Protein AF-0000000087189548 (afdb_homodimer)

pLDDT: mean 90.44, std 14.44, range [22.7, 98.69]

Radius of gyration: 23.39 Å; Cα contacts (8 Å, |Δi|>4): 893; chains: 2; bounding box: 56×66×66 Å

Structure (mmCIF, N/CA/C/O backbone):
data_AF-0000000087189548-model_v1
#
loop_
_entity.id
_entity.type
_entity.pdbx_description
1 polymer 'ABC transporter ATP-binding protein'
#
loop_
_atom_site.group_PDB
_atom_site.id
_atom_site.type_symbol
_atom_site.label_atom_id
_atom_site.label_alt_id
_atom_site.label_comp_id
_atom_site.label_asym_id
_atom_site.label_entity_id
_atom_site.label_seq_id
_atom_site.pdbx_PDB_ins_code
_atom_site.Cartn_x
_atom_site.Cartn_y
_atom_site.Cartn_z
_atom_site.occupancy
_atom_site.B_iso_or_equiv
_atom_site.auth_seq_id
_atom_site.auth_comp_id
_atom_site.auth_asym_id
_atom_site.auth_atom_id
_atom_site.pdbx_PDB_model_num
ATOM 1 N N . MET A 1 1 ? 19.359 -24.375 -1.615 1 35.84 1 MET A N 1
ATOM 2 C CA . MET A 1 1 ? 17.922 -24.312 -1.432 1 35.84 1 MET A CA 1
ATOM 3 C C . MET A 1 1 ? 17.312 -25.719 -1.441 1 35.84 1 MET A C 1
ATOM 5 O O . MET A 1 1 ? 17.75 -26.578 -2.219 1 35.84 1 MET A O 1
ATOM 9 N N . PRO A 1 2 ? 16.609 -26.125 -0.407 1 37.34 2 PRO A N 1
ATOM 10 C CA . PRO A 1 2 ? 16.328 -27.562 -0.391 1 37.34 2 PRO A CA 1
ATOM 11 C C . PRO A 1 2 ? 15.617 -28.047 -1.657 1 37.34 2 PRO A C 1
ATOM 13 O O . PRO A 1 2 ? 14.75 -27.344 -2.184 1 37.34 2 PRO A O 1
ATOM 16 N N . GLU A 1 3 ? 16.297 -28.562 -2.621 1 40.94 3 GLU A N 1
ATOM 17 C CA . GLU A 1 3 ? 15.617 -29.406 -3.6 1 40.94 3 GLU A CA 1
ATOM 18 C C . GLU A 1 3 ? 14.469 -30.172 -2.955 1 40.94 3 GLU A C 1
ATOM 20 O O . GLU A 1 3 ? 14.672 -30.906 -1.986 1 40.94 3 GLU A O 1
ATOM 25 N N . SER A 1 4 ? 13.445 -29.453 -2.578 1 41.69 4 SER A N 1
ATOM 26 C CA . SER A 1 4 ? 12.438 -30.375 -2.076 1 41.69 4 SER A CA 1
ATOM 27 C C . SER A 1 4 ? 12.484 -31.703 -2.822 1 41.69 4 SER A C 1
ATOM 29 O O . SER A 1 4 ? 12.648 -31.734 -4.043 1 41.69 4 SER A O 1
ATOM 31 N N . PRO A 1 5 ? 12.453 -32.781 -2.182 1 42.09 5 PRO A N 1
ATOM 32 C CA . PRO A 1 5 ? 12.539 -34.125 -2.764 1 42.09 5 PRO A CA 1
ATOM 33 C C . PRO A 1 5 ? 11.891 -34.219 -4.141 1 42.09 5 PRO A C 1
ATOM 35 O O . PRO A 1 5 ? 11.305 -33.25 -4.617 1 42.09 5 PRO A O 1
ATOM 38 N N . SER A 1 6 ? 10.969 -35.344 -4.301 1 47.56 6 SER A N 1
ATOM 39 C CA . SER A 1 6 ? 10.539 -36.312 -5.312 1 47.56 6 SER A CA 1
ATOM 40 C C . SER A 1 6 ? 9.766 -35.625 -6.43 1 47.56 6 SER A C 1
ATOM 42 O O . SER A 1 6 ? 9.617 -36.156 -7.523 1 47.56 6 SER A O 1
ATOM 44 N N . GLY A 1 7 ? 8.789 -34.562 -6.27 1 62.31 7 GLY A N 1
ATOM 45 C CA . GLY A 1 7 ? 7.852 -34.25 -7.336 1 62.31 7 GLY A CA 1
ATOM 46 C C . GLY A 1 7 ? 8.242 -33.031 -8.148 1 62.31 7 GLY A C 1
ATOM 47 O O . GLY A 1 7 ? 9.172 -32.312 -7.781 1 62.31 7 GLY A O 1
ATOM 48 N N . THR A 1 8 ? 7.941 -32.938 -9.367 1 83.12 8 THR A N 1
ATOM 49 C CA . THR A 1 8 ? 8.18 -31.906 -10.375 1 83.12 8 THR A CA 1
ATOM 50 C C . THR A 1 8 ? 7.676 -30.547 -9.883 1 83.12 8 THR A C 1
ATOM 52 O O . THR A 1 8 ? 6.508 -30.422 -9.508 1 83.12 8 THR A O 1
ATOM 55 N N . PRO A 1 9 ? 8.578 -29.609 -9.672 1 93.75 9 PRO A N 1
ATOM 56 C CA . PRO A 1 9 ? 8.133 -28.281 -9.258 1 93.75 9 PRO A CA 1
ATOM 57 C C . PRO A 1 9 ? 7.141 -27.656 -10.234 1 93.75 9 PRO A C 1
ATOM 59 O O . PRO A 1 9 ? 7.227 -27.891 -11.445 1 93.75 9 PRO A O 1
ATOM 62 N N . LEU A 1 10 ? 6.18 -27.016 -9.672 1 97.31 10 LEU A N 1
ATOM 63 C CA . LEU A 1 10 ? 5.234 -26.297 -10.516 1 97.31 10 LEU A CA 1
ATOM 64 C C . LEU A 1 10 ? 5.906 -25.094 -11.18 1 97.31 10 LEU A C 1
ATOM 66 O O . LEU A 1 10 ? 5.719 -24.844 -12.367 1 97.31 10 LEU A O 1
ATOM 70 N N . LEU A 1 11 ? 6.688 -24.312 -10.367 1 97.81 11 LEU A N 1
ATOM 71 C CA . LEU A 1 11 ? 7.484 -23.188 -10.852 1 97.81 11 LEU A CA 1
ATOM 72 C C . LEU A 1 11 ? 8.969 -23.453 -10.641 1 97.81 11 LEU A C 1
ATOM 74 O O . LEU A 1 11 ? 9.391 -23.859 -9.562 1 97.81 11 LEU A O 1
ATOM 78 N N . ARG A 1 12 ? 9.75 -23.281 -11.695 1 97.44 12 ARG A N 1
ATOM 79 C CA . ARG A 1 12 ? 11.195 -23.453 -11.617 1 97.44 12 ARG A CA 1
ATOM 80 C C . ARG A 1 12 ? 11.914 -22.297 -12.289 1 97.44 12 ARG A C 1
ATOM 82 O O . ARG A 1 12 ? 11.633 -21.969 -13.445 1 97.44 12 ARG A O 1
ATOM 89 N N . MET A 1 13 ? 12.719 -21.609 -11.586 1 97.25 13 MET A N 1
ATOM 90 C CA . MET A 1 13 ? 13.648 -20.625 -12.117 1 97.25 13 MET A CA 1
ATOM 91 C C . MET A 1 13 ? 15.086 -21.109 -12 1 97.25 13 MET A C 1
ATOM 93 O O . MET A 1 13 ? 15.523 -21.5 -10.914 1 97.25 13 MET A O 1
ATOM 97 N N . THR A 1 14 ? 15.781 -21.125 -13.07 1 97.06 14 THR A N 1
ATOM 98 C CA . THR A 1 14 ? 17.156 -21.609 -13.086 1 97.06 14 THR A CA 1
ATOM 99 C C . THR A 1 14 ? 18.109 -20.531 -13.602 1 97.06 14 THR A C 1
ATOM 101 O O . THR A 1 14 ? 18.062 -20.156 -14.781 1 97.06 14 THR A O 1
ATOM 104 N N . ASP A 1 15 ? 18.984 -20.047 -12.727 1 97.19 15 ASP A N 1
ATOM 105 C CA . ASP A 1 15 ? 20.016 -19.062 -13.039 1 97.19 15 ASP A CA 1
ATOM 106 C C . ASP A 1 15 ? 19.422 -17.844 -13.758 1 97.19 15 ASP A C 1
ATOM 108 O O . ASP A 1 15 ? 19.953 -17.406 -14.781 1 97.19 15 ASP A O 1
ATOM 112 N N . VAL A 1 16 ? 18.375 -17.359 -13.234 1 97.38 16 VAL A N 1
ATOM 113 C CA . VAL A 1 16 ? 17.609 -16.328 -13.914 1 97.38 16 VAL A CA 1
ATOM 114 C C . VAL A 1 16 ? 18.25 -14.953 -13.656 1 97.38 16 VAL A C 1
ATOM 116 O O . VAL A 1 16 ? 18.562 -14.609 -12.516 1 97.38 16 VAL A O 1
ATOM 119 N N . GLY A 1 17 ? 18.469 -14.258 -14.719 1 97.25 17 GLY A N 1
ATOM 120 C CA . GLY A 1 17 ? 18.938 -12.883 -14.672 1 97.25 17 GLY A CA 1
ATOM 121 C C . GLY A 1 17 ? 18.047 -11.914 -15.43 1 97.25 17 GLY A C 1
ATOM 122 O O . GLY A 1 17 ? 17.391 -12.305 -16.391 1 97.25 17 GLY A O 1
ATOM 123 N N . ARG A 1 18 ? 17.953 -10.703 -15 1 96.44 18 ARG A N 1
ATOM 124 C CA . ARG A 1 18 ? 17.234 -9.648 -15.703 1 96.44 18 ARG A CA 1
ATOM 125 C C . ARG A 1 18 ? 18 -8.328 -15.641 1 96.44 18 ARG A C 1
ATOM 127 O O . ARG A 1 18 ? 18.328 -7.84 -14.555 1 96.44 18 ARG A O 1
ATOM 134 N N . ASP A 1 19 ? 18.266 -7.801 -16.75 1 93.94 19 ASP A N 1
ATOM 135 C CA . ASP A 1 19 ? 18.922 -6.504 -16.906 1 93.94 19 ASP A CA 1
ATOM 136 C C . ASP A 1 19 ? 17.969 -5.488 -17.531 1 93.94 19 ASP A C 1
ATOM 138 O O . ASP A 1 19 ? 17.172 -5.836 -18.406 1 93.94 19 ASP A O 1
ATOM 142 N N . TYR A 1 20 ? 18.031 -4.297 -17.078 1 88.94 20 TYR A N 1
ATOM 143 C CA . TYR A 1 20 ? 17.422 -3.148 -17.75 1 88.94 20 TYR A CA 1
ATOM 144 C C . TYR A 1 20 ? 18.5 -2.189 -18.25 1 88.94 20 TYR A C 1
ATOM 146 O O . TYR A 1 20 ? 19.062 -1.418 -17.469 1 88.94 20 TYR A O 1
ATOM 154 N N . GLY A 1 21 ? 18.703 -2.24 -19.531 1 88.5 21 GLY A N 1
ATOM 155 C CA . GLY A 1 21 ? 19.875 -1.537 -20.031 1 88.5 21 GLY A CA 1
ATOM 156 C C . GLY A 1 21 ? 21.172 -2.018 -19.391 1 88.5 21 GLY A C 1
ATOM 157 O O . GLY A 1 21 ? 21.484 -3.211 -19.422 1 88.5 21 GLY A O 1
ATOM 158 N N . ASP A 1 22 ? 21.797 -1.031 -18.688 1 87.5 22 ASP A N 1
ATOM 159 C CA . ASP A 1 22 ? 23.078 -1.354 -18.094 1 87.5 22 ASP A CA 1
ATOM 160 C C . ASP A 1 22 ? 22.922 -1.728 -16.625 1 87.5 22 ASP A C 1
ATOM 162 O O . ASP A 1 22 ? 23.922 -1.944 -15.922 1 87.5 22 ASP A O 1
ATOM 166 N N . ARG A 1 23 ? 21.75 -1.923 -16.188 1 86.94 23 ARG A N 1
ATOM 167 C CA . ARG A 1 23 ? 21.516 -2.205 -14.773 1 86.94 23 ARG A CA 1
ATOM 168 C C . ARG A 1 23 ? 21.078 -3.65 -14.57 1 86.94 23 ARG A C 1
ATOM 170 O O . ARG A 1 23 ? 20.016 -4.055 -15.07 1 86.94 23 ARG A O 1
ATOM 177 N N . ALA A 1 24 ? 21.938 -4.344 -13.859 1 92.81 24 ALA A N 1
ATOM 178 C CA . ALA A 1 24 ? 21.562 -5.707 -13.492 1 92.81 24 ALA A CA 1
ATOM 179 C C . ALA A 1 24 ? 20.672 -5.719 -12.25 1 92.81 24 ALA A C 1
ATOM 181 O O . ALA A 1 24 ? 21.094 -5.281 -11.172 1 92.81 24 ALA A O 1
ATOM 182 N N . VAL A 1 25 ? 19.469 -6.234 -12.445 1 93.19 25 VAL A N 1
ATOM 183 C CA . VAL A 1 25 ? 18.5 -6.184 -11.344 1 93.19 25 VAL A CA 1
ATOM 184 C C . VAL A 1 25 ? 18.422 -7.551 -10.664 1 93.19 25 VAL A C 1
ATOM 186 O O . VAL A 1 25 ? 18.359 -7.633 -9.43 1 93.19 25 VAL A O 1
ATOM 189 N N . LEU A 1 26 ? 18.406 -8.609 -11.406 1 96.25 26 LEU A N 1
ATOM 190 C CA . LEU A 1 26 ? 18.5 -9.969 -10.891 1 96.25 26 LEU A CA 1
ATOM 191 C C . LEU A 1 26 ? 19.75 -10.672 -11.406 1 96.25 26 LEU A C 1
ATOM 193 O O . LEU A 1 26 ? 20.078 -10.555 -12.594 1 96.25 26 LEU A O 1
ATOM 197 N N . LEU A 1 27 ? 20.422 -11.32 -10.5 1 96.31 27 LEU A N 1
ATOM 198 C CA . LEU A 1 27 ? 21.688 -11.953 -10.82 1 96.31 27 LEU A CA 1
ATOM 199 C C . LEU A 1 27 ? 21.672 -13.438 -10.461 1 96.31 27 LEU A C 1
ATOM 201 O O . LEU A 1 27 ? 21.938 -13.812 -9.32 1 96.31 27 LEU A O 1
ATOM 205 N N . SER A 1 28 ? 21.375 -14.297 -11.43 1 95.12 28 SER A N 1
ATOM 206 C CA . SER A 1 28 ? 21.469 -15.75 -11.336 1 95.12 28 SER A CA 1
ATOM 207 C C . SER A 1 28 ? 20.594 -16.281 -10.203 1 95.12 28 SER A C 1
ATOM 209 O O . SER A 1 28 ? 21.078 -16.984 -9.32 1 95.12 28 SER A O 1
ATOM 211 N N . VAL A 1 29 ? 19.328 -15.969 -10.234 1 96.44 29 VAL A N 1
ATOM 212 C CA . VAL A 1 29 ? 18.391 -16.422 -9.211 1 96.44 29 VAL A CA 1
ATOM 213 C C . VAL A 1 29 ? 17.859 -17.797 -9.562 1 96.44 29 VAL A C 1
ATOM 215 O O . VAL A 1 29 ? 17.422 -18.031 -10.695 1 96.44 29 VAL A O 1
ATOM 218 N N . THR A 1 30 ? 18 -18.734 -8.664 1 96.06 30 THR A N 1
ATOM 219 C CA . THR A 1 30 ? 17.453 -20.078 -8.805 1 96.06 30 THR A CA 1
ATOM 220 C C . THR A 1 30 ? 16.484 -20.391 -7.668 1 96.06 30 THR A C 1
ATOM 222 O O . THR A 1 30 ? 16.781 -20.125 -6.5 1 96.06 30 THR A O 1
ATOM 225 N N . LEU A 1 31 ? 15.25 -20.828 -8.07 1 95.81 31 LEU A N 1
ATOM 226 C CA . LEU A 1 31 ? 14.273 -21.234 -7.066 1 95.81 31 LEU A CA 1
ATOM 227 C C . LEU A 1 31 ? 13.289 -22.25 -7.645 1 95.81 31 LEU A C 1
ATOM 229 O O . LEU A 1 31 ? 13.188 -22.391 -8.867 1 95.81 31 LEU A O 1
ATOM 233 N N . THR A 1 32 ? 12.719 -22.984 -6.773 1 96.56 32 THR A N 1
ATOM 234 C CA . THR A 1 32 ? 11.633 -23.906 -7.121 1 96.56 32 THR A CA 1
ATOM 235 C C . THR A 1 32 ? 10.453 -23.734 -6.176 1 96.56 32 THR A C 1
ATOM 237 O O . THR A 1 32 ? 10.625 -23.297 -5.031 1 96.56 32 THR A O 1
ATOM 240 N N . LEU A 1 33 ? 9.336 -23.969 -6.688 1 97.69 33 LEU A N 1
ATOM 241 C CA . LEU A 1 33 ? 8.094 -23.922 -5.922 1 97.69 33 LEU A CA 1
ATOM 242 C C . LEU A 1 33 ? 7.176 -25.078 -6.309 1 97.69 33 LEU A C 1
ATOM 244 O O . LEU A 1 33 ? 6.809 -25.219 -7.477 1 97.69 33 LEU A O 1
ATOM 248 N N . ALA A 1 34 ? 6.859 -25.906 -5.332 1 97.5 34 ALA A N 1
ATOM 249 C CA . ALA A 1 34 ? 6.012 -27.078 -5.57 1 97.5 34 ALA A CA 1
ATOM 250 C C . ALA A 1 34 ? 4.547 -26.75 -5.305 1 97.5 34 ALA A C 1
ATOM 252 O O . ALA A 1 34 ? 4.227 -25.703 -4.734 1 97.5 34 ALA A O 1
ATOM 253 N N . ARG A 1 35 ? 3.676 -27.625 -5.824 1 97.44 35 ARG A N 1
ATOM 254 C CA . ARG A 1 35 ? 2.262 -27.531 -5.48 1 97.44 35 ARG A CA 1
ATOM 255 C C . ARG A 1 35 ? 2.061 -27.609 -3.969 1 97.44 35 ARG A C 1
ATOM 257 O O . ARG A 1 35 ? 2.844 -28.266 -3.268 1 97.44 35 ARG A O 1
ATOM 264 N N . ALA A 1 36 ? 1.1 -26.875 -3.447 1 97.88 36 ALA A N 1
ATOM 265 C CA . ALA A 1 36 ? 0.723 -26.875 -2.037 1 97.88 36 ALA A CA 1
ATOM 266 C C . ALA A 1 36 ? 1.861 -26.344 -1.168 1 97.88 36 ALA A C 1
ATOM 268 O O . ALA A 1 36 ? 2.023 -26.766 -0.022 1 97.88 36 ALA A O 1
ATOM 269 N N . GLU A 1 37 ? 2.658 -25.5 -1.784 1 97.94 37 GLU A N 1
ATOM 270 C CA . GLU A 1 37 ? 3.779 -24.859 -1.098 1 97.94 37 GLU A CA 1
ATOM 271 C C . GLU A 1 37 ? 3.719 -23.344 -1.234 1 97.94 37 GLU A C 1
ATOM 273 O O . GLU A 1 37 ? 3.232 -22.812 -2.24 1 97.94 37 GLU A O 1
ATOM 278 N N . CYS A 1 38 ? 4.148 -22.656 -0.209 1 98.5 38 CYS A N 1
ATOM 279 C CA . CYS A 1 38 ? 4.273 -21.203 -0.268 1 98.5 38 CYS A CA 1
ATOM 280 C C . CYS A 1 38 ? 5.723 -20.766 -0.079 1 98.5 38 CYS A C 1
ATOM 282 O O . CYS A 1 38 ? 6.359 -21.141 0.909 1 98.5 38 CYS A O 1
ATOM 284 N N . LEU A 1 39 ? 6.234 -20.094 -1.023 1 98.19 39 LEU A N 1
ATOM 285 C CA . LEU A 1 39 ? 7.539 -19.453 -0.94 1 98.19 39 LEU A CA 1
ATOM 286 C C . LEU A 1 39 ? 7.395 -17.938 -0.744 1 98.19 39 LEU A C 1
ATOM 288 O O . LEU A 1 39 ? 6.855 -17.25 -1.61 1 98.19 39 LEU A O 1
ATOM 2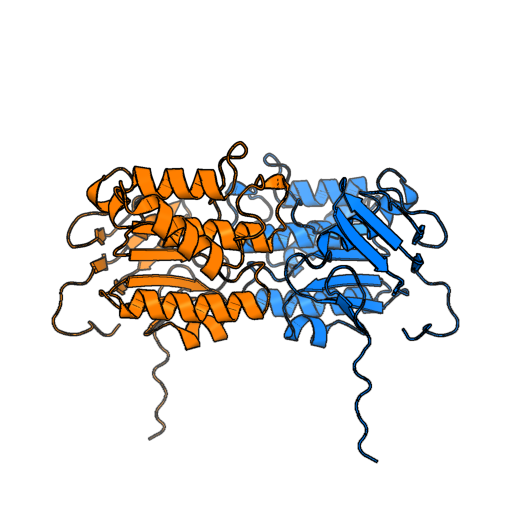92 N N . ALA A 1 40 ? 7.82 -17.469 0.368 1 98 40 ALA A N 1
ATOM 293 C CA . ALA A 1 40 ? 7.859 -16.016 0.603 1 98 40 ALA A CA 1
ATOM 294 C C . ALA A 1 40 ? 9.195 -15.43 0.158 1 98 40 ALA A C 1
ATOM 296 O O . ALA A 1 40 ? 10.25 -15.992 0.436 1 98 40 ALA A O 1
ATOM 297 N N . VAL A 1 41 ? 9.117 -14.375 -0.569 1 96.5 41 VAL A N 1
ATOM 298 C CA . VAL A 1 41 ? 10.297 -13.625 -0.99 1 96.5 41 VAL A CA 1
ATOM 299 C C . VAL A 1 41 ? 10.398 -12.328 -0.191 1 96.5 41 VAL A C 1
ATOM 301 O O . VAL A 1 41 ? 9.461 -11.531 -0.166 1 96.5 41 VAL A O 1
ATOM 304 N N . THR A 1 42 ? 11.5 -12.156 0.465 1 94.38 42 THR A N 1
ATOM 305 C CA . THR A 1 42 ? 11.766 -10.969 1.268 1 94.38 42 THR A CA 1
ATOM 306 C C . THR A 1 42 ? 13.023 -10.258 0.781 1 94.38 42 THR A C 1
ATOM 308 O O . THR A 1 42 ? 13.758 -10.789 -0.054 1 94.38 42 THR A O 1
ATOM 311 N N . GLY A 1 43 ? 13.258 -9.07 1.273 1 92.88 43 GLY A N 1
ATOM 312 C CA . GLY A 1 43 ? 14.414 -8.273 0.896 1 92.88 43 GLY A CA 1
ATOM 313 C C . GLY A 1 43 ? 14.125 -6.781 0.882 1 92.88 43 GLY A C 1
ATOM 314 O O . GLY A 1 43 ? 12.961 -6.367 0.897 1 92.88 43 GLY A O 1
ATOM 315 N N . PRO A 1 44 ? 15.148 -6.031 0.812 1 92.19 44 PRO A N 1
ATOM 316 C CA . PRO A 1 44 ? 14.969 -4.578 0.827 1 92.19 44 PRO A CA 1
ATOM 317 C C . PRO A 1 44 ? 14.336 -4.051 -0.459 1 92.19 44 PRO A C 1
ATOM 319 O O . PRO A 1 44 ? 14.25 -4.773 -1.454 1 92.19 44 PRO A O 1
ATOM 322 N N . ASN A 1 45 ? 13.805 -2.844 -0.382 1 91.25 45 ASN A N 1
ATOM 323 C CA . ASN A 1 45 ? 13.297 -2.193 -1.586 1 91.25 45 ASN A CA 1
ATOM 324 C C . ASN A 1 45 ? 14.375 -2.092 -2.664 1 91.25 45 ASN A C 1
ATOM 326 O O . ASN A 1 45 ? 15.531 -1.777 -2.367 1 91.25 45 ASN A O 1
ATOM 330 N N . GLY A 1 46 ? 14.023 -2.418 -3.809 1 88.75 46 GLY A N 1
ATOM 331 C CA . GLY A 1 46 ? 14.961 -2.338 -4.918 1 88.75 46 GLY A CA 1
ATOM 332 C C . GLY A 1 46 ? 15.773 -3.607 -5.105 1 88.75 46 GLY A C 1
ATOM 333 O O . GLY A 1 46 ? 16.656 -3.664 -5.965 1 88.75 46 GLY A O 1
ATOM 334 N N . SER A 1 47 ? 15.414 -4.609 -4.359 1 92.44 47 SER A N 1
ATOM 335 C CA . SER A 1 47 ? 16.219 -5.828 -4.402 1 92.44 47 SER A CA 1
ATOM 336 C C . SER A 1 47 ? 15.867 -6.68 -5.617 1 92.44 47 SER A C 1
ATOM 338 O O . SER A 1 47 ? 16.562 -7.652 -5.922 1 92.44 47 SER A O 1
ATOM 340 N N . GLY A 1 48 ? 14.789 -6.379 -6.293 1 92.94 48 GLY A N 1
ATOM 341 C CA . GLY A 1 48 ? 14.406 -7.113 -7.488 1 92.94 48 GLY A CA 1
ATOM 342 C C . GLY A 1 48 ? 13.18 -7.973 -7.297 1 92.94 48 GLY A C 1
ATOM 343 O O . GLY A 1 48 ? 12.812 -8.75 -8.18 1 92.94 48 GLY A O 1
ATOM 344 N N . LYS A 1 49 ? 12.469 -7.863 -6.223 1 94.44 49 LYS A N 1
ATOM 345 C CA . LYS A 1 49 ? 11.328 -8.703 -5.887 1 94.44 49 LYS A CA 1
ATOM 346 C C . LYS A 1 49 ? 10.227 -8.578 -6.938 1 94.44 49 LYS A C 1
ATOM 348 O O . LYS A 1 49 ? 9.695 -9.586 -7.406 1 94.44 49 LYS A O 1
ATOM 353 N N . SER A 1 50 ? 9.922 -7.312 -7.332 1 92.69 50 SER A N 1
ATOM 354 C CA . SER A 1 50 ? 8.883 -7.094 -8.328 1 92.69 50 SER A CA 1
ATOM 355 C C . SER A 1 50 ? 9.297 -7.648 -9.688 1 92.69 50 SER A C 1
ATOM 357 O O . SER A 1 50 ? 8.469 -8.195 -10.422 1 92.69 50 SER A O 1
ATOM 359 N N . THR A 1 51 ? 10.578 -7.492 -10.016 1 93.5 51 THR A N 1
ATOM 360 C CA . THR A 1 51 ? 11.102 -8.062 -11.25 1 93.5 51 THR A CA 1
ATOM 361 C C . THR A 1 51 ? 10.984 -9.586 -11.234 1 93.5 51 THR A C 1
ATOM 363 O O . THR A 1 51 ? 10.57 -10.195 -12.227 1 93.5 51 THR A O 1
ATOM 366 N N . LEU A 1 52 ? 11.305 -10.117 -10.078 1 96.12 52 LEU A N 1
ATOM 367 C CA . LEU A 1 52 ? 11.18 -11.562 -9.922 1 96.12 52 LEU A CA 1
ATOM 368 C C . LEU A 1 52 ? 9.75 -12.016 -10.18 1 96.12 52 LEU A C 1
ATOM 370 O O . LEU A 1 52 ? 9.531 -13.008 -10.891 1 96.12 52 LEU A O 1
ATOM 374 N N . LEU A 1 53 ? 8.758 -11.297 -9.695 1 96.12 53 LEU A N 1
ATOM 375 C CA . LEU A 1 53 ? 7.359 -11.656 -9.883 1 96.12 53 LEU A CA 1
ATOM 376 C C . LEU A 1 53 ? 6.949 -11.508 -11.344 1 96.12 53 LEU A C 1
ATOM 378 O O . LEU A 1 53 ? 6.184 -12.328 -11.859 1 96.12 53 LEU A O 1
ATOM 382 N N . ARG A 1 54 ? 7.473 -10.5 -12.016 1 94.94 54 ARG A N 1
ATOM 383 C CA . ARG A 1 54 ? 7.16 -10.312 -13.43 1 94.94 54 ARG A CA 1
ATOM 384 C C . ARG A 1 54 ? 7.691 -11.477 -14.266 1 94.94 54 ARG A C 1
ATOM 386 O O . ARG A 1 54 ? 7.035 -11.914 -15.211 1 94.94 54 ARG A O 1
ATOM 393 N N . LEU A 1 55 ? 8.828 -11.938 -13.867 1 96.69 55 LEU A N 1
ATOM 394 C CA . LEU A 1 55 ? 9.406 -13.078 -14.57 1 96.69 55 LEU A CA 1
ATOM 395 C C . LEU A 1 55 ? 8.633 -14.359 -14.266 1 96.69 55 LEU A C 1
ATOM 397 O O . LEU A 1 55 ? 8.359 -15.148 -15.164 1 96.69 55 LEU A O 1
ATOM 401 N N . ALA A 1 56 ? 8.234 -14.5 -13.039 1 96.75 56 ALA A N 1
ATOM 402 C CA . ALA A 1 56 ? 7.508 -15.695 -12.609 1 96.75 56 ALA A CA 1
ATOM 403 C C . ALA A 1 56 ? 6.148 -15.789 -13.297 1 96.75 56 ALA A C 1
ATOM 405 O O . ALA A 1 56 ? 5.629 -16.891 -13.508 1 96.75 56 ALA A O 1
ATOM 406 N N . THR A 1 57 ? 5.578 -14.648 -13.672 1 95.5 57 THR A N 1
ATOM 407 C CA . THR A 1 57 ? 4.25 -14.625 -14.273 1 95.5 57 THR A CA 1
ATOM 408 C C . THR A 1 57 ? 4.344 -14.539 -15.789 1 95.5 57 THR A C 1
ATOM 410 O O . THR A 1 57 ? 3.324 -14.547 -16.484 1 95.5 57 THR A O 1
ATOM 413 N N . GLY A 1 58 ? 5.531 -14.398 -16.297 1 95.25 58 GLY A N 1
ATOM 414 C CA . GLY A 1 58 ? 5.734 -14.328 -17.734 1 95.25 58 GLY A CA 1
ATOM 415 C C . GLY A 1 58 ? 5.445 -12.953 -18.312 1 95.25 58 GLY A C 1
ATOM 416 O O . GLY A 1 58 ? 5.395 -12.781 -19.531 1 95.25 58 GLY A O 1
ATOM 417 N N . ARG A 1 59 ? 5.184 -11.969 -17.516 1 92.5 59 ARG A N 1
ATOM 418 C CA . ARG A 1 59 ? 4.957 -10.602 -17.969 1 92.5 59 ARG A CA 1
ATOM 419 C C . ARG A 1 59 ? 6.223 -10.008 -18.578 1 92.5 59 ARG A C 1
ATOM 421 O O . ARG A 1 59 ? 6.16 -9.039 -19.344 1 92.5 59 ARG A O 1
ATOM 428 N N . GLU A 1 60 ? 7.352 -10.547 -18.156 1 93.5 60 GLU A N 1
ATOM 429 C CA . GLU A 1 60 ? 8.656 -10.211 -18.719 1 93.5 60 GLU A CA 1
ATOM 430 C C . GLU A 1 60 ? 9.484 -11.461 -18.984 1 93.5 60 GLU A C 1
ATOM 432 O O . GLU A 1 60 ? 9.242 -12.508 -18.375 1 93.5 60 GLU A O 1
ATOM 437 N N . ARG A 1 61 ? 10.445 -11.289 -19.891 1 94.94 61 ARG A N 1
ATOM 438 C CA . ARG A 1 61 ? 11.359 -12.383 -20.188 1 94.94 61 ARG A CA 1
ATOM 439 C C . ARG A 1 61 ? 12.711 -12.172 -19.516 1 94.94 61 ARG A C 1
ATOM 441 O O . ARG A 1 61 ? 13.219 -11.047 -19.469 1 94.94 61 ARG A O 1
ATOM 448 N N . PRO A 1 62 ? 13.234 -13.234 -19.047 1 96.81 62 PRO A N 1
ATOM 449 C CA . PRO A 1 62 ? 14.562 -13.086 -18.453 1 96.81 62 PRO A CA 1
ATOM 450 C C . PRO A 1 62 ? 15.641 -12.773 -19.484 1 96.81 62 PRO A C 1
ATOM 452 O O . PRO A 1 62 ? 15.484 -13.102 -20.656 1 96.81 62 PRO A O 1
ATOM 455 N N . THR A 1 63 ? 16.688 -12.039 -19.031 1 97.44 63 THR A N 1
ATOM 456 C CA . THR A 1 63 ? 17.844 -11.805 -19.875 1 97.44 63 THR A CA 1
ATOM 457 C C . THR A 1 63 ? 18.703 -13.07 -19.984 1 97.44 63 THR A C 1
ATOM 459 O O . THR A 1 63 ? 19.281 -13.336 -21.031 1 97.44 63 THR A O 1
ATOM 462 N N . SER A 1 64 ? 18.797 -13.789 -18.922 1 97.38 64 SER A N 1
ATOM 463 C CA . SER A 1 64 ? 19.5 -15.07 -18.875 1 97.38 64 SER A CA 1
ATOM 464 C C . SER A 1 64 ? 18.766 -16.062 -17.969 1 97.38 64 SER A C 1
ATOM 466 O O . SER A 1 64 ? 17.938 -15.672 -17.156 1 97.38 64 SER A O 1
ATOM 468 N N . GLY A 1 65 ? 19 -17.312 -18.219 1 97.5 65 GLY A N 1
ATOM 469 C CA . GLY A 1 65 ? 18.328 -18.344 -17.453 1 97.5 65 GLY A CA 1
ATOM 470 C C . GLY A 1 65 ? 16.953 -18.703 -18 1 97.5 65 GLY A C 1
ATOM 471 O O . GLY A 1 65 ? 16.641 -18.391 -19.156 1 97.5 65 GLY A O 1
ATOM 472 N N . GLU A 1 66 ? 16.219 -19.469 -17.109 1 97.25 66 GLU A N 1
ATOM 473 C CA . GLU A 1 66 ? 14.914 -19.922 -17.578 1 97.25 66 GLU A CA 1
ATOM 474 C C . GLU A 1 66 ? 13.891 -19.953 -16.453 1 97.25 66 GLU A C 1
ATOM 476 O O . GLU A 1 66 ? 14.25 -20.188 -15.289 1 97.25 66 GLU A O 1
ATOM 481 N N . VAL A 1 67 ? 12.703 -19.688 -16.828 1 97.5 67 VAL A N 1
ATOM 482 C CA . VAL A 1 67 ? 11.555 -19.797 -15.93 1 97.5 67 VAL A CA 1
ATOM 483 C C . VAL A 1 67 ? 10.539 -20.781 -16.516 1 97.5 67 VAL A C 1
ATOM 485 O O . VAL A 1 67 ? 10.047 -20.578 -17.625 1 97.5 67 VAL A O 1
ATOM 488 N N . LEU A 1 68 ? 10.273 -21.844 -15.75 1 96.88 68 LEU A N 1
ATOM 489 C CA . LEU A 1 68 ? 9.344 -22.875 -16.203 1 96.88 68 LEU A CA 1
ATOM 490 C C . LEU A 1 68 ? 8.133 -22.953 -15.281 1 96.88 68 LEU A C 1
ATOM 492 O O . LEU A 1 68 ? 8.273 -22.875 -14.055 1 96.88 68 LEU A O 1
ATOM 496 N N . PHE A 1 69 ? 6.988 -23.031 -15.859 1 96.62 69 PHE A N 1
ATOM 497 C CA . PHE A 1 69 ? 5.734 -23.344 -15.18 1 96.62 69 PHE A CA 1
ATOM 498 C C . PHE A 1 69 ? 5.188 -24.688 -15.641 1 96.62 69 PHE A C 1
ATOM 500 O O . PHE A 1 69 ? 4.809 -24.844 -16.797 1 96.62 69 PHE A O 1
ATOM 507 N N . ASP A 1 70 ? 5.211 -25.531 -14.719 1 95.25 70 ASP A N 1
ATOM 508 C CA . ASP A 1 70 ? 4.801 -26.906 -15.016 1 95.25 70 ASP A CA 1
ATOM 509 C C . ASP A 1 70 ? 5.559 -27.453 -16.219 1 95.25 70 ASP A C 1
ATOM 511 O O . ASP A 1 70 ? 4.953 -28.016 -17.141 1 95.25 70 ASP A O 1
ATOM 515 N N . GLY A 1 71 ? 6.789 -27.172 -16.281 1 93.69 71 GLY A N 1
ATOM 516 C CA . GLY A 1 71 ? 7.695 -27.75 -17.25 1 93.69 71 GLY A CA 1
ATOM 517 C C . GLY A 1 71 ? 7.742 -26.984 -18.562 1 93.69 71 GLY A C 1
ATOM 518 O O . GLY A 1 71 ? 8.523 -27.312 -19.453 1 93.69 71 GLY A O 1
ATOM 519 N N . VAL A 1 72 ? 6.906 -25.953 -18.703 1 93.19 72 VAL A N 1
ATOM 520 C CA . VAL A 1 72 ? 6.871 -25.172 -19.938 1 93.19 72 VAL A CA 1
ATOM 521 C C . VAL A 1 72 ? 7.328 -23.75 -19.672 1 93.19 72 VAL A C 1
ATOM 523 O O . VAL A 1 72 ? 7.043 -23.188 -18.594 1 93.19 72 VAL A O 1
ATOM 526 N N . PRO A 1 73 ? 8 -23.156 -20.625 1 94.25 73 PRO A N 1
ATOM 527 C CA . PRO A 1 73 ? 8.398 -21.766 -20.422 1 94.25 73 PRO A CA 1
ATOM 528 C C . PRO A 1 73 ? 7.207 -20.844 -20.141 1 94.25 73 PRO A C 1
ATOM 530 O O . PRO A 1 73 ? 6.176 -20.953 -20.812 1 94.25 73 PRO A O 1
ATOM 533 N N . VAL A 1 74 ? 7.359 -19.984 -19.203 1 93.44 74 VAL A N 1
ATOM 534 C CA . VAL A 1 74 ? 6.27 -19.109 -18.766 1 93.44 74 VAL A CA 1
ATOM 535 C C . VAL A 1 74 ? 6.109 -17.953 -19.75 1 93.44 74 VAL A C 1
ATOM 537 O O . VAL A 1 74 ? 7.062 -17.219 -20.016 1 93.44 74 VAL A O 1
ATOM 540 N N . ARG A 1 75 ? 4.93 -17.828 -20.297 1 90.75 75 ARG A N 1
ATOM 541 C CA . ARG A 1 75 ? 4.543 -16.688 -21.125 1 90.75 75 ARG A CA 1
ATOM 542 C C . ARG A 1 75 ? 3.162 -16.172 -20.734 1 90.75 75 ARG A C 1
ATOM 544 O O . ARG A 1 75 ? 2.209 -16.953 -20.641 1 90.75 75 ARG A O 1
ATOM 551 N N . GLU A 1 76 ? 3.086 -14.859 -20.578 1 85.56 76 GLU A N 1
ATOM 552 C CA . GLU A 1 76 ? 1.844 -14.266 -20.094 1 85.56 76 GLU A CA 1
ATOM 553 C C . GLU A 1 76 ? 0.699 -14.5 -21.078 1 85.56 76 GLU A C 1
ATOM 555 O O . GLU A 1 76 ? -0.452 -14.664 -20.672 1 85.56 76 GLU A O 1
ATOM 560 N N . ASP A 1 77 ? 0.991 -14.617 -22.328 1 86.19 77 ASP A N 1
ATOM 561 C CA . ASP A 1 77 ? -0.042 -14.711 -23.359 1 86.19 77 ASP A CA 1
ATOM 562 C C . ASP A 1 77 ? -0.403 -16.172 -23.641 1 86.19 77 ASP A C 1
ATOM 564 O O . ASP A 1 77 ? -1.304 -16.453 -24.438 1 86.19 77 ASP A O 1
ATOM 568 N N . ASP A 1 78 ? 0.281 -17.094 -22.984 1 89.94 78 ASP A N 1
ATOM 569 C CA . ASP A 1 78 ? -0.049 -18.516 -23.125 1 89.94 78 ASP A CA 1
ATOM 570 C C . ASP A 1 78 ? -1.325 -18.859 -22.359 1 89.94 78 ASP A C 1
ATOM 572 O O . ASP A 1 78 ? -1.381 -18.703 -21.141 1 89.94 78 ASP A O 1
ATOM 576 N N . PRO A 1 79 ? -2.342 -19.344 -23.016 1 88.81 79 PRO A N 1
ATOM 577 C CA . PRO A 1 79 ? -3.611 -19.656 -22.359 1 88.81 79 PRO A CA 1
ATOM 578 C C . PRO A 1 79 ? -3.461 -20.688 -21.25 1 88.81 79 PRO A C 1
ATOM 580 O O . PRO A 1 79 ? -4.172 -20.625 -20.25 1 88.81 79 PRO A O 1
ATOM 583 N N . GLY A 1 80 ? -2.531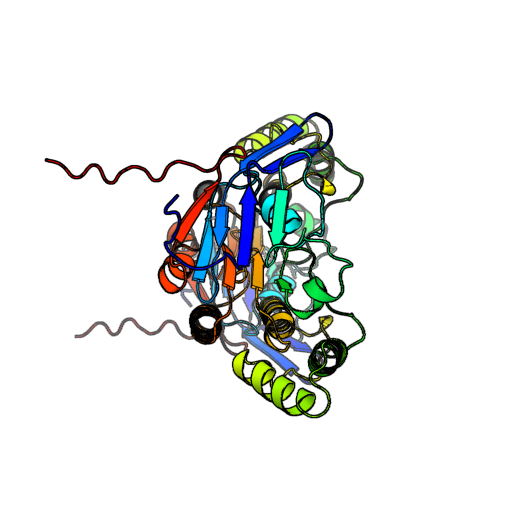 -21.609 -21.469 1 89.31 80 GLY A N 1
ATOM 584 C CA . GLY A 1 80 ? -2.285 -22.609 -20.438 1 89.31 80 GLY A CA 1
ATOM 585 C C . GLY A 1 80 ? -1.731 -22.031 -19.156 1 89.31 80 GLY A C 1
ATOM 586 O O . GLY A 1 80 ? -2.062 -22.5 -18.062 1 89.31 80 GLY A O 1
ATOM 587 N N . VAL A 1 81 ? -0.966 -20.984 -19.281 1 90.06 81 VAL A N 1
ATOM 588 C CA . VAL A 1 81 ? -0.41 -20.312 -18.109 1 90.06 81 VAL A CA 1
ATOM 589 C C . VAL A 1 81 ? -1.453 -19.359 -17.516 1 90.06 81 VAL A C 1
ATOM 591 O O . VAL A 1 81 ? -1.699 -19.375 -16.312 1 90.06 81 VAL A O 1
ATOM 594 N N . ARG A 1 82 ? -2.139 -18.719 -18.328 1 89 82 ARG A N 1
ATOM 595 C CA . ARG A 1 82 ? -3.098 -17.688 -17.906 1 89 82 ARG A CA 1
ATOM 596 C C . ARG A 1 82 ? -4.242 -18.312 -17.109 1 89 82 ARG A C 1
ATOM 598 O O . ARG A 1 82 ? -4.738 -17.703 -16.156 1 89 82 ARG A O 1
ATOM 605 N N . ARG A 1 83 ? -4.648 -19.5 -17.5 1 91.75 83 ARG A N 1
ATOM 606 C CA . ARG A 1 83 ? -5.781 -20.156 -16.859 1 91.75 83 ARG A CA 1
ATOM 607 C C . ARG A 1 83 ? -5.391 -20.719 -15.492 1 91.75 83 ARG A C 1
ATOM 609 O O . ARG A 1 83 ? -6.25 -20.922 -14.633 1 91.75 83 ARG A O 1
ATOM 616 N N . ARG A 1 84 ? -4.109 -20.875 -15.336 1 95.62 84 ARG A N 1
ATOM 617 C CA . ARG A 1 84 ? -3.684 -21.625 -14.156 1 95.62 84 ARG A CA 1
ATOM 618 C C . ARG A 1 84 ? -2.9 -20.734 -13.195 1 95.62 84 ARG A C 1
ATOM 620 O O . ARG A 1 84 ? -2.533 -21.172 -12.102 1 95.62 84 ARG A O 1
ATOM 627 N N . LEU A 1 85 ? -2.637 -19.5 -13.625 1 96.25 85 LEU A N 1
ATOM 628 C CA . LEU A 1 85 ? -1.865 -18.562 -12.82 1 96.25 85 LEU A CA 1
ATOM 629 C C . LEU A 1 85 ? -2.689 -17.328 -12.5 1 96.25 85 LEU A C 1
ATOM 631 O O . LEU A 1 85 ? -3.236 -16.688 -13.398 1 96.25 85 LEU A O 1
ATOM 635 N N . ALA A 1 86 ? -2.896 -17.047 -11.227 1 96.19 86 ALA A N 1
ATOM 636 C CA . ALA A 1 86 ? -3.523 -15.805 -10.766 1 96.19 86 ALA A CA 1
ATOM 637 C C . ALA A 1 86 ? -2.518 -14.922 -10.039 1 96.19 86 ALA A C 1
ATOM 639 O O . ALA A 1 86 ? -1.683 -15.414 -9.281 1 96.19 86 ALA A O 1
ATOM 640 N N . ALA A 1 87 ? -2.6 -13.617 -10.344 1 95.69 87 ALA A N 1
ATOM 641 C CA . ALA A 1 87 ? -1.61 -12.719 -9.75 1 95.69 87 ALA A CA 1
ATOM 642 C C . ALA A 1 87 ? -2.258 -11.414 -9.289 1 95.69 87 ALA A C 1
ATOM 644 O O . ALA A 1 87 ? -3.199 -10.93 -9.914 1 95.69 87 ALA A O 1
ATOM 645 N N . VAL A 1 88 ? -1.844 -10.953 -8.125 1 95.69 88 VAL A N 1
ATOM 646 C CA . VAL A 1 88 ? -2.111 -9.594 -7.656 1 95.69 88 VAL A CA 1
ATOM 647 C C . VAL A 1 88 ? -0.793 -8.852 -7.449 1 95.69 88 VAL A C 1
ATOM 649 O O . VAL A 1 88 ? -0.079 -9.102 -6.473 1 95.69 88 VAL A O 1
ATOM 652 N N . MET A 1 89 ? -0.534 -7.93 -8.344 1 91.62 89 MET A N 1
ATOM 653 C CA . MET A 1 89 ? 0.711 -7.168 -8.32 1 91.62 89 MET A CA 1
ATOM 654 C C . MET A 1 89 ? 0.438 -5.676 -8.453 1 91.62 89 MET A C 1
ATOM 656 O O . MET A 1 89 ? -0.718 -5.258 -8.539 1 91.62 89 MET A O 1
ATOM 660 N N . ASP A 1 90 ? 1.351 -4.785 -8.203 1 72.31 90 ASP A N 1
ATOM 661 C CA . ASP A 1 90 ? 1.252 -3.332 -8.117 1 72.31 90 ASP A CA 1
ATOM 662 C C . ASP A 1 90 ? 0.417 -2.766 -9.266 1 72.31 90 ASP A C 1
ATOM 664 O O . ASP A 1 90 ? -0.329 -1.802 -9.078 1 72.31 90 ASP A O 1
ATOM 668 N N . ALA A 1 91 ? 0.346 -3.352 -10.289 1 60.28 91 ALA A N 1
ATOM 669 C CA . ALA A 1 91 ? -0.353 -2.771 -11.438 1 60.28 91 ALA A CA 1
ATOM 670 C C . ALA A 1 91 ? -1.784 -3.291 -11.523 1 60.28 91 ALA A C 1
ATOM 672 O O . ALA A 1 91 ? -2.523 -2.938 -12.445 1 60.28 91 ALA A O 1
ATOM 673 N N . ALA A 1 92 ? -2.146 -3.912 -10.594 1 69.06 92 ALA A N 1
ATOM 674 C CA . ALA A 1 92 ? -3.494 -4.465 -10.688 1 69.06 92 ALA A CA 1
ATOM 675 C C . ALA A 1 92 ? -4.547 -3.367 -10.586 1 69.06 92 ALA A C 1
ATOM 677 O O . ALA A 1 92 ? -4.402 -2.432 -9.789 1 69.06 92 ALA A O 1
ATOM 678 N N . SER A 1 93 ? -5.445 -3.389 -11.609 1 72.5 93 SER A N 1
ATOM 679 C CA . SER A 1 93 ? -6.484 -2.361 -11.602 1 72.5 93 SER A CA 1
ATOM 680 C C . SER A 1 93 ? -7.84 -2.947 -11.977 1 72.5 93 SER A C 1
ATOM 682 O O . SER A 1 93 ? -7.918 -4.016 -12.586 1 72.5 93 SER A O 1
ATOM 684 N N . PHE A 1 94 ? -8.844 -2.4 -11.438 1 78.75 94 PHE A N 1
ATOM 685 C CA . PHE A 1 94 ? -10.227 -2.693 -11.789 1 78.75 94 PHE A CA 1
ATOM 686 C C . PHE A 1 94 ? -10.641 -1.921 -13.031 1 78.75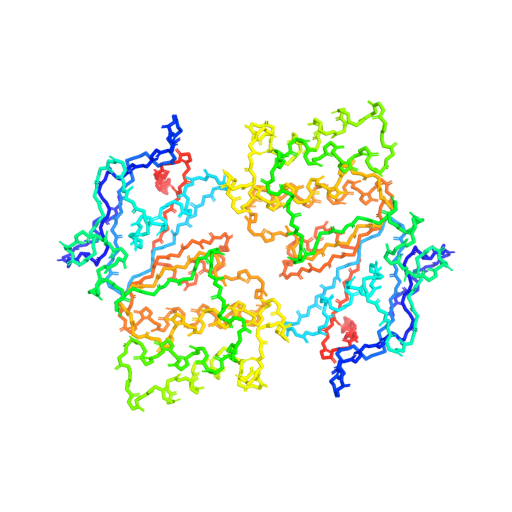 94 PHE A C 1
ATOM 688 O O . PHE A 1 94 ? -10.148 -0.823 -13.289 1 78.75 94 PHE A O 1
ATOM 695 N N . TYR A 1 95 ? -11.562 -2.668 -13.742 1 82 95 TYR A N 1
ATOM 696 C CA . TYR A 1 95 ? -12.281 -1.892 -14.75 1 82 95 TYR A CA 1
ATOM 697 C C . TYR A 1 95 ? -13.141 -0.817 -14.094 1 82 95 TYR A C 1
ATOM 699 O O . TYR A 1 95 ? -14.023 -1.125 -13.289 1 82 95 TYR A O 1
ATOM 707 N N . PRO A 1 96 ? -12.898 0.408 -14.391 1 84.69 96 PRO A N 1
ATOM 708 C CA . PRO A 1 96 ? -13.523 1.495 -13.641 1 84.69 96 PRO A CA 1
ATOM 709 C C . PRO A 1 96 ? -15.039 1.522 -13.797 1 84.69 96 PRO A C 1
ATOM 711 O O . PRO A 1 96 ? -15.75 2.061 -12.945 1 84.69 96 PRO A O 1
ATOM 714 N N . ASP A 1 97 ? -15.555 0.86 -14.844 1 91.56 97 ASP A N 1
ATOM 715 C CA . ASP A 1 97 ? -16.984 0.969 -15.156 1 91.56 97 ASP A CA 1
ATOM 716 C C . ASP A 1 97 ? -17.734 -0.287 -14.727 1 91.56 97 ASP A C 1
ATOM 718 O O . ASP A 1 97 ? -18.938 -0.417 -14.984 1 91.56 97 ASP A O 1
ATOM 722 N N . LEU A 1 98 ? -17.078 -1.222 -14.086 1 94.69 98 LEU A N 1
ATOM 723 C CA . LEU A 1 98 ? -17.719 -2.428 -13.578 1 94.69 98 LEU A CA 1
ATOM 724 C C . LEU A 1 98 ? -17.797 -2.402 -12.055 1 94.69 98 LEU A C 1
ATOM 726 O O . LEU A 1 98 ? -16.844 -1.975 -11.391 1 94.69 98 LEU A O 1
ATOM 730 N N . THR A 1 99 ? -18.953 -2.842 -11.594 1 96.56 99 THR A N 1
ATOM 731 C CA . THR A 1 99 ? -19.047 -3.041 -10.156 1 96.56 99 THR A CA 1
ATOM 732 C C . THR A 1 99 ? -18.125 -4.176 -9.703 1 96.56 99 THR A C 1
ATOM 734 O O . THR A 1 99 ? -17.609 -4.926 -10.531 1 96.56 99 THR A O 1
ATOM 737 N N . VAL A 1 100 ? -17.969 -4.289 -8.406 1 97.12 100 VAL A N 1
ATOM 738 C CA . VAL A 1 100 ? -17.156 -5.363 -7.852 1 97.12 100 VAL A CA 1
ATOM 739 C C . VAL A 1 100 ? -17.688 -6.715 -8.32 1 97.12 100 VAL A C 1
ATOM 741 O O . VAL A 1 100 ? -16.922 -7.539 -8.844 1 97.12 100 VAL A O 1
ATOM 744 N N . ARG A 1 101 ? -18.953 -6.887 -8.188 1 97.75 101 ARG A N 1
ATOM 745 C CA . ARG A 1 101 ? -19.594 -8.133 -8.594 1 97.75 101 ARG A CA 1
ATOM 746 C C . ARG A 1 101 ? -19.391 -8.398 -10.078 1 97.75 101 ARG A C 1
ATOM 748 O O . ARG A 1 101 ? -19.047 -9.516 -10.477 1 97.75 101 ARG A O 1
ATOM 755 N N . GLU A 1 102 ? -19.641 -7.375 -10.859 1 97.06 102 GLU A N 1
ATOM 756 C CA . GLU A 1 102 ? -19.516 -7.523 -12.305 1 97.06 102 GLU A CA 1
ATOM 757 C C . GLU A 1 102 ? -18.078 -7.887 -12.695 1 97.06 102 GLU A C 1
ATOM 759 O O . GLU A 1 102 ? -17.859 -8.742 -13.555 1 97.06 102 GLU A O 1
ATOM 764 N N . HIS A 1 103 ? -17.141 -7.254 -12.086 1 96.5 103 HIS A N 1
ATOM 765 C CA . HIS A 1 103 ? -15.734 -7.555 -12.359 1 96.5 103 HIS A CA 1
ATOM 766 C C . HIS A 1 103 ? -15.398 -9 -12 1 96.5 103 HIS A C 1
ATOM 768 O O . HIS A 1 103 ? -14.773 -9.711 -12.789 1 96.5 103 HIS A O 1
ATOM 774 N N . LEU A 1 104 ? -15.852 -9.406 -10.852 1 97.12 104 LEU A N 1
ATOM 775 C CA . LEU A 1 104 ? -15.57 -10.758 -10.398 1 97.12 104 LEU A CA 1
ATOM 776 C C . LEU A 1 104 ? -16.25 -11.781 -11.312 1 97.12 104 LEU A C 1
ATOM 778 O O . LEU A 1 104 ? -15.664 -12.828 -11.609 1 97.12 104 LEU A O 1
ATOM 782 N N . MET A 1 105 ? -17.438 -11.438 -11.742 1 97.12 105 MET A N 1
ATOM 783 C CA . MET A 1 105 ? -18.141 -12.312 -12.672 1 97.12 105 MET A CA 1
ATOM 784 C C . MET A 1 105 ? -17.391 -12.422 -14 1 97.12 105 MET A C 1
ATOM 786 O O . MET A 1 105 ? -17.219 -13.516 -14.523 1 97.12 105 MET A O 1
ATOM 790 N N . PHE A 1 106 ? -16.953 -11.297 -14.453 1 95.88 106 PHE A N 1
ATOM 791 C CA . PHE A 1 106 ? -16.188 -11.266 -15.695 1 95.88 106 PHE A CA 1
ATOM 792 C C . PHE A 1 106 ? -14.953 -12.148 -15.586 1 95.88 106 PHE A C 1
ATOM 794 O O . PHE A 1 106 ? -14.703 -12.977 -16.469 1 95.88 106 PHE A O 1
ATOM 801 N N . VAL A 1 107 ? -14.25 -12.031 -14.492 1 94.88 107 VAL A N 1
ATOM 802 C CA . VAL A 1 107 ? -13.031 -12.797 -14.273 1 94.88 107 VAL A CA 1
ATOM 803 C C . VAL A 1 107 ? -13.367 -14.281 -14.18 1 94.88 107 VAL A C 1
ATOM 805 O O . VAL A 1 107 ? -12.719 -15.117 -14.82 1 94.88 107 VAL A O 1
ATOM 808 N N . ALA A 1 108 ? -14.383 -14.641 -13.422 1 96.06 108 ALA A N 1
ATOM 809 C CA . ALA A 1 108 ? -14.781 -16.031 -13.227 1 96.06 108 ALA A CA 1
ATOM 810 C C . ALA A 1 108 ? -15.156 -16.688 -14.555 1 96.06 108 ALA A C 1
ATOM 812 O O . ALA A 1 108 ? -14.695 -17.781 -14.867 1 96.06 108 ALA A O 1
ATOM 813 N N . LEU A 1 109 ? -15.93 -15.977 -15.383 1 95.19 109 LEU A N 1
ATOM 814 C CA . LEU A 1 109 ? -16.406 -16.516 -16.656 1 95.19 109 LEU A CA 1
ATOM 815 C C . LEU A 1 109 ? -15.258 -16.594 -17.656 1 95.19 109 LEU A C 1
ATOM 817 O O . LEU A 1 109 ? -15.141 -17.594 -18.375 1 95.19 109 LEU A O 1
ATOM 821 N N . ALA A 1 110 ? -14.453 -15.617 -17.641 1 92.5 110 ALA A N 1
ATOM 822 C CA . ALA A 1 110 ? -13.32 -15.57 -18.578 1 92.5 110 ALA A CA 1
ATOM 823 C C . ALA A 1 110 ? -12.344 -16.719 -18.297 1 92.5 110 ALA A C 1
ATOM 825 O O . ALA A 1 110 ? -11.578 -17.109 -19.172 1 92.5 110 ALA A O 1
ATOM 826 N N . HIS A 1 111 ? -12.461 -17.25 -17.078 1 93.81 111 HIS A N 1
ATOM 827 C CA . HIS A 1 111 ? -11.516 -18.312 -16.719 1 93.81 111 HIS A CA 1
ATOM 828 C C . HIS A 1 111 ? -12.227 -19.656 -16.578 1 93.81 111 HIS A C 1
ATOM 830 O O . HIS A 1 111 ? -11.75 -20.531 -15.852 1 93.81 111 HIS A O 1
ATOM 836 N N . GLY A 1 112 ? -13.477 -19.781 -17.062 1 90.94 112 GLY A N 1
ATOM 837 C CA . GLY A 1 112 ? -14.055 -21.078 -17.359 1 90.94 112 GLY A CA 1
ATOM 838 C C . GLY A 1 112 ? -15.031 -21.562 -16.312 1 90.94 112 GLY A C 1
ATOM 839 O O . GLY A 1 112 ? -15.461 -22.719 -16.328 1 90.94 112 GLY A O 1
ATOM 840 N N . LEU A 1 113 ? -15.406 -20.844 -15.219 1 92.06 113 LEU A N 1
ATOM 841 C CA . LEU A 1 113 ? -16.312 -21.328 -14.172 1 92.06 113 LEU A CA 1
ATOM 842 C C . LEU A 1 113 ? -17.75 -21.406 -14.68 1 92.06 113 LEU A C 1
ATOM 844 O O . LEU A 1 113 ? -18.578 -22.109 -14.109 1 92.06 113 LEU A O 1
ATOM 848 N N . GLY A 1 114 ? -18.094 -21.125 -15.906 1 92.88 114 GLY A N 1
ATOM 849 C CA . GLY A 1 114 ? -19.422 -21.234 -16.484 1 92.88 114 GLY A CA 1
ATOM 850 C C . GLY A 1 114 ? -20.531 -21.016 -15.477 1 92.88 114 GLY A C 1
ATOM 851 O O . GLY A 1 114 ? -20.578 -19.969 -14.82 1 92.88 114 GLY A O 1
ATOM 852 N N . ARG A 1 115 ? -21.328 -22.156 -15.094 1 92.81 115 ARG A N 1
ATOM 853 C CA . ARG A 1 115 ? -22.5 -22.094 -14.219 1 92.81 115 ARG A CA 1
ATOM 854 C C . ARG A 1 115 ? -22.094 -21.922 -12.766 1 92.81 115 ARG A C 1
ATOM 856 O O . ARG A 1 115 ? -22.875 -21.406 -11.953 1 92.81 115 ARG A O 1
ATOM 863 N N . ALA A 1 116 ? -20.859 -22.219 -12.43 1 95.5 116 ALA A N 1
ATOM 864 C CA . ALA A 1 116 ? -20.375 -22.141 -11.055 1 95.5 116 ALA A CA 1
ATOM 865 C C . ALA A 1 116 ? -19.953 -20.719 -10.703 1 95.5 116 ALA A C 1
ATOM 867 O O . ALA A 1 116 ? -19.672 -20.406 -9.547 1 95.5 116 ALA A O 1
ATOM 868 N N . ALA A 1 117 ? -19.953 -19.875 -11.703 1 96.94 117 ALA A N 1
ATOM 869 C CA . ALA A 1 117 ? -19.406 -18.531 -11.539 1 96.94 117 ALA A CA 1
ATOM 870 C C . ALA A 1 117 ? -20.188 -17.75 -10.484 1 96.94 117 ALA A C 1
ATOM 872 O O . ALA A 1 117 ? -19.594 -17.094 -9.617 1 96.94 117 ALA A O 1
ATOM 873 N N . GLU A 1 118 ? -21.5 -17.875 -10.516 1 97.19 118 GLU A N 1
ATOM 874 C CA . GLU A 1 118 ? -22.328 -17.125 -9.586 1 97.19 118 GLU A CA 1
ATOM 875 C C . GLU A 1 118 ? -22.047 -17.516 -8.141 1 97.19 118 GLU A C 1
ATOM 877 O O . GLU A 1 118 ? -21.859 -16.656 -7.281 1 97.19 118 GLU A O 1
ATOM 882 N N . ASP A 1 119 ? -21.969 -18.734 -7.898 1 97.75 119 ASP A N 1
ATOM 883 C CA . ASP A 1 119 ? -21.703 -19.234 -6.551 1 97.75 119 ASP A CA 1
ATOM 884 C C . ASP A 1 119 ? -20.297 -18.859 -6.098 1 97.75 119 ASP A C 1
ATOM 886 O O . ASP A 1 119 ? -20.078 -18.469 -4.941 1 97.75 119 ASP A O 1
ATOM 890 N N . ALA A 1 120 ? -19.375 -19 -6.977 1 97.56 120 ALA A N 1
ATOM 891 C CA . ALA A 1 120 ? -18 -18.656 -6.66 1 97.56 120 ALA A CA 1
ATOM 892 C C . ALA A 1 120 ? -17.875 -17.188 -6.297 1 97.56 120 ALA A C 1
ATOM 894 O O . ALA A 1 120 ? -17.188 -16.828 -5.328 1 97.56 120 ALA A O 1
ATOM 895 N N . VAL A 1 121 ? -18.562 -16.359 -7.051 1 98.25 121 VAL A N 1
ATOM 896 C CA . VAL A 1 121 ? -18.516 -14.922 -6.836 1 98.25 121 VAL A CA 1
ATOM 897 C C . VAL A 1 121 ? -19.172 -14.578 -5.5 1 98.25 121 VAL A C 1
ATOM 899 O O . VAL A 1 121 ? -18.625 -13.781 -4.727 1 98.25 121 VAL A O 1
ATOM 902 N N . ALA A 1 122 ? -20.266 -15.211 -5.191 1 98 122 ALA A N 1
ATOM 903 C CA . ALA A 1 122 ? -20.938 -14.969 -3.918 1 98 122 ALA A CA 1
ATOM 904 C C . ALA A 1 122 ? -20.047 -15.359 -2.746 1 98 122 ALA A C 1
ATOM 906 O O . ALA A 1 122 ? -19.938 -14.617 -1.763 1 98 122 ALA A O 1
ATOM 907 N N . ARG A 1 123 ? -19.375 -16.438 -2.873 1 97.5 123 ARG A N 1
ATOM 908 C CA . ARG A 1 123 ? -18.516 -16.938 -1.814 1 97.5 123 ARG A CA 1
ATOM 909 C C . ARG A 1 123 ? -17.312 -16.031 -1.594 1 97.5 123 ARG A C 1
ATOM 911 O O . ARG A 1 123 ? -17 -15.68 -0.454 1 97.5 123 ARG A O 1
ATOM 918 N N . VAL A 1 124 ? -16.672 -15.641 -2.693 1 97.88 124 VAL A N 1
ATOM 919 C CA . VAL A 1 124 ? -15.461 -14.836 -2.553 1 97.88 124 VAL A CA 1
ATOM 920 C C . VAL A 1 124 ? -15.82 -13.445 -2.016 1 97.88 124 VAL A C 1
ATOM 922 O O . VAL A 1 124 ? -15.055 -12.852 -1.255 1 97.88 124 VAL A O 1
ATOM 925 N N . LEU A 1 125 ? -16.969 -12.938 -2.418 1 98 125 LEU A N 1
ATOM 926 C CA . LEU A 1 125 ? -17.438 -11.664 -1.88 1 98 125 LEU A CA 1
ATOM 927 C C . LEU A 1 125 ? -17.641 -11.75 -0.37 1 98 125 LEU A C 1
ATOM 929 O O . LEU A 1 125 ? -17.234 -10.852 0.367 1 98 125 LEU A O 1
ATOM 933 N N . ALA A 1 126 ? -18.219 -12.805 0.064 1 97.25 126 ALA A N 1
ATOM 934 C CA . ALA A 1 126 ? -18.438 -13.016 1.492 1 97.25 126 ALA A CA 1
ATOM 935 C C . ALA A 1 126 ? -17.109 -13.18 2.234 1 97.25 126 ALA A C 1
ATOM 937 O O . ALA A 1 126 ? -16.891 -12.547 3.268 1 97.25 126 ALA A O 1
ATOM 938 N N . ASP A 1 127 ? -16.234 -13.953 1.701 1 96.62 127 ASP A N 1
ATOM 939 C CA . ASP A 1 127 ? -14.945 -14.25 2.316 1 96.62 127 ASP A CA 1
ATOM 940 C C . ASP A 1 127 ? -14.109 -12.984 2.482 1 96.62 127 ASP A C 1
ATOM 942 O O . ASP A 1 127 ? -13.312 -12.875 3.418 1 96.62 127 ASP A O 1
ATOM 946 N N . HIS A 1 128 ? -14.281 -12.047 1.561 1 96.69 128 HIS A N 1
ATOM 947 C CA . HIS A 1 128 ? -13.477 -10.828 1.576 1 96.69 128 HIS A CA 1
ATOM 948 C C . HIS A 1 128 ? -14.258 -9.656 2.164 1 96.69 128 HIS A C 1
ATOM 950 O O . HIS A 1 128 ? -13.828 -8.508 2.053 1 96.69 128 HIS A O 1
ATOM 956 N N . ARG A 1 129 ? -15.398 -9.938 2.736 1 93.38 129 ARG A N 1
ATOM 957 C CA . ARG A 1 129 ? -16.234 -8.938 3.393 1 93.38 129 ARG A CA 1
ATOM 958 C C . ARG A 1 129 ? -16.625 -7.824 2.426 1 93.38 129 ARG A C 1
ATOM 960 O O . ARG A 1 129 ? -16.547 -6.641 2.771 1 93.38 129 ARG A O 1
ATOM 967 N N . LEU A 1 130 ? -16.969 -8.266 1.217 1 95.94 130 LEU A N 1
ATOM 968 C CA . LEU A 1 130 ? -17.328 -7.305 0.179 1 95.94 130 LEU A CA 1
ATOM 969 C C . LEU A 1 130 ? -18.797 -7.461 -0.229 1 95.94 130 LEU A C 1
ATOM 971 O O . LEU A 1 130 ? -19.266 -6.785 -1.148 1 95.94 130 LEU A O 1
ATOM 975 N N . ALA A 1 131 ? -19.547 -8.344 0.479 1 96.44 131 ALA A N 1
ATOM 976 C CA . ALA A 1 131 ? -20.922 -8.641 0.093 1 96.44 131 ALA A CA 1
ATOM 977 C C . ALA A 1 131 ? -21.766 -7.371 0.057 1 96.44 131 ALA A C 1
ATOM 979 O O . ALA A 1 131 ? -22.531 -7.156 -0.887 1 96.44 131 ALA A O 1
ATOM 980 N N . GLU A 1 132 ? -21.578 -6.508 1.018 1 93.12 132 GLU A N 1
ATOM 981 C CA . GLU A 1 132 ? -22.391 -5.297 1.126 1 93.12 132 GLU A CA 1
ATOM 982 C C . GLU A 1 132 ? -21.953 -4.25 0.108 1 93.12 132 GLU A C 1
ATOM 984 O O . GLU A 1 132 ? -22.656 -3.262 -0.118 1 93.12 132 GLU A O 1
ATOM 989 N N . ARG A 1 133 ? -20.812 -4.496 -0.541 1 93.5 133 ARG A N 1
ATOM 990 C CA . ARG A 1 133 ? -20.281 -3.543 -1.514 1 93.5 133 ARG A CA 1
ATOM 991 C C . ARG A 1 133 ? -20.172 -4.18 -2.895 1 93.5 133 ARG A C 1
ATOM 993 O O . ARG A 1 133 ? -19.453 -3.67 -3.758 1 93.5 133 ARG A O 1
ATOM 1000 N N . ALA A 1 134 ? -20.844 -5.215 -3.055 1 97 134 ALA A N 1
ATOM 1001 C CA . ALA A 1 134 ? -20.734 -6.008 -4.277 1 97 134 ALA A CA 1
ATOM 1002 C C . ALA A 1 134 ? -21.141 -5.191 -5.5 1 97 134 ALA A C 1
ATOM 1004 O O . ALA A 1 134 ? -20.594 -5.371 -6.59 1 97 134 ALA A O 1
ATOM 1005 N N . ASP A 1 135 ? -22.078 -4.27 -5.359 1 96.62 135 ASP A N 1
ATOM 1006 C CA . ASP A 1 135 ? -22.609 -3.531 -6.496 1 96.62 135 ASP A CA 1
ATOM 1007 C C . ASP A 1 135 ? -22.031 -2.119 -6.555 1 96.62 135 ASP A C 1
ATOM 1009 O O . ASP A 1 135 ? -22.562 -1.257 -7.262 1 96.62 135 ASP A O 1
ATOM 1013 N N . ALA A 1 136 ? -21 -1.878 -5.84 1 93.44 136 ALA A N 1
ATOM 1014 C CA . ALA A 1 136 ? -20.312 -0.589 -5.867 1 93.44 136 ALA A CA 1
ATOM 1015 C C . ALA A 1 136 ? -19.281 -0.545 -6.984 1 93.44 136 ALA A C 1
ATOM 1017 O O . ALA A 1 136 ? -18.656 -1.563 -7.305 1 93.44 136 ALA A O 1
ATOM 1018 N N . LEU A 1 137 ? -19.109 0.673 -7.531 1 92.75 137 LEU A N 1
ATOM 1019 C CA . LEU A 1 137 ? -17.984 0.93 -8.422 1 92.75 137 LEU A CA 1
ATOM 1020 C C . LEU A 1 137 ? -16.688 1.123 -7.633 1 92.75 137 LEU A C 1
ATOM 1022 O O . LEU A 1 137 ? -16.734 1.502 -6.461 1 92.75 137 LEU A O 1
ATOM 1026 N N . PRO A 1 138 ? -15.539 0.858 -8.25 1 90.12 138 PRO A N 1
ATOM 1027 C CA . PRO A 1 138 ? -14.258 0.93 -7.543 1 90.12 138 PRO A CA 1
ATOM 1028 C C . PRO A 1 138 ? -14.023 2.285 -6.879 1 90.12 138 PRO A C 1
ATOM 1030 O O . PRO A 1 138 ? -13.445 2.354 -5.793 1 90.12 138 PRO A O 1
ATOM 1033 N N . ASP A 1 139 ? -14.453 3.311 -7.465 1 85.12 139 ASP A N 1
ATOM 1034 C CA . ASP A 1 139 ? -14.211 4.656 -6.957 1 85.12 139 ASP A CA 1
ATOM 1035 C C . ASP A 1 139 ? -14.977 4.902 -5.66 1 85.12 139 ASP A C 1
ATOM 1037 O O . ASP A 1 139 ? -14.703 5.863 -4.941 1 85.12 139 ASP A O 1
ATOM 1041 N N . ALA A 1 140 ? -15.93 4.035 -5.383 1 86 140 ALA A N 1
ATOM 1042 C CA . ALA A 1 140 ? -16.734 4.168 -4.172 1 86 140 ALA A CA 1
ATOM 1043 C C . ALA A 1 140 ? -16.156 3.332 -3.031 1 86 140 ALA A C 1
ATOM 1045 O O . ALA A 1 140 ? -16.688 3.342 -1.917 1 86 140 ALA A O 1
ATOM 1046 N N . LEU A 1 141 ? -15.047 2.643 -3.285 1 89.06 141 LEU A N 1
ATOM 1047 C CA . LEU A 1 141 ? -14.445 1.747 -2.305 1 89.06 141 LEU A CA 1
ATOM 1048 C C . LEU A 1 141 ? -13.305 2.438 -1.572 1 89.06 141 LEU A C 1
ATOM 1050 O O . LEU A 1 141 ? -12.609 3.279 -2.148 1 89.06 141 LEU A O 1
ATOM 1054 N N . SER A 1 142 ? -13.18 2.088 -0.296 1 86 142 SER A N 1
ATOM 1055 C CA . SER A 1 142 ? -11.953 2.479 0.405 1 86 142 SER A CA 1
ATOM 1056 C C . SER A 1 142 ? -10.742 1.747 -0.154 1 86 142 SER A C 1
ATOM 1058 O O . SER A 1 142 ? -10.883 0.758 -0.877 1 86 142 SER A O 1
ATOM 1060 N N . SER A 1 143 ? -9.555 2.164 0.155 1 86.44 143 SER A N 1
ATOM 1061 C CA . SER A 1 143 ? -8.328 1.534 -0.326 1 86.44 143 SER A CA 1
ATOM 1062 C C . SER A 1 143 ? -8.242 0.08 0.124 1 86.44 143 SER A C 1
ATOM 1064 O O . SER A 1 143 ? -7.797 -0.784 -0.634 1 86.44 143 SER A O 1
ATOM 1066 N N . GLY A 1 144 ? -8.641 -0.166 1.356 1 91 144 GLY A N 1
ATOM 1067 C CA . GLY A 1 144 ? -8.656 -1.535 1.844 1 91 144 GLY A CA 1
ATOM 1068 C C . GLY A 1 144 ? -9.656 -2.418 1.113 1 91 144 GLY A C 1
ATOM 1069 O O . GLY A 1 144 ? -9.375 -3.59 0.85 1 91 144 GLY A O 1
ATOM 1070 N N . GLN A 1 145 ? -10.758 -1.833 0.778 1 91.56 145 GLN A N 1
ATOM 1071 C CA . GLN A 1 145 ? -11.773 -2.574 0.039 1 91.56 145 GLN A CA 1
ATOM 1072 C C . GLN A 1 145 ? -11.32 -2.855 -1.391 1 91.56 145 GLN A C 1
ATOM 1074 O O . GLN A 1 145 ? -11.594 -3.926 -1.936 1 91.56 145 GLN A O 1
ATOM 1079 N N . VAL A 1 146 ? -10.633 -1.92 -1.949 1 91.75 146 VAL A N 1
ATOM 1080 C CA . VAL A 1 146 ? -10.062 -2.131 -3.277 1 91.75 146 VAL A CA 1
ATOM 1081 C C . VAL A 1 146 ? -9.078 -3.297 -3.24 1 91.75 146 VAL A C 1
ATOM 1083 O O . VAL A 1 146 ? -9.117 -4.18 -4.102 1 91.75 146 VAL A O 1
ATOM 1086 N N . GLN A 1 147 ? -8.25 -3.277 -2.238 1 92.75 147 GLN A N 1
ATOM 1087 C CA . GLN A 1 147 ? -7.289 -4.371 -2.096 1 92.75 147 GLN A CA 1
ATOM 1088 C C . GLN A 1 147 ? -8.008 -5.711 -1.939 1 92.75 147 GLN A C 1
ATOM 1090 O O . GLN A 1 147 ? -7.621 -6.699 -2.564 1 92.75 147 GLN A O 1
ATOM 1095 N N . GLN A 1 148 ? -9.008 -5.707 -1.152 1 95.31 148 GLN A N 1
ATOM 1096 C CA . GLN A 1 148 ? -9.805 -6.918 -0.97 1 95.31 148 GLN A CA 1
ATOM 1097 C C . GLN A 1 148 ? -10.414 -7.383 -2.291 1 95.31 148 GLN A C 1
ATOM 1099 O O . GLN A 1 148 ? -10.43 -8.578 -2.586 1 95.31 148 GLN A O 1
ATOM 1104 N N . ALA A 1 149 ? -10.883 -6.473 -3.01 1 95.44 149 ALA A N 1
ATOM 1105 C CA . ALA A 1 149 ? -11.5 -6.801 -4.293 1 95.44 149 ALA A CA 1
ATOM 1106 C C . ALA A 1 149 ? -10.477 -7.367 -5.266 1 95.44 149 ALA A C 1
ATOM 1108 O O . ALA A 1 149 ? -10.766 -8.305 -6.012 1 95.44 149 ALA A O 1
ATOM 1109 N N . LEU A 1 150 ? -9.305 -6.797 -5.254 1 95.31 150 LEU A N 1
ATOM 1110 C CA . LEU A 1 150 ? -8.234 -7.301 -6.109 1 95.31 150 LEU A CA 1
ATOM 1111 C C . LEU A 1 150 ? -7.871 -8.734 -5.734 1 95.31 150 LEU A C 1
ATOM 1113 O O . LEU A 1 150 ? -7.727 -9.594 -6.609 1 95.31 150 LEU A O 1
ATOM 1117 N N . LEU A 1 151 ? -7.762 -8.977 -4.484 1 96.88 151 LEU A N 1
ATOM 1118 C CA . LEU A 1 151 ? -7.473 -10.328 -4.012 1 96.88 151 LEU A CA 1
ATOM 1119 C C . LEU A 1 151 ? -8.602 -11.281 -4.371 1 96.88 151 LEU A C 1
ATOM 1121 O O . LEU A 1 151 ? -8.352 -12.398 -4.828 1 96.88 151 LEU A O 1
ATOM 1125 N N . ALA A 1 152 ? -9.828 -10.773 -4.215 1 97.06 152 ALA A N 1
ATOM 1126 C CA . ALA A 1 152 ? -10.992 -11.578 -4.574 1 97.06 152 ALA A CA 1
ATOM 1127 C C . ALA A 1 152 ? -10.945 -11.977 -6.051 1 97.06 152 ALA A C 1
ATOM 1129 O O . ALA A 1 152 ? -11.32 -13.094 -6.41 1 97.06 152 ALA A O 1
ATOM 1130 N N . SER A 1 153 ? -10.492 -11.133 -6.867 1 96.38 153 SER A N 1
ATOM 1131 C CA . SER A 1 153 ? -10.422 -11.391 -8.297 1 96.38 153 SER A CA 1
ATOM 1132 C C . SER A 1 153 ? -9.422 -12.5 -8.617 1 96.38 153 SER A C 1
ATOM 1134 O O . SER A 1 153 ? -9.617 -13.273 -9.555 1 96.38 153 SER A O 1
ATOM 1136 N N . ALA A 1 154 ? -8.406 -12.555 -7.84 1 96.31 154 ALA A N 1
ATOM 1137 C CA . ALA A 1 154 ? -7.422 -13.617 -8.016 1 96.31 154 ALA A CA 1
ATOM 1138 C C . ALA A 1 154 ? -7.945 -14.938 -7.457 1 96.31 154 ALA A C 1
ATOM 1140 O O . ALA A 1 154 ? -7.648 -16.016 -8 1 96.31 154 ALA A O 1
ATOM 1141 N N . PHE A 1 155 ? -8.758 -14.875 -6.422 1 97.5 155 PHE A N 1
ATOM 1142 C CA . PHE A 1 155 ? -9.164 -16.062 -5.684 1 97.5 155 PHE A CA 1
ATOM 1143 C C . PHE A 1 155 ? -10.406 -16.688 -6.305 1 97.5 155 PHE A C 1
ATOM 1145 O O . PHE A 1 155 ? -10.688 -17.875 -6.09 1 97.5 155 PHE A O 1
ATOM 1152 N N . VAL A 1 156 ? -11.141 -15.914 -7.062 1 96.94 156 VAL A N 1
ATOM 1153 C CA . VAL A 1 156 ? -12.422 -16.406 -7.566 1 96.94 156 VAL A CA 1
ATOM 1154 C C . VAL A 1 156 ? -12.188 -17.391 -8.711 1 96.94 156 VAL A C 1
ATOM 1156 O O . VAL A 1 156 ? -13.055 -18.203 -9.008 1 96.94 156 VAL A O 1
ATOM 1159 N N . ARG A 1 157 ? -11.055 -17.312 -9.352 1 95.19 157 ARG A N 1
ATOM 1160 C CA . ARG A 1 157 ? -10.797 -18.141 -10.531 1 95.19 157 ARG A CA 1
ATOM 1161 C C . ARG A 1 157 ? -9.922 -19.328 -10.18 1 95.19 157 ARG A C 1
ATOM 1163 O O . ARG A 1 157 ? -9.211 -19.312 -9.172 1 95.19 157 ARG A O 1
ATOM 1170 N N . PRO A 1 158 ? -10.039 -20.297 -10.984 1 94 158 PRO A N 1
ATOM 1171 C CA . PRO A 1 158 ? -9.117 -21.422 -10.766 1 94 158 PRO A CA 1
ATOM 1172 C C . PRO A 1 158 ? -7.652 -21.016 -10.93 1 94 158 PRO A C 1
ATOM 1174 O O . PRO A 1 158 ? -7.336 -20.156 -11.75 1 94 158 PRO A O 1
ATOM 1177 N N . HIS A 1 159 ? -6.785 -21.656 -10.109 1 96.75 159 HIS A N 1
ATOM 1178 C CA . HIS A 1 159 ? -5.352 -21.406 -10.219 1 96.75 159 HIS A CA 1
ATOM 1179 C C . HIS A 1 159 ? -4.543 -22.531 -9.586 1 96.75 159 HIS A C 1
ATOM 1181 O O . HIS A 1 159 ? -4.953 -23.094 -8.57 1 96.75 159 HIS A O 1
ATOM 1187 N N . ASP A 1 160 ? -3.422 -22.812 -10.219 1 97.81 160 ASP A N 1
ATOM 1188 C CA . ASP A 1 160 ? -2.418 -23.703 -9.633 1 97.81 160 ASP A CA 1
ATOM 1189 C C . ASP A 1 160 ? -1.328 -22.906 -8.922 1 97.81 160 ASP A C 1
ATOM 1191 O O . ASP A 1 160 ? -0.695 -23.391 -7.988 1 97.81 160 ASP A O 1
ATOM 1195 N N . LEU A 1 161 ? -1.126 -21.672 -9.414 1 98.25 161 LEU A N 1
ATOM 1196 C CA . LEU A 1 161 ? -0.104 -20.781 -8.891 1 98.25 161 LEU A CA 1
ATOM 1197 C C . LEU A 1 161 ? -0.694 -19.406 -8.57 1 98.25 161 LEU A C 1
ATOM 1199 O O . LEU A 1 161 ? -1.344 -18.797 -9.422 1 98.25 161 LEU A O 1
ATOM 1203 N N . LEU A 1 162 ? -0.524 -19.031 -7.336 1 98.19 162 LEU A N 1
ATOM 1204 C CA . LEU A 1 162 ? -0.899 -17.703 -6.879 1 98.19 162 LEU A CA 1
ATOM 1205 C C . LEU A 1 162 ? 0.337 -16.844 -6.633 1 98.19 162 LEU A C 1
ATOM 1207 O O . LEU A 1 162 ? 1.229 -17.234 -5.879 1 98.19 162 LEU A O 1
ATOM 1211 N N . VAL A 1 163 ? 0.439 -15.695 -7.344 1 97.81 163 VAL A N 1
ATOM 1212 C CA . VAL A 1 163 ? 1.554 -14.766 -7.203 1 97.81 163 VAL A CA 1
ATOM 1213 C C . VAL A 1 163 ? 1.059 -13.453 -6.594 1 97.81 163 VAL A C 1
ATOM 1215 O O . VAL A 1 163 ? 0.199 -12.781 -7.164 1 97.81 163 VAL A O 1
ATOM 1218 N N . LEU A 1 164 ? 1.603 -13.109 -5.457 1 97.56 164 LEU A N 1
ATOM 1219 C CA . LEU A 1 164 ? 1.089 -11.961 -4.719 1 97.56 164 LEU A CA 1
ATOM 1220 C C . LEU A 1 164 ? 2.217 -11.008 -4.352 1 97.56 164 LEU A C 1
ATOM 1222 O O . LEU A 1 164 ? 3.221 -11.414 -3.764 1 97.56 164 LEU A O 1
ATOM 1226 N N . ASP A 1 165 ? 2.033 -9.789 -4.711 1 95.94 165 ASP A N 1
ATOM 1227 C CA . ASP A 1 165 ? 2.963 -8.719 -4.352 1 95.94 165 ASP A CA 1
ATOM 1228 C C . ASP A 1 165 ? 2.396 -7.855 -3.229 1 95.94 165 ASP A C 1
ATOM 1230 O O . ASP A 1 165 ? 1.574 -6.969 -3.475 1 95.94 165 ASP A O 1
ATOM 1234 N N . GLU A 1 166 ? 2.854 -8.094 -2.031 1 94.44 166 GLU A N 1
ATOM 1235 C CA . GLU A 1 166 ? 2.482 -7.359 -0.825 1 94.44 166 GLU A CA 1
ATOM 1236 C C . GLU A 1 166 ? 0.967 -7.27 -0.676 1 94.44 166 GLU A C 1
ATOM 1238 O O . GLU A 1 166 ? 0.418 -6.184 -0.492 1 94.44 166 GLU A O 1
ATOM 1243 N N . PRO A 1 167 ? 0.327 -8.414 -0.577 1 95.94 167 PRO A N 1
ATOM 1244 C CA . PRO A 1 167 ? -1.138 -8.438 -0.583 1 95.94 167 PRO A CA 1
ATOM 1245 C C . PRO A 1 167 ? -1.742 -7.879 0.704 1 95.94 167 PRO A C 1
ATOM 1247 O O . PRO A 1 167 ? -2.934 -7.566 0.744 1 95.94 167 PRO A O 1
ATOM 1250 N N . GLU A 1 168 ? -0.963 -7.75 1.744 1 94.44 168 GLU A N 1
ATOM 1251 C CA . GLU A 1 168 ? -1.463 -7.297 3.039 1 94.44 168 GLU A CA 1
ATOM 1252 C C . GLU A 1 168 ? -1.587 -5.777 3.086 1 94.44 168 GLU A C 1
ATOM 1254 O O . GLU A 1 168 ? -2.197 -5.227 4.004 1 94.44 168 GLU A O 1
ATOM 1259 N N . GLN A 1 169 ? -1.018 -5.133 2.092 1 90.38 169 GLN A N 1
ATOM 1260 C CA . GLN A 1 169 ? -1.051 -3.676 2.096 1 90.38 169 GLN A CA 1
ATOM 1261 C C . GLN A 1 169 ? -2.484 -3.156 2.152 1 90.38 169 GLN A C 1
ATOM 1263 O O . GLN A 1 169 ? -3.385 -3.736 1.538 1 90.38 169 GLN A O 1
ATOM 1268 N N . ARG A 1 170 ? -2.703 -2.068 2.928 1 89.94 170 ARG A N 1
ATOM 1269 C CA . ARG A 1 170 ? -3.953 -1.323 3.031 1 89.94 170 ARG A CA 1
ATOM 1270 C C . ARG A 1 170 ? -4.996 -2.109 3.816 1 89.94 170 ARG A C 1
ATOM 1272 O O . ARG A 1 170 ? -6.102 -1.617 4.059 1 89.94 170 ARG A O 1
ATOM 1279 N N . LEU A 1 171 ? -4.625 -3.379 4.188 1 94.06 171 LEU A N 1
ATOM 1280 C CA . LEU A 1 171 ? -5.582 -4.199 4.922 1 94.06 171 LEU A CA 1
ATOM 1281 C C . LEU A 1 171 ? -5.496 -3.922 6.422 1 94.06 171 LEU A C 1
ATOM 1283 O O . LEU A 1 171 ? -4.398 -3.75 6.961 1 94.06 171 LEU A O 1
ATOM 1287 N N . ASP A 1 172 ? -6.684 -3.873 7.039 1 93.62 172 ASP A N 1
ATOM 1288 C CA . ASP A 1 172 ? -6.688 -3.76 8.492 1 93.62 172 ASP A CA 1
ATOM 1289 C C . ASP A 1 172 ? -6.352 -5.098 9.148 1 93.62 172 ASP A C 1
ATOM 1291 O O . ASP A 1 172 ? -6.086 -6.082 8.461 1 93.62 172 ASP A O 1
ATOM 1295 N N . THR A 1 173 ? -6.328 -5.117 10.438 1 92 173 THR A N 1
ATOM 1296 C CA . THR A 1 173 ? -5.871 -6.273 11.203 1 92 173 THR A CA 1
ATOM 1297 C C . THR A 1 173 ? -6.746 -7.492 10.914 1 92 173 THR A C 1
ATOM 1299 O O . THR A 1 173 ? -6.234 -8.586 10.656 1 92 173 THR A O 1
ATOM 1302 N N . ALA A 1 174 ? -8.039 -7.273 10.938 1 93.44 174 ALA A N 1
ATOM 1303 C CA . ALA A 1 174 ? -8.961 -8.383 10.695 1 93.44 174 ALA A CA 1
ATOM 1304 C C . ALA A 1 174 ? -8.812 -8.93 9.281 1 93.44 174 ALA A C 1
ATOM 1306 O O . ALA A 1 174 ? -8.797 -10.141 9.078 1 93.44 174 ALA A O 1
ATOM 1307 N N . ALA A 1 175 ? -8.703 -8.055 8.336 1 94.88 175 ALA A N 1
ATOM 1308 C CA . ALA A 1 175 ? -8.547 -8.453 6.941 1 94.88 175 ALA A CA 1
ATOM 1309 C C . ALA A 1 175 ? -7.23 -9.195 6.727 1 94.88 175 ALA A C 1
ATOM 1311 O O . ALA A 1 175 ? -7.164 -10.141 5.934 1 94.88 175 ALA A O 1
ATOM 1312 N N . ARG A 1 176 ? -6.18 -8.797 7.402 1 95.31 176 ARG A N 1
ATOM 1313 C CA . ARG A 1 176 ? -4.891 -9.469 7.301 1 95.31 176 ARG A CA 1
ATOM 1314 C C . ARG A 1 176 ? -4.973 -10.898 7.828 1 95.31 176 ARG A C 1
ATOM 1316 O O . ARG A 1 176 ? -4.43 -11.82 7.223 1 95.31 176 ARG A O 1
ATOM 1323 N N . ALA A 1 177 ? -5.605 -11.031 8.969 1 95.62 177 ALA A N 1
ATOM 1324 C CA . ALA A 1 177 ? -5.809 -12.367 9.523 1 95.62 177 ALA A CA 1
ATOM 1325 C C . ALA A 1 177 ? -6.605 -13.242 8.555 1 95.62 177 ALA A C 1
ATOM 1327 O O . ALA A 1 177 ? -6.289 -14.422 8.367 1 95.62 177 ALA A O 1
ATOM 1328 N N . GLY A 1 178 ? -7.621 -12.648 7.988 1 97.06 178 GLY A N 1
ATOM 1329 C CA . GLY A 1 178 ? -8.391 -13.352 6.98 1 97.06 178 GLY A CA 1
ATOM 1330 C C . GLY A 1 178 ? -7.566 -13.758 5.773 1 97.06 178 GLY A C 1
ATOM 1331 O O . GLY A 1 178 ? -7.742 -14.852 5.238 1 97.06 178 GLY A O 1
ATOM 1332 N N . LEU A 1 179 ? -6.734 -12.883 5.355 1 97.88 179 LEU A N 1
ATOM 1333 C CA . LEU A 1 179 ? -5.852 -13.172 4.234 1 97.88 179 LEU A CA 1
ATOM 1334 C C . LEU A 1 179 ? -4.988 -14.398 4.531 1 97.88 179 LEU A C 1
ATOM 1336 O O . LEU A 1 179 ? -4.898 -15.312 3.705 1 97.88 179 LEU A O 1
ATOM 1340 N N . ALA A 1 180 ? -4.352 -14.438 5.691 1 98.31 180 ALA A N 1
ATOM 1341 C CA . ALA A 1 180 ? -3.514 -15.57 6.078 1 98.31 180 ALA A CA 1
ATOM 1342 C C . ALA A 1 180 ? -4.309 -16.875 6.039 1 98.31 180 ALA A C 1
ATOM 1344 O O . ALA A 1 180 ? -3.834 -17.875 5.504 1 98.31 180 ALA A O 1
ATOM 1345 N N . ARG A 1 181 ? -5.488 -16.812 6.57 1 98.12 181 ARG A N 1
ATOM 1346 C CA . ARG A 1 181 ? -6.348 -17.984 6.59 1 98.12 181 ARG A CA 1
ATOM 1347 C C . ARG A 1 181 ? -6.68 -18.453 5.176 1 98.12 181 ARG A C 1
ATOM 1349 O O . ARG A 1 181 ? -6.617 -19.641 4.871 1 98.12 181 ARG A O 1
ATOM 1356 N N . ARG A 1 182 ? -7.023 -17.547 4.367 1 98.12 182 ARG A N 1
ATOM 1357 C CA . ARG A 1 182 ? -7.406 -17.875 3 1 98.12 182 ARG A CA 1
ATOM 1358 C C . ARG A 1 182 ? -6.219 -18.438 2.219 1 98.12 182 ARG A C 1
ATOM 1360 O O . ARG A 1 182 ? -6.363 -19.391 1.455 1 98.12 182 ARG A O 1
ATOM 1367 N N . LEU A 1 183 ? -5.039 -17.844 2.393 1 98.69 183 LEU A N 1
ATOM 1368 C CA . LEU A 1 183 ? -3.848 -18.344 1.712 1 98.69 183 LEU A CA 1
ATOM 1369 C C . LEU A 1 183 ? -3.523 -19.766 2.15 1 98.69 183 LEU A C 1
ATOM 1371 O O . LEU A 1 183 ? -3.191 -20.625 1.32 1 98.69 183 LEU A O 1
ATOM 1375 N N . ARG A 1 184 ? -3.67 -20.047 3.428 1 98.62 184 ARG A N 1
ATOM 1376 C CA . ARG A 1 184 ? -3.449 -21.406 3.926 1 98.62 184 ARG A CA 1
ATOM 1377 C C . ARG A 1 184 ? -4.445 -22.391 3.311 1 98.62 184 ARG A C 1
ATOM 1379 O O . ARG A 1 184 ? -4.082 -23.516 2.965 1 98.62 184 ARG A O 1
ATOM 1386 N N . ALA A 1 185 ? -5.664 -21.938 3.232 1 98 185 ALA A N 1
ATOM 1387 C CA . ALA A 1 185 ? -6.695 -22.781 2.652 1 98 185 ALA A CA 1
ATOM 1388 C C . ALA A 1 185 ? -6.387 -23.109 1.191 1 98 185 ALA A C 1
ATOM 1390 O O . ALA A 1 185 ? -6.531 -24.25 0.755 1 98 185 ALA A O 1
ATOM 1391 N N . HIS A 1 186 ? -6.004 -22.141 0.423 1 98 186 HIS A N 1
ATOM 1392 C CA . HIS A 1 186 ? -5.652 -22.359 -0.977 1 98 186 HIS A CA 1
ATOM 1393 C C . HIS A 1 186 ? -4.449 -23.281 -1.106 1 98 186 HIS A C 1
ATOM 1395 O O . HIS A 1 186 ? -4.41 -24.141 -1.991 1 98 186 HIS A O 1
ATOM 1401 N N . LYS A 1 187 ? -3.502 -23.016 -0.252 1 98.25 187 LYS A N 1
ATOM 1402 C CA . LYS A 1 187 ? -2.334 -23.891 -0.222 1 98.25 187 LYS A CA 1
ATOM 1403 C C . LYS A 1 187 ? -2.736 -25.344 0.07 1 98.25 187 LYS A C 1
ATOM 1405 O O . LYS A 1 187 ? -2.312 -26.266 -0.631 1 98.25 187 LYS A O 1
ATOM 1410 N N . ALA A 1 188 ? -3.58 -25.531 1.042 1 97.81 188 ALA A N 1
ATOM 1411 C CA . ALA A 1 188 ? -4.051 -26.844 1.432 1 97.81 188 ALA A CA 1
ATOM 1412 C C . ALA A 1 188 ? -4.828 -27.516 0.296 1 97.81 188 ALA A C 1
ATOM 1414 O O . ALA A 1 188 ? -4.824 -28.734 0.166 1 97.81 188 ALA A O 1
ATOM 1415 N N . ALA A 1 189 ? -5.41 -26.688 -0.497 1 97.38 189 ALA A N 1
ATOM 1416 C CA . ALA A 1 189 ? -6.188 -27.203 -1.626 1 97.38 189 ALA A CA 1
ATOM 1417 C C . ALA A 1 189 ? -5.289 -27.5 -2.822 1 97.38 189 ALA A C 1
ATOM 1419 O O . ALA A 1 189 ? -5.766 -27.938 -3.867 1 97.38 189 ALA A O 1
ATOM 1420 N N . GLY A 1 190 ? -3.992 -27.203 -2.678 1 97.69 190 GLY A N 1
ATOM 1421 C CA . GLY A 1 190 ? -3.053 -27.656 -3.695 1 97.69 190 GLY A CA 1
ATOM 1422 C C . GLY A 1 190 ? -2.365 -26.5 -4.41 1 97.69 190 GLY A C 1
ATOM 1423 O O . GLY A 1 190 ? -1.475 -26.719 -5.234 1 97.69 190 GLY A O 1
ATOM 1424 N N . ALA A 1 191 ? -2.746 -25.297 -4.129 1 98.19 191 ALA A N 1
ATOM 1425 C CA . ALA A 1 191 ? -2.182 -24.141 -4.828 1 98.19 191 ALA A CA 1
ATOM 1426 C C . ALA A 1 191 ? -0.748 -23.875 -4.379 1 98.19 191 ALA A C 1
ATOM 1428 O O . ALA A 1 191 ? -0.434 -23.984 -3.189 1 98.19 191 ALA A O 1
ATOM 1429 N N . ALA A 1 192 ? 0.127 -23.609 -5.336 1 98.56 192 ALA A N 1
ATOM 1430 C CA . ALA A 1 192 ? 1.419 -23 -5.027 1 98.56 192 ALA A CA 1
ATOM 1431 C C . ALA A 1 192 ? 1.288 -21.484 -4.859 1 98.56 192 ALA A C 1
ATOM 1433 O O . ALA A 1 192 ? 0.512 -20.844 -5.566 1 98.56 192 ALA A O 1
ATOM 1434 N N . ILE A 1 193 ? 2.049 -20.953 -3.889 1 98.69 193 ILE A N 1
ATOM 1435 C CA . ILE A 1 193 ? 1.934 -19.516 -3.615 1 98.69 193 ILE A CA 1
ATOM 1436 C C . ILE A 1 193 ? 3.32 -18.875 -3.609 1 98.69 193 ILE A C 1
ATOM 1438 O O . ILE A 1 193 ? 4.207 -19.312 -2.871 1 98.69 193 ILE A O 1
ATOM 1442 N N . LEU A 1 194 ? 3.557 -17.938 -4.504 1 98.56 194 LEU A N 1
ATOM 1443 C CA . LEU A 1 194 ? 4.715 -17.047 -4.48 1 98.56 194 LEU A CA 1
ATOM 1444 C C . LEU A 1 194 ? 4.344 -15.688 -3.896 1 98.56 194 LEU A C 1
ATOM 1446 O O . LEU A 1 194 ? 3.625 -14.914 -4.531 1 98.56 194 LEU A O 1
ATOM 1450 N N . LEU A 1 195 ? 4.879 -15.422 -2.707 1 98.12 195 LEU A N 1
ATOM 1451 C CA . LEU A 1 195 ? 4.422 -14.289 -1.911 1 98.12 195 LEU A CA 1
ATOM 1452 C C . LEU A 1 195 ? 5.574 -13.328 -1.635 1 98.12 195 LEU A C 1
ATOM 1454 O O . LEU A 1 195 ? 6.566 -13.703 -1.007 1 98.12 195 LEU A O 1
ATOM 1458 N N . VAL A 1 196 ? 5.473 -12.133 -2.166 1 96.5 196 VAL A N 1
ATOM 1459 C CA . VAL A 1 196 ? 6.371 -11.07 -1.737 1 96.5 196 VAL A CA 1
ATOM 1460 C C . VAL A 1 196 ? 5.73 -10.273 -0.602 1 96.5 196 VAL A C 1
ATOM 1462 O O . VAL A 1 196 ? 4.598 -9.797 -0.731 1 96.5 196 VAL A O 1
ATOM 1465 N N . THR A 1 197 ? 6.449 -10.133 0.531 1 94.56 197 THR A N 1
ATOM 1466 C CA . THR A 1 197 ? 5.871 -9.406 1.656 1 94.56 197 THR A CA 1
ATOM 1467 C C . THR A 1 197 ? 6.969 -8.867 2.57 1 94.56 197 THR A C 1
ATOM 1469 O O . THR A 1 197 ? 8.047 -9.453 2.668 1 94.56 197 THR A O 1
ATOM 1472 N N . HIS A 1 198 ? 6.672 -7.797 3.17 1 90.56 198 HIS A N 1
ATOM 1473 C CA . HIS A 1 198 ? 7.492 -7.266 4.254 1 90.56 198 HIS A CA 1
ATOM 1474 C C . HIS A 1 198 ? 6.863 -7.555 5.613 1 90.56 198 HIS A C 1
ATOM 1476 O O . HIS A 1 198 ? 7.371 -7.102 6.641 1 90.56 198 HIS A O 1
ATOM 1482 N N . ASP A 1 199 ? 5.812 -8.281 5.598 1 91.62 199 ASP A N 1
ATOM 1483 C CA . ASP A 1 199 ? 5.098 -8.641 6.816 1 91.62 199 ASP A CA 1
ATOM 1484 C C . ASP A 1 199 ? 5.582 -9.984 7.363 1 91.62 199 ASP A C 1
ATOM 1486 O O . ASP A 1 199 ? 5.16 -11.039 6.883 1 91.62 199 ASP A O 1
ATOM 1490 N N . ASP A 1 200 ? 6.297 -9.906 8.438 1 91.56 200 ASP A N 1
ATOM 1491 C CA . ASP A 1 200 ? 6.895 -11.117 9.008 1 91.56 200 ASP A CA 1
ATOM 1492 C C . ASP A 1 200 ? 5.82 -12.055 9.555 1 91.56 200 ASP A C 1
ATOM 1494 O O . ASP A 1 200 ? 5.969 -13.273 9.492 1 91.56 200 ASP A O 1
ATOM 1498 N N . GLU A 1 201 ? 4.82 -11.453 10.055 1 93.06 201 GLU A N 1
ATOM 1499 C CA . GLU A 1 201 ? 3.754 -12.281 10.609 1 93.06 201 GLU A CA 1
ATOM 1500 C C . GLU A 1 201 ? 3.033 -13.062 9.516 1 93.06 201 GLU A C 1
ATOM 1502 O O . GLU A 1 201 ? 2.73 -14.25 9.695 1 93.06 201 GLU A O 1
ATOM 1507 N N . LEU A 1 202 ? 2.791 -12.406 8.445 1 95.56 202 LEU A N 1
ATOM 1508 C CA . LEU A 1 202 ? 2.148 -13.086 7.32 1 95.56 202 LEU A CA 1
ATOM 1509 C C . LEU A 1 202 ? 3.041 -14.195 6.77 1 95.56 202 LEU A C 1
ATOM 1511 O O . LEU A 1 202 ? 2.58 -15.312 6.547 1 95.56 202 LEU A O 1
ATOM 1515 N N . ALA A 1 203 ? 4.289 -13.867 6.559 1 96.25 203 ALA A N 1
ATOM 1516 C CA . ALA A 1 203 ? 5.238 -14.867 6.07 1 96.25 203 ALA A CA 1
ATOM 1517 C C . ALA A 1 203 ? 5.277 -16.078 6.996 1 96.25 203 ALA A C 1
ATOM 1519 O O . ALA A 1 203 ? 5.199 -17.219 6.535 1 96.25 203 ALA A O 1
ATOM 1520 N N . ALA A 1 204 ? 5.332 -15.836 8.281 1 96.44 204 ALA A N 1
ATOM 1521 C CA . ALA A 1 204 ? 5.406 -16.906 9.273 1 96.44 204 ALA A CA 1
ATOM 1522 C C . ALA A 1 204 ? 4.141 -17.766 9.25 1 96.44 204 ALA A C 1
ATOM 1524 O O . ALA A 1 204 ? 4.199 -18.969 9.469 1 96.44 204 ALA A O 1
ATOM 1525 N N . ALA A 1 205 ? 3.068 -17.141 8.969 1 97.06 205 ALA A N 1
ATOM 1526 C CA . ALA A 1 205 ? 1.772 -17.812 9.039 1 97.06 205 ALA A CA 1
ATOM 1527 C C . ALA A 1 205 ? 1.558 -18.719 7.828 1 97.06 205 ALA A C 1
ATOM 1529 O O . ALA A 1 205 ? 0.859 -19.734 7.918 1 97.06 205 ALA A O 1
ATOM 1530 N N . VAL A 1 206 ? 2.201 -18.406 6.684 1 98.12 206 VAL A N 1
ATOM 1531 C CA . VAL A 1 206 ? 1.732 -19.062 5.469 1 98.12 206 VAL A CA 1
ATOM 1532 C C . VAL A 1 206 ? 2.904 -19.75 4.766 1 98.12 206 VAL A C 1
ATOM 1534 O O . VAL A 1 206 ? 2.719 -20.734 4.066 1 98.12 206 VAL A O 1
ATOM 1537 N N . ALA A 1 207 ? 4.102 -19.234 4.898 1 98.19 207 ALA A N 1
ATOM 1538 C CA . ALA A 1 207 ? 5.223 -19.656 4.059 1 98.19 207 ALA A CA 1
ATOM 1539 C C . ALA A 1 207 ? 5.828 -20.969 4.57 1 98.19 207 ALA A C 1
ATOM 1541 O O . ALA A 1 207 ? 5.949 -21.172 5.781 1 98.19 207 ALA A O 1
ATOM 1542 N N . ASP A 1 208 ? 6.148 -21.828 3.703 1 97.69 208 ASP A N 1
ATOM 1543 C CA . ASP A 1 208 ? 6.949 -23 4.008 1 97.69 208 ASP A CA 1
ATOM 1544 C C . ASP A 1 208 ? 8.445 -22.688 3.938 1 97.69 208 ASP A C 1
ATOM 1546 O O . ASP A 1 208 ? 9.242 -23.281 4.672 1 97.69 208 ASP A O 1
ATOM 1550 N N . HIS A 1 209 ? 8.758 -21.844 3.041 1 95.62 209 HIS A N 1
ATOM 1551 C CA . HIS A 1 209 ? 10.125 -21.391 2.828 1 95.62 209 HIS A CA 1
ATOM 1552 C C . HIS A 1 209 ? 10.18 -19.875 2.643 1 95.62 209 HIS A C 1
ATOM 1554 O O . HIS A 1 209 ? 9.211 -19.266 2.203 1 95.62 209 HIS A O 1
ATOM 1560 N N . VAL A 1 210 ? 11.344 -19.344 2.998 1 95.62 210 VAL A N 1
ATOM 1561 C CA . VAL A 1 210 ? 11.586 -17.922 2.809 1 95.62 210 VAL A CA 1
ATOM 1562 C C . VAL A 1 210 ? 12.875 -17.719 2.006 1 95.62 210 VAL A C 1
ATOM 1564 O O . VAL A 1 210 ? 13.898 -18.344 2.297 1 95.62 210 VAL A O 1
ATOM 1567 N N . LEU A 1 211 ? 12.75 -16.969 0.987 1 95.12 211 LEU A N 1
ATOM 1568 C CA . LEU A 1 211 ? 13.875 -16.562 0.159 1 95.12 211 LEU A CA 1
ATOM 1569 C C . LEU A 1 211 ? 14.18 -15.078 0.339 1 95.12 211 LEU A C 1
ATOM 1571 O O . LEU A 1 211 ? 13.297 -14.242 0.143 1 95.12 211 LEU A O 1
ATOM 1575 N N . ASP A 1 212 ? 15.398 -14.797 0.728 1 94.81 212 ASP A N 1
ATOM 1576 C CA . ASP A 1 212 ? 15.805 -13.406 0.919 1 94.81 212 ASP A CA 1
ATOM 1577 C C . ASP A 1 212 ? 16.594 -12.898 -0.283 1 94.81 212 ASP A C 1
ATOM 1579 O O . ASP A 1 212 ? 17.625 -13.461 -0.64 1 94.81 212 ASP A O 1
ATOM 1583 N N . LEU A 1 213 ? 16.047 -11.906 -0.882 1 94.75 213 LEU A N 1
ATOM 1584 C CA . LEU A 1 213 ? 16.672 -11.305 -2.051 1 94.75 213 LEU A CA 1
ATOM 1585 C C . LEU A 1 213 ? 17.406 -10.016 -1.672 1 94.75 213 LEU A C 1
ATOM 1587 O O . LEU A 1 213 ? 16.844 -9.148 -1.011 1 94.75 213 LEU A O 1
ATOM 1591 N N . ALA A 1 214 ? 18.656 -9.93 -2.059 1 92.12 214 ALA A N 1
ATOM 1592 C CA . ALA A 1 214 ? 19.469 -8.742 -1.829 1 92.12 214 ALA A CA 1
ATOM 1593 C C . ALA A 1 214 ? 20.375 -8.461 -3.02 1 92.12 214 ALA A C 1
ATOM 1595 O O . ALA A 1 214 ? 21.156 -9.328 -3.438 1 92.12 214 ALA A O 1
ATOM 1596 N N . SER A 1 215 ? 20.25 -7.273 -3.469 1 90.38 215 SER A N 1
ATOM 1597 C CA . SER A 1 215 ? 21.078 -6.824 -4.586 1 90.38 215 SER A CA 1
ATOM 1598 C C . SER A 1 215 ? 21 -7.805 -5.754 1 90.38 215 SER A C 1
ATOM 1600 O O . SER A 1 215 ? 22.031 -8.188 -6.316 1 90.38 215 SER A O 1
ATOM 1602 N N . GLY A 1 216 ? 19.828 -8.289 -5.93 1 92.38 216 GLY A N 1
ATOM 1603 C CA . GLY A 1 216 ? 19.547 -9.109 -7.098 1 92.38 216 GLY A CA 1
ATOM 1604 C C . GLY A 1 216 ? 19.953 -10.562 -6.918 1 92.38 216 GLY A C 1
ATOM 1605 O O . GLY A 1 216 ? 19.844 -11.359 -7.852 1 92.38 216 GLY A O 1
ATOM 1606 N N . ARG A 1 217 ? 20.391 -10.93 -5.723 1 93.31 217 ARG A N 1
ATOM 1607 C CA . ARG A 1 217 ? 20.828 -12.289 -5.445 1 93.31 217 ARG A CA 1
ATOM 1608 C C . ARG A 1 217 ? 20.062 -12.875 -4.262 1 93.31 217 ARG A C 1
ATOM 1610 O O . ARG A 1 217 ? 19.609 -12.141 -3.385 1 93.31 217 ARG A O 1
ATOM 1617 N N . VAL A 1 218 ? 19.938 -14.219 -4.309 1 90.56 218 VAL A N 1
ATOM 1618 C CA . VAL A 1 218 ? 19.359 -14.914 -3.16 1 90.56 218 VAL A CA 1
ATOM 1619 C C . VAL A 1 218 ? 20.406 -15.016 -2.047 1 90.56 218 VAL A C 1
ATOM 1621 O O . VAL A 1 218 ? 21.516 -15.492 -2.275 1 90.56 218 VAL A O 1
ATOM 1624 N N . ARG A 1 219 ? 19.969 -14.477 -0.918 1 85.88 219 ARG A N 1
ATOM 1625 C CA . ARG A 1 219 ? 20.891 -14.57 0.213 1 85.88 219 ARG A CA 1
ATOM 1626 C C . ARG A 1 219 ? 20.844 -15.969 0.829 1 85.88 219 ARG A C 1
ATOM 1628 O O . ARG A 1 219 ? 19.781 -16.578 0.935 1 85.88 219 ARG A O 1
ATOM 1635 N N . ALA A 1 220 ? 22.031 -16.453 1.098 1 66.81 220 ALA A N 1
ATOM 1636 C CA . ALA A 1 220 ? 22.172 -17.781 1.673 1 66.81 220 ALA A CA 1
ATOM 1637 C C . ALA A 1 220 ? 21.516 -17.859 3.049 1 66.81 220 ALA A C 1
ATOM 1639 O O . ALA A 1 220 ? 21.5 -16.875 3.785 1 66.81 220 ALA A O 1
ATOM 1640 N N . ALA A 1 221 ? 20.609 -18.734 3.271 1 57.56 221 ALA A N 1
ATOM 1641 C CA . ALA A 1 221 ? 20.062 -18.969 4.609 1 57.56 221 ALA A CA 1
ATOM 1642 C C . ALA A 1 221 ? 21.172 -18.953 5.656 1 57.56 221 ALA A C 1
ATOM 1644 O O . ALA A 1 221 ? 22.266 -19.484 5.426 1 57.56 221 ALA A O 1
ATOM 1645 N N . ALA A 1 222 ? 21.438 -17.922 6.395 1 46.31 222 ALA A N 1
ATOM 1646 C CA . ALA A 1 222 ? 22.406 -18.047 7.473 1 46.31 222 ALA A CA 1
ATOM 1647 C C . ALA A 1 222 ? 22.312 -19.422 8.133 1 46.31 222 ALA A C 1
ATOM 1649 O O . ALA A 1 222 ? 21.234 -19.875 8.484 1 46.31 222 ALA A O 1
ATOM 1650 N N . GLU A 1 223 ? 23.125 -20.312 7.77 1 42.41 223 GLU A N 1
ATOM 1651 C CA . GLU A 1 223 ? 23.203 -21.516 8.578 1 42.41 223 GLU A CA 1
ATOM 1652 C C . GLU A 1 223 ? 22.969 -21.219 10.055 1 42.41 223 GLU A C 1
ATOM 1654 O O . GLU A 1 223 ? 23.5 -20.25 10.586 1 42.41 223 GLU A O 1
ATOM 1659 N N . ALA A 1 224 ? 21.781 -21.578 10.578 1 38.66 224 ALA A N 1
ATOM 1660 C CA . ALA A 1 224 ? 21.656 -21.578 12.031 1 38.66 224 ALA A CA 1
ATOM 1661 C C . ALA A 1 224 ? 22.953 -22.031 12.695 1 38.66 224 ALA A C 1
ATOM 1663 O O . ALA A 1 224 ? 23.453 -23.125 12.43 1 38.66 224 ALA A O 1
ATOM 1664 N N . VAL A 1 225 ? 23.938 -21.141 12.992 1 35.31 225 VAL A N 1
ATOM 1665 C CA . VAL A 1 225 ? 25.047 -21.594 13.812 1 35.31 225 VAL A CA 1
ATOM 1666 C C . VAL A 1 225 ? 24.531 -22.438 14.969 1 35.31 225 VAL A C 1
ATOM 1668 O O . VAL A 1 225 ? 23.828 -21.953 15.844 1 35.31 225 VAL A O 1
ATOM 1671 N N . THR A 1 226 ? 24.047 -23.625 14.711 1 29.45 226 THR A N 1
ATOM 1672 C CA . THR A 1 226 ? 24.031 -24.594 15.797 1 29.45 226 THR A CA 1
ATOM 1673 C C . THR A 1 226 ? 25.344 -24.547 16.578 1 29.45 226 THR A C 1
ATOM 1675 O O . THR A 1 226 ? 26.422 -24.688 16 1 29.45 226 THR A O 1
ATOM 1678 N N . GLY A 1 227 ? 25.5 -23.688 17.547 1 29.2 227 GLY A N 1
ATOM 1679 C CA . GLY A 1 227 ? 26.5 -23.969 18.547 1 29.2 227 GLY A CA 1
ATOM 1680 C C . GLY A 1 227 ? 26.656 -25.438 18.844 1 29.2 227 GLY A C 1
ATOM 1681 O O . GLY A 1 227 ? 25.688 -26.109 19.25 1 29.2 227 GLY A O 1
ATOM 1682 N N . GLY A 1 228 ? 27.578 -26.062 18.188 1 22.7 228 GLY A N 1
ATOM 1683 C CA . GLY A 1 228 ? 28.25 -27.125 18.938 1 22.7 228 GLY A CA 1
ATOM 1684 C C . GLY A 1 228 ? 28.875 -26.625 20.219 1 22.7 228 GLY A C 1
ATOM 1685 O O . GLY A 1 228 ? 29.234 -25.453 20.344 1 22.7 228 GLY A O 1
ATOM 1686 N N . MET B 1 1 ? -11.734 13 25.297 1 35.66 1 MET B N 1
ATOM 1687 C CA . MET B 1 1 ? -10.422 13.156 24.672 1 35.66 1 MET B CA 1
ATOM 1688 C C . MET B 1 1 ? -9.609 14.234 25.375 1 35.66 1 MET B C 1
ATOM 1690 O O . MET B 1 1 ? -10.156 15.281 25.75 1 35.66 1 MET B O 1
ATOM 1694 N N . PRO B 1 2 ? -8.469 13.938 25.922 1 37.38 2 PRO B N 1
ATOM 1695 C CA . PRO B 1 2 ? -7.91 14.961 26.812 1 37.38 2 PRO B CA 1
ATOM 1696 C C . PRO B 1 2 ? -7.754 16.312 26.125 1 37.38 2 PRO B C 1
ATOM 1698 O O . PRO B 1 2 ? -7.387 16.375 24.953 1 37.38 2 PRO B O 1
ATOM 1701 N N . GLU B 1 3 ? -8.672 17.219 26.266 1 40.81 3 GLU B N 1
ATOM 1702 C CA . GLU B 1 3 ? -8.336 18.609 26 1 40.81 3 GLU B CA 1
ATOM 1703 C C . GLU B 1 3 ? -6.883 18.906 26.375 1 40.81 3 GLU B C 1
ATOM 1705 O O . GLU B 1 3 ? -6.469 18.688 27.516 1 40.81 3 GLU B O 1
ATOM 1710 N N . SER B 1 4 ? -5.98 18.391 25.578 1 41.59 4 SER B N 1
ATOM 1711 C CA . SER B 1 4 ? -4.68 18.859 26.047 1 41.59 4 SER B CA 1
ATOM 1712 C C . SER B 1 4 ? -4.781 20.266 26.641 1 41.59 4 SER B C 1
ATOM 1714 O O . SER B 1 4 ? -5.531 21.109 26.141 1 41.59 4 SER B O 1
ATOM 1716 N N . PRO B 1 5 ? -4.215 20.531 27.719 1 42.09 5 PRO B N 1
ATOM 1717 C CA . PRO B 1 5 ? -4.27 21.828 28.406 1 42.09 5 PRO B CA 1
ATOM 1718 C C . PRO B 1 5 ? -4.348 23 27.438 1 42.09 5 PRO B C 1
ATOM 1720 O O . PRO B 1 5 ? -4.277 22.797 26.219 1 42.09 5 PRO B O 1
ATOM 1723 N N . SER B 1 6 ? -3.43 24.125 27.734 1 47.38 6 SER B N 1
ATOM 1724 C CA . SER B 1 6 ? -3.363 25.578 27.656 1 47.38 6 SER B CA 1
ATOM 1725 C C . SER B 1 6 ? -3.34 26.062 26.203 1 47.38 6 SER B C 1
ATOM 1727 O O . SER B 1 6 ? -3.631 27.219 25.922 1 47.38 6 SER B O 1
ATOM 1729 N N . GLY B 1 7 ? -2.617 25.469 25.125 1 62.12 7 GLY B N 1
ATOM 1730 C CA . GLY B 1 7 ? -2.355 26.219 23.922 1 62.12 7 GLY B CA 1
ATOM 1731 C C . GLY B 1 7 ? -3.316 25.891 22.797 1 62.12 7 GLY B C 1
ATOM 1732 O O . GLY B 1 7 ? -4.105 24.953 22.891 1 62.12 7 GLY B O 1
ATOM 1733 N N . THR B 1 8 ? -3.658 26.766 21.922 1 82.75 8 THR B N 1
ATOM 1734 C CA . THR B 1 8 ? -4.539 26.719 20.766 1 82.75 8 THR B CA 1
ATOM 1735 C C . THR B 1 8 ? -4.156 25.578 19.828 1 82.75 8 THR B C 1
ATOM 1737 O O . THR B 1 8 ? -3.008 25.484 19.391 1 82.75 8 THR B O 1
ATOM 1740 N N . PRO B 1 9 ? -5.027 24.594 19.688 1 93.56 9 PRO B N 1
ATOM 1741 C CA . PRO B 1 9 ? -4.734 23.516 18.75 1 93.56 9 PRO B CA 1
ATOM 1742 C C . PRO B 1 9 ? -4.461 24 17.344 1 93.56 9 PRO B C 1
ATOM 1744 O O . PRO B 1 9 ? -5.039 25.016 16.906 1 93.56 9 PRO B O 1
ATOM 1747 N N . LEU B 1 10 ? -3.51 23.391 16.734 1 97.25 10 LEU B N 1
ATOM 1748 C CA . LEU B 1 10 ? -3.238 23.719 15.344 1 97.25 10 LEU B CA 1
ATOM 1749 C C . LEU B 1 10 ? -4.379 23.25 14.445 1 97.25 10 LEU B C 1
ATOM 1751 O O . LEU B 1 10 ? -4.82 23.984 13.555 1 97.25 10 LEU B O 1
ATOM 1755 N N . LEU B 1 11 ? -4.836 21.969 14.672 1 97.75 11 LEU B N 1
ATOM 1756 C CA . LEU B 1 11 ? -5.984 21.391 13.977 1 97.75 11 LEU B CA 1
ATOM 1757 C C . LEU B 1 11 ? -7.121 21.094 14.953 1 97.75 11 LEU B C 1
ATOM 1759 O O . LEU B 1 11 ? -6.895 20.516 16.016 1 97.75 11 LEU B O 1
ATOM 1763 N N . ARG B 1 12 ? -8.305 21.578 14.641 1 97.38 12 ARG B N 1
ATOM 1764 C CA . ARG B 1 12 ? -9.484 21.328 15.469 1 97.38 12 ARG B CA 1
ATOM 1765 C C . ARG B 1 12 ? -10.664 20.875 14.609 1 97.38 12 ARG B C 1
ATOM 1767 O O . ARG B 1 12 ? -11.016 21.547 13.633 1 97.38 12 ARG B O 1
ATOM 1774 N N . MET B 1 13 ? -11.18 19.75 14.867 1 97.19 13 MET B N 1
ATOM 1775 C CA . MET B 1 13 ? -12.43 19.266 14.305 1 97.19 13 MET B CA 1
ATOM 1776 C C . MET B 1 13 ? -13.516 19.188 15.375 1 97.19 13 MET B C 1
ATOM 1778 O O . MET B 1 13 ? -13.312 18.578 16.422 1 97.19 13 MET B O 1
ATOM 1782 N N . THR B 1 14 ? -14.602 19.828 15.148 1 96.94 14 THR B N 1
ATOM 1783 C CA . THR B 1 14 ? -15.688 19.875 16.109 1 96.94 14 THR B CA 1
ATOM 1784 C C . THR B 1 14 ? -16.969 19.312 15.508 1 96.94 14 THR B C 1
ATOM 1786 O O . THR B 1 14 ? -17.547 19.922 14.602 1 96.94 14 THR B O 1
ATOM 1789 N N . ASP B 1 15 ? -17.438 18.156 16.016 1 97.12 15 ASP B N 1
ATOM 1790 C CA . ASP B 1 15 ? -18.672 17.5 15.633 1 97.12 15 ASP B CA 1
ATOM 1791 C C . ASP B 1 15 ? -18.75 17.344 14.109 1 97.12 15 ASP B C 1
ATOM 1793 O O . ASP B 1 15 ? -19.781 17.656 13.5 1 97.12 15 ASP B O 1
ATOM 1797 N N . VAL B 1 16 ? -17.719 16.875 13.562 1 97.38 16 VAL B N 1
ATOM 1798 C CA . VAL B 1 16 ? -17.594 16.828 12.109 1 97.38 16 VAL B CA 1
ATOM 1799 C C . VAL B 1 16 ? -18.312 15.602 11.562 1 97.38 16 VAL B C 1
ATOM 1801 O O . VAL B 1 16 ? -18.125 14.484 12.062 1 97.38 16 VAL B O 1
ATOM 1804 N N . GLY B 1 17 ? -19.141 15.844 10.609 1 97.19 17 GLY B N 1
ATOM 1805 C CA . GLY B 1 17 ? -19.828 14.789 9.875 1 97.19 17 GLY B CA 1
ATOM 1806 C C . GLY B 1 17 ? -19.609 14.883 8.375 1 97.19 17 GLY B C 1
ATOM 1807 O O . GLY B 1 17 ? -19.406 15.969 7.836 1 97.19 17 GLY B O 1
ATOM 1808 N N . ARG B 1 18 ? -19.594 13.781 7.691 1 96.5 18 ARG B N 1
ATOM 1809 C CA . ARG B 1 18 ? -19.531 13.727 6.234 1 96.5 18 ARG B CA 1
ATOM 1810 C C . ARG B 1 18 ? -20.438 12.641 5.68 1 96.5 18 ARG B C 1
ATOM 1812 O O . ARG B 1 18 ? -20.328 11.477 6.055 1 96.5 18 ARG B O 1
ATOM 1819 N N . ASP B 1 19 ? -21.297 13.031 4.84 1 93.94 19 ASP B N 1
ATOM 1820 C CA . ASP B 1 19 ? -22.203 12.125 4.133 1 93.94 19 ASP B CA 1
ATOM 1821 C C . ASP B 1 19 ? -21.891 12.109 2.637 1 93.94 19 ASP B C 1
ATOM 1823 O O . ASP B 1 19 ? -21.547 13.133 2.053 1 93.94 19 ASP B O 1
ATOM 1827 N N . TYR B 1 20 ? -21.984 10.961 2.053 1 89.06 20 TYR B N 1
ATOM 1828 C CA . TYR B 1 20 ? -22.016 10.805 0.604 1 89.06 20 TYR B CA 1
ATOM 1829 C C . TYR B 1 20 ? -23.375 10.289 0.143 1 89.06 20 TYR B C 1
ATOM 1831 O O . TYR B 1 20 ? -23.672 9.094 0.263 1 89.06 20 TYR B O 1
ATOM 1839 N N . GLY B 1 21 ? -24.141 11.188 -0.397 1 88.44 21 GLY B N 1
ATOM 1840 C CA . GLY B 1 21 ? -25.516 10.812 -0.622 1 88.44 21 GLY B CA 1
ATOM 1841 C C . GLY B 1 21 ? -26.25 10.406 0.648 1 88.44 21 GLY B C 1
ATOM 1842 O O . GLY B 1 21 ? -26.266 11.156 1.624 1 88.44 21 GLY B O 1
ATOM 1843 N N . ASP B 1 22 ? -26.656 9.125 0.594 1 87.5 22 ASP B N 1
ATOM 1844 C CA . ASP B 1 22 ? -27.422 8.641 1.731 1 87.5 22 ASP B CA 1
ATOM 1845 C C . ASP B 1 22 ? -26.531 7.871 2.711 1 87.5 22 ASP B C 1
ATOM 1847 O O . ASP B 1 22 ? -27.031 7.312 3.693 1 87.5 22 ASP B O 1
ATOM 1851 N N . ARG B 1 23 ? -25.281 7.938 2.547 1 86.88 23 ARG B N 1
ATOM 1852 C CA . ARG B 1 23 ? -24.375 7.172 3.387 1 86.88 23 ARG B CA 1
ATOM 1853 C C . ARG B 1 23 ? -23.594 8.086 4.316 1 86.88 23 ARG B C 1
ATOM 1855 O O . ARG B 1 23 ? -22.828 8.938 3.857 1 86.88 23 ARG B O 1
ATOM 186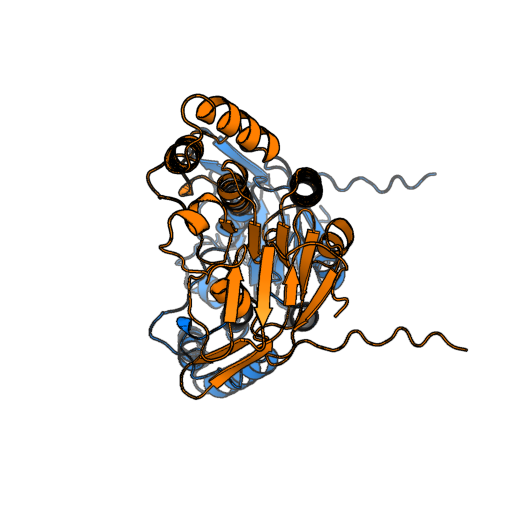2 N N . ALA B 1 24 ? -23.859 7.867 5.59 1 92.81 24 ALA B N 1
ATOM 1863 C CA . ALA B 1 24 ? -23.078 8.594 6.586 1 92.81 24 ALA B CA 1
ATOM 1864 C C . ALA B 1 24 ? -21.734 7.906 6.84 1 92.81 24 ALA B C 1
ATOM 1866 O O . ALA B 1 24 ? -21.688 6.758 7.281 1 92.81 24 ALA B O 1
ATOM 1867 N N . VAL B 1 25 ? -20.672 8.648 6.555 1 93.19 25 VAL B N 1
ATOM 1868 C CA . VAL B 1 25 ? -19.359 8.039 6.66 1 93.19 25 VAL B CA 1
ATOM 1869 C C . VAL B 1 25 ? -18.688 8.484 7.957 1 93.19 25 VAL B C 1
ATOM 1871 O O . VAL B 1 25 ? -18.047 7.68 8.633 1 93.19 25 VAL B O 1
ATOM 1874 N N . LEU B 1 26 ? -18.781 9.734 8.305 1 96.25 26 LEU B N 1
ATOM 1875 C CA . LEU B 1 26 ? -18.328 10.25 9.594 1 96.25 26 LEU B CA 1
ATOM 1876 C C . LEU B 1 26 ? -19.5 10.805 10.391 1 96.25 26 LEU B C 1
ATOM 1878 O O . LEU B 1 26 ? -20.344 11.508 9.844 1 96.25 26 LEU B O 1
ATOM 1882 N N . LEU B 1 27 ? -19.516 10.4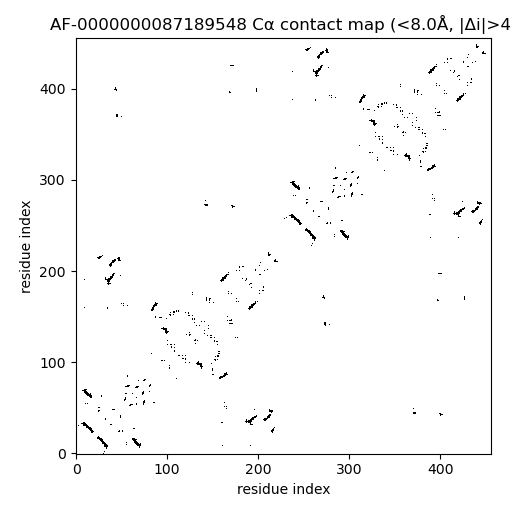45 11.656 1 96.31 27 LEU B N 1
ATOM 1883 C CA . LEU B 1 27 ? -20.625 10.82 12.523 1 96.31 27 LEU B CA 1
ATOM 1884 C C . LEU B 1 27 ? -20.109 11.562 13.758 1 96.31 27 LEU B C 1
ATOM 1886 O O . LEU B 1 27 ? -19.766 10.938 14.758 1 96.31 27 LEU B O 1
ATOM 1890 N N . SER B 1 28 ? -20.109 12.883 13.719 1 95 28 SER B N 1
ATOM 1891 C CA . SER B 1 28 ? -19.844 13.773 14.844 1 95 28 SER B CA 1
ATOM 1892 C C . SER B 1 28 ? -18.453 13.508 15.43 1 95 28 SER B C 1
ATOM 1894 O O . SER B 1 28 ? -18.328 13.242 16.625 1 95 28 SER B O 1
ATOM 1896 N N . VAL B 1 29 ? -17.453 13.594 14.594 1 96.44 29 VAL B N 1
ATOM 1897 C CA . VAL B 1 29 ? -16.078 13.367 15.031 1 96.44 29 VAL B CA 1
ATOM 1898 C C . VAL B 1 29 ? -15.484 14.656 15.594 1 96.44 29 VAL B C 1
ATOM 1900 O O . VAL B 1 29 ? -15.57 15.711 14.953 1 96.44 29 VAL B O 1
ATOM 1903 N N . THR B 1 30 ? -14.992 14.609 16.797 1 96.06 30 THR B N 1
ATOM 1904 C CA . THR B 1 30 ? -14.297 15.719 17.438 1 96.06 30 THR B CA 1
ATOM 1905 C C . THR B 1 30 ? -12.875 15.328 17.812 1 96.06 30 THR B C 1
ATOM 1907 O O . THR B 1 30 ? -12.648 14.258 18.375 1 96.06 30 THR B O 1
ATOM 1910 N N . LEU B 1 31 ? -11.906 16.156 17.328 1 95.75 31 LEU B N 1
ATOM 1911 C CA . LEU B 1 31 ? -10.516 15.93 17.703 1 95.75 31 LEU B CA 1
ATOM 1912 C C . LEU B 1 31 ? -9.719 17.234 17.672 1 95.75 31 LEU B C 1
ATOM 1914 O O . LEU B 1 31 ? -10.156 18.219 17.078 1 95.75 31 LEU B O 1
ATOM 1918 N N . THR B 1 32 ? -8.656 17.234 18.406 1 96.56 32 THR B N 1
ATOM 1919 C CA . THR B 1 32 ? -7.688 18.312 18.375 1 96.56 32 THR B CA 1
ATOM 1920 C C . THR B 1 32 ? -6.273 17.781 18.203 1 96.56 32 THR B C 1
ATOM 1922 O O . THR B 1 32 ? -5.988 16.641 18.578 1 96.56 32 THR B O 1
ATOM 1925 N N . LEU B 1 33 ? -5.508 18.547 17.594 1 97.62 33 LEU B N 1
ATOM 1926 C CA . LEU B 1 33 ? -4.094 18.234 17.391 1 97.62 33 LEU B CA 1
ATOM 1927 C C . LEU B 1 33 ? -3.232 19.484 17.594 1 97.62 33 LEU B C 1
ATOM 1929 O O . LEU B 1 33 ? -3.424 20.484 16.906 1 97.62 33 LEU B O 1
ATOM 1933 N N . ALA B 1 34 ? -2.326 19.406 18.547 1 97.5 34 ALA B N 1
ATOM 1934 C CA . ALA B 1 34 ? -1.457 20.547 18.875 1 97.5 34 ALA B CA 1
ATOM 1935 C C . ALA B 1 34 ? -0.141 20.453 18.109 1 97.5 34 ALA B C 1
ATOM 1937 O O . ALA B 1 34 ? 0.174 19.422 17.516 1 97.5 34 ALA B O 1
ATOM 1938 N N . ARG B 1 35 ? 0.547 21.594 18.062 1 97.44 35 ARG B N 1
ATOM 1939 C CA . ARG B 1 35 ? 1.905 21.594 17.531 1 97.44 35 ARG B CA 1
ATOM 1940 C C . ARG B 1 35 ? 2.793 20.609 18.297 1 97.44 35 ARG B C 1
ATOM 1942 O O . ARG B 1 35 ? 2.58 20.375 19.484 1 97.44 35 ARG B O 1
ATOM 1949 N N . ALA B 1 36 ? 3.713 19.953 17.594 1 97.88 36 ALA B N 1
ATOM 1950 C CA . ALA B 1 36 ? 4.684 19.031 18.172 1 97.88 36 ALA B CA 1
ATOM 1951 C C . ALA B 1 36 ? 3.992 17.812 18.781 1 97.88 36 ALA B C 1
ATOM 1953 O O . ALA B 1 36 ? 4.469 17.25 19.766 1 97.88 36 ALA B O 1
ATOM 1954 N N . GLU B 1 37 ? 2.842 17.5 18.203 1 97.94 37 GLU B N 1
ATOM 1955 C CA . GLU B 1 37 ? 2.059 16.344 18.625 1 97.94 37 GLU B CA 1
ATOM 1956 C C . GLU B 1 37 ? 1.719 15.445 17.438 1 97.94 37 GLU B C 1
ATOM 1958 O O . GLU B 1 37 ? 1.557 15.922 16.312 1 97.94 37 GLU B O 1
ATOM 1963 N N . CYS B 1 38 ? 1.672 14.164 17.703 1 98.5 38 CYS B N 1
ATOM 1964 C CA . CYS B 1 38 ? 1.223 13.211 16.703 1 98.5 38 CYS B CA 1
ATOM 1965 C C . CYS B 1 38 ? -0.034 12.477 17.156 1 98.5 38 CYS B C 1
ATOM 1967 O O . CYS B 1 38 ? -0.05 11.883 18.234 1 98.5 38 CYS B O 1
ATOM 1969 N N . LEU B 1 39 ? -1.05 12.594 16.406 1 98.19 39 LEU B N 1
ATOM 1970 C CA . LEU B 1 39 ? -2.275 11.828 16.594 1 98.19 39 LEU B CA 1
ATOM 1971 C C . LEU B 1 39 ? -2.385 10.719 15.555 1 98.19 39 LEU B C 1
ATOM 1973 O O . LEU B 1 39 ? -2.469 10.984 14.359 1 98.19 39 LEU B O 1
ATOM 1977 N N . ALA B 1 40 ? -2.35 9.508 16 1 98 40 ALA B N 1
ATOM 1978 C CA . ALA B 1 40 ? -2.58 8.367 15.117 1 98 40 ALA B CA 1
ATOM 1979 C C . ALA B 1 40 ? -4.062 8 15.07 1 98 40 ALA B C 1
ATOM 1981 O O . ALA B 1 40 ? -4.73 7.953 16.109 1 98 40 ALA B O 1
ATOM 1982 N N . VAL B 1 41 ? -4.555 7.828 13.898 1 96.44 41 VAL B N 1
ATOM 1983 C CA . VAL B 1 41 ? -5.926 7.379 13.68 1 96.44 41 VAL B CA 1
ATOM 1984 C C . VAL B 1 41 ? -5.926 5.918 13.227 1 96.44 41 VAL B C 1
ATOM 1986 O O . VAL B 1 41 ? -5.273 5.57 12.242 1 96.44 41 VAL B O 1
ATOM 1989 N N . THR B 1 42 ? -6.621 5.098 13.953 1 94.38 42 THR B N 1
ATOM 1990 C CA . THR B 1 42 ? -6.734 3.676 13.648 1 94.38 42 THR B CA 1
ATOM 1991 C C . THR B 1 42 ? -8.195 3.277 13.461 1 94.38 42 THR B C 1
ATOM 1993 O O . THR B 1 42 ? -9.102 4.066 13.742 1 94.38 42 THR B O 1
ATOM 1996 N N . GLY B 1 43 ? -8.414 2.1 12.977 1 93 43 GLY B N 1
ATOM 1997 C CA . GLY B 1 43 ? -9.758 1.586 12.734 1 93 43 GLY B CA 1
ATOM 1998 C C . GLY B 1 43 ? -9.836 0.664 11.531 1 93 43 GLY B C 1
ATOM 1999 O O . GLY B 1 43 ? -8.914 0.627 10.711 1 93 43 GLY B O 1
ATOM 2000 N N . PRO B 1 44 ? -10.906 -0.016 11.43 1 92.19 44 PRO B N 1
ATOM 2001 C CA . PRO B 1 44 ? -11.055 -0.957 10.32 1 92.19 44 PRO B CA 1
ATOM 2002 C C . PRO B 1 44 ? -11.219 -0.257 8.969 1 92.19 44 PRO B C 1
ATOM 2004 O O . PRO B 1 44 ? -11.461 0.952 8.922 1 92.19 44 PRO B O 1
ATOM 2007 N N . ASN B 1 45 ? -10.984 -1.005 7.91 1 91.38 45 ASN B N 1
ATOM 2008 C CA . ASN B 1 45 ? -11.242 -0.473 6.574 1 91.38 45 ASN B CA 1
ATOM 2009 C C . ASN B 1 45 ? -12.688 -0.003 6.43 1 91.38 45 ASN B C 1
ATOM 2011 O O . ASN B 1 45 ? -13.609 -0.671 6.895 1 91.38 45 ASN B O 1
ATOM 2015 N N . GLY B 1 46 ? -12.844 1.117 5.898 1 88.81 46 GLY B N 1
ATOM 2016 C CA . GLY B 1 46 ? -14.18 1.651 5.684 1 88.81 46 GLY B CA 1
ATOM 2017 C C . GLY B 1 46 ? -14.695 2.455 6.863 1 88.81 46 GLY B C 1
ATOM 2018 O O . GLY B 1 46 ? -15.836 2.91 6.859 1 88.81 46 GLY B O 1
ATOM 2019 N N . SER B 1 47 ? -13.82 2.674 7.82 1 92.5 47 SER B N 1
ATOM 2020 C CA . SER B 1 47 ? -14.273 3.344 9.031 1 92.5 47 SER B CA 1
ATOM 2021 C C . SER B 1 47 ? -14.344 4.855 8.836 1 92.5 47 SER B C 1
ATOM 2023 O O . SER B 1 47 ? -14.883 5.57 9.688 1 92.5 47 SER B O 1
ATOM 2025 N N . GLY B 1 48 ? -13.789 5.371 7.758 1 92.94 48 GLY B N 1
ATOM 2026 C CA . GLY B 1 48 ? -13.852 6.793 7.473 1 92.94 48 GLY B CA 1
ATOM 2027 C C . GLY B 1 48 ? -12.516 7.496 7.621 1 92.94 48 GLY B C 1
ATOM 2028 O O . GLY B 1 48 ? -12.438 8.727 7.539 1 92.94 48 GLY B O 1
ATOM 2029 N N . LYS B 1 49 ? -11.445 6.801 7.785 1 94.44 49 LYS B N 1
ATOM 2030 C CA . LYS B 1 49 ? -10.125 7.367 8.039 1 94.44 49 LYS B CA 1
ATOM 2031 C C . LYS B 1 49 ? -9.68 8.273 6.891 1 94.44 49 LYS B C 1
ATOM 2033 O O . LYS B 1 49 ? -9.219 9.391 7.117 1 94.44 49 LYS B O 1
ATOM 2038 N N . SER B 1 50 ? -9.883 7.773 5.637 1 92.56 50 SER B N 1
ATOM 2039 C CA . SER B 1 50 ? -9.484 8.57 4.477 1 92.56 50 SER B CA 1
ATOM 2040 C C . SER B 1 50 ? -10.352 9.82 4.34 1 92.56 50 SER B C 1
ATOM 2042 O O . SER B 1 50 ? -9.859 10.883 3.963 1 92.56 50 SER B O 1
ATOM 2044 N N . THR B 1 51 ? -11.633 9.68 4.648 1 93.5 51 THR B N 1
ATOM 2045 C CA . THR B 1 51 ? -12.523 10.828 4.645 1 93.5 51 THR B CA 1
ATOM 2046 C C . THR B 1 51 ? -12.086 11.859 5.684 1 93.5 51 THR B C 1
ATOM 2048 O O . THR B 1 51 ? -12.062 13.055 5.402 1 93.5 51 THR B O 1
ATOM 2051 N N . LEU B 1 52 ? -11.727 11.312 6.82 1 96.12 52 LEU B N 1
ATOM 2052 C CA . LEU B 1 52 ? -11.242 12.195 7.875 1 96.12 52 LEU B CA 1
ATOM 2053 C C . LEU B 1 52 ? -10.031 12.992 7.41 1 96.12 52 LEU B C 1
ATOM 2055 O O . LEU B 1 52 ? -9.945 14.195 7.637 1 96.12 52 LEU B O 1
ATOM 2059 N N . LEU B 1 53 ? -9.102 12.367 6.688 1 96.06 53 LEU B N 1
ATOM 2060 C CA . LEU B 1 53 ? -7.906 13.039 6.199 1 96.06 53 LEU B CA 1
ATOM 2061 C C . LEU B 1 53 ? -8.258 14.078 5.137 1 96.06 53 LEU B C 1
ATOM 2063 O O . LEU B 1 53 ? -7.656 15.148 5.09 1 96.06 53 LEU B O 1
ATOM 2067 N N . ARG B 1 54 ? -9.227 13.773 4.309 1 94.94 54 ARG B N 1
ATOM 2068 C CA . ARG B 1 54 ? -9.641 14.727 3.287 1 94.94 54 ARG B CA 1
ATOM 2069 C C . ARG B 1 54 ? -10.234 15.984 3.918 1 94.94 54 ARG B C 1
ATOM 2071 O O . ARG B 1 54 ? -10.016 17.094 3.432 1 94.94 54 ARG B O 1
ATOM 2078 N N . LEU B 1 55 ? -10.945 15.773 4.98 1 96.69 55 LEU B N 1
ATOM 2079 C CA . LEU B 1 55 ? -11.523 16.906 5.691 1 96.69 55 LEU B CA 1
ATOM 2080 C C . LEU B 1 55 ? -10.438 17.703 6.406 1 96.69 55 LEU B C 1
ATOM 2082 O O . LEU B 1 55 ? -10.453 18.938 6.375 1 96.69 55 LEU B O 1
ATOM 2086 N N . ALA B 1 56 ? -9.492 17 6.969 1 96.69 56 ALA B N 1
ATOM 2087 C CA . ALA B 1 56 ? -8.414 17.656 7.715 1 96.69 56 ALA B CA 1
ATOM 2088 C C . ALA B 1 56 ? -7.543 18.5 6.793 1 96.69 56 ALA B C 1
ATOM 2090 O O . ALA B 1 56 ? -6.957 19.5 7.227 1 96.69 56 ALA B O 1
ATOM 2091 N N . THR B 1 57 ? -7.473 18.125 5.52 1 95.44 57 THR B N 1
ATOM 2092 C CA . THR B 1 57 ? -6.609 18.828 4.57 1 95.44 57 THR B CA 1
ATOM 2093 C C . THR B 1 57 ? -7.406 19.828 3.754 1 95.44 57 THR B C 1
ATOM 2095 O O . THR B 1 57 ? -6.844 20.562 2.93 1 95.44 57 THR B O 1
ATOM 2098 N N . GLY B 1 58 ? -8.695 19.859 3.922 1 95.19 58 GLY B N 1
ATOM 2099 C CA . GLY B 1 58 ? -9.555 20.797 3.201 1 95.19 58 GLY B CA 1
ATOM 2100 C C . GLY B 1 58 ? -9.859 20.344 1.785 1 95.19 58 GLY B C 1
ATOM 2101 O O . GLY B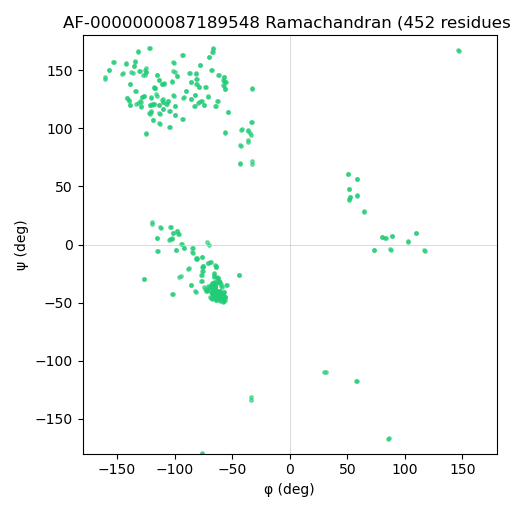 1 58 ? -10.422 21.109 0.998 1 95.19 58 GLY B O 1
ATOM 2102 N N . ARG B 1 59 ? -9.484 19.188 1.386 1 92.5 59 ARG B N 1
ATOM 2103 C CA . ARG B 1 59 ? -9.789 18.641 0.066 1 92.5 59 ARG B CA 1
ATOM 2104 C C . ARG B 1 59 ? -11.289 18.406 -0.093 1 92.5 59 ARG B C 1
ATOM 2106 O O . ARG B 1 59 ? -11.797 18.328 -1.214 1 92.5 59 ARG B O 1
ATOM 2113 N N . GLU B 1 60 ? -11.945 18.219 1.042 1 93.5 60 GLU B N 1
ATOM 2114 C CA . GLU B 1 60 ? -13.398 18.109 1.1 1 93.5 60 GLU B CA 1
ATOM 2115 C C . GLU B 1 60 ? -13.969 18.953 2.238 1 93.5 60 GLU B C 1
ATOM 2117 O O . GLU B 1 60 ? -13.258 19.266 3.197 1 93.5 60 GLU B O 1
ATOM 2122 N N . ARG B 1 61 ? -15.25 19.281 2.066 1 94.94 61 ARG B N 1
ATOM 2123 C CA . ARG B 1 61 ? -15.945 20.031 3.113 1 94.94 61 ARG B CA 1
ATOM 2124 C C . ARG B 1 61 ? -16.844 19.125 3.936 1 94.94 61 ARG B C 1
ATOM 2126 O O . ARG B 1 61 ? -17.5 18.234 3.387 1 94.94 61 ARG B O 1
ATOM 2133 N N . PRO B 1 62 ? -16.844 19.375 5.195 1 96.81 62 PRO B N 1
ATOM 2134 C CA . PRO B 1 62 ? -17.75 18.562 6.016 1 96.81 62 PRO B CA 1
ATOM 2135 C C . PRO B 1 62 ? -19.219 18.859 5.734 1 96.81 62 PRO B C 1
ATOM 2137 O O . PRO B 1 62 ? -19.562 19.953 5.281 1 96.81 62 PRO B O 1
ATOM 2140 N N . THR B 1 63 ? -20.062 17.828 5.926 1 97.44 63 THR B N 1
ATOM 2141 C CA . THR B 1 63 ? -21.5 18.016 5.852 1 97.44 63 THR B CA 1
ATOM 2142 C C . THR B 1 63 ? -22.016 18.75 7.086 1 97.44 63 THR B C 1
ATOM 2144 O O . THR B 1 63 ? -22.953 19.547 6.992 1 97.44 63 THR B O 1
ATOM 2147 N N . SER B 1 64 ? -21.453 18.438 8.203 1 97.44 64 SER B N 1
ATOM 2148 C CA . SER B 1 64 ? -21.766 19.109 9.469 1 97.44 64 SER B CA 1
ATOM 2149 C C . SER B 1 64 ? -20.516 19.281 10.32 1 97.44 64 SER B C 1
ATOM 2151 O O . SER B 1 64 ? -19.5 18.625 10.094 1 97.44 64 SER B O 1
ATOM 2153 N N . GLY B 1 65 ? -20.562 20.25 11.172 1 97.5 65 GLY B N 1
ATOM 2154 C CA . GLY B 1 65 ? -19.406 20.531 12.016 1 97.5 65 GLY B CA 1
ATOM 2155 C C . GLY B 1 65 ? -18.406 21.453 11.352 1 97.5 65 GLY B C 1
ATOM 2156 O O . GLY B 1 65 ? -18.734 22.141 10.375 1 97.5 65 GLY B O 1
ATOM 2157 N N . GLU B 1 66 ? -17.188 21.484 12.023 1 97.19 66 GLU B N 1
ATOM 2158 C CA . GLU B 1 66 ? -16.188 22.422 11.5 1 97.19 66 GLU B CA 1
ATOM 2159 C C . GLU B 1 66 ? -14.773 21.844 11.656 1 97.19 66 GLU B C 1
ATOM 2161 O O . GLU B 1 66 ? -14.5 21.094 12.594 1 97.19 66 GLU B O 1
ATOM 2166 N N . VAL B 1 67 ? -13.984 22.188 10.711 1 97.44 67 VAL B N 1
ATOM 2167 C CA . VAL B 1 67 ? -12.562 21.875 10.734 1 97.44 67 VAL B CA 1
ATOM 2168 C C . VAL B 1 67 ? -11.742 23.172 10.664 1 97.44 67 VAL B C 1
ATOM 2170 O O . VAL B 1 67 ? -11.867 23.938 9.703 1 97.44 67 VAL B O 1
ATOM 2173 N N . LEU B 1 68 ? -10.93 23.391 11.711 1 96.81 68 LEU B N 1
ATOM 2174 C CA . LEU B 1 68 ? -10.117 24.609 11.766 1 96.81 68 LEU B CA 1
ATOM 2175 C C . LEU B 1 68 ? -8.633 24.266 11.766 1 96.81 68 LEU B C 1
ATOM 2177 O O . LEU B 1 68 ? -8.211 23.312 12.422 1 96.81 68 LEU B O 1
ATOM 2181 N N . PHE B 1 69 ? -7.887 24.969 10.984 1 96.56 69 PHE B N 1
ATOM 2182 C CA . PHE B 1 69 ? -6.43 24.969 10.984 1 96.56 69 PHE B CA 1
ATOM 2183 C C . PHE B 1 69 ? -5.883 26.312 11.453 1 96.56 69 PHE B C 1
ATOM 2185 O O . PHE B 1 69 ? -6.055 27.328 10.781 1 96.56 69 PHE B O 1
ATOM 2192 N N . ASP B 1 70 ? -5.297 26.219 12.562 1 95.25 70 ASP B N 1
ATOM 2193 C CA . ASP B 1 70 ? -4.785 27.422 13.195 1 95.25 70 ASP B CA 1
ATOM 2194 C C . ASP B 1 70 ? -5.875 28.5 13.297 1 95.25 70 ASP B C 1
ATOM 2196 O O . ASP B 1 70 ? -5.656 29.656 12.93 1 95.25 70 ASP B O 1
ATOM 2200 N N . GLY B 1 71 ? -7.023 28.078 13.625 1 93.56 71 GLY B N 1
ATOM 2201 C CA . GLY B 1 71 ? -8.125 28.969 13.945 1 93.56 71 GLY B CA 1
ATOM 2202 C C . GLY B 1 71 ? -8.93 29.375 12.727 1 93.56 71 GLY B C 1
ATOM 2203 O O . GLY B 1 71 ? -9.945 30.078 12.852 1 93.56 71 GLY B O 1
ATOM 2204 N N . VAL B 1 72 ? -8.508 28.969 11.531 1 93.06 72 VAL B N 1
ATOM 2205 C CA . VAL B 1 72 ? -9.211 29.328 10.305 1 93.06 72 VAL B CA 1
ATOM 2206 C C . VAL B 1 72 ? -9.789 28.094 9.641 1 93.06 72 VAL B C 1
ATOM 2208 O O . VAL B 1 72 ? -9.172 27.016 9.68 1 93.06 72 VAL B O 1
ATOM 2211 N N . PRO B 1 73 ? -10.93 28.234 9.008 1 94.19 73 PRO B N 1
ATOM 2212 C CA . PRO B 1 73 ? -11.477 27.078 8.305 1 94.19 73 PRO B CA 1
ATOM 2213 C C . PRO B 1 73 ? -10.523 26.516 7.254 1 94.19 73 PRO B C 1
ATOM 2215 O O . PRO B 1 73 ? -9.914 27.281 6.5 1 94.19 73 PRO B O 1
ATOM 2218 N N . VAL B 1 74 ? -10.414 25.234 7.195 1 93.19 74 VAL B N 1
ATOM 2219 C CA . VAL B 1 74 ? -9.461 24.578 6.305 1 93.19 74 VAL B CA 1
ATOM 2220 C C . VAL B 1 74 ? -10.023 24.547 4.887 1 93.19 74 VAL B C 1
ATOM 2222 O O . VAL B 1 74 ? -11.117 24.031 4.66 1 93.19 74 VAL B O 1
ATOM 2225 N N . ARG B 1 75 ? -9.289 25.125 3.973 1 90.5 75 ARG B N 1
ATOM 2226 C CA . ARG B 1 75 ? -9.578 25.047 2.545 1 90.5 75 ARG B CA 1
ATOM 2227 C C . ARG B 1 75 ? -8.32 24.719 1.749 1 90.5 75 ARG B C 1
ATOM 2229 O O . ARG B 1 75 ? -7.285 25.359 1.923 1 90.5 75 ARG B O 1
ATOM 2236 N N . GLU B 1 76 ? -8.469 23.734 0.859 1 85.19 76 GLU B N 1
ATOM 2237 C CA . GLU B 1 76 ? -7.305 23.266 0.12 1 85.19 76 GLU B CA 1
ATOM 2238 C C . GLU B 1 76 ? -6.715 24.375 -0.749 1 85.19 76 GLU B C 1
ATOM 2240 O O . GLU B 1 76 ? -5.5 24.438 -0.94 1 85.19 76 GLU B O 1
ATOM 2245 N N . ASP B 1 77 ? -7.508 25.281 -1.186 1 86.06 77 ASP B N 1
ATOM 2246 C CA . ASP B 1 77 ? -7.07 26.297 -2.135 1 86.06 77 ASP B CA 1
ATOM 2247 C C . ASP B 1 77 ? -6.574 27.547 -1.412 1 86.06 77 ASP B C 1
ATOM 2249 O O . ASP B 1 77 ? -6.105 28.5 -2.047 1 86.06 77 ASP B O 1
ATOM 2253 N N . ASP B 1 78 ? -6.664 27.562 -0.095 1 89.69 78 ASP B N 1
ATOM 2254 C CA . ASP B 1 78 ? -6.137 28.672 0.695 1 89.69 78 ASP B CA 1
ATOM 2255 C C 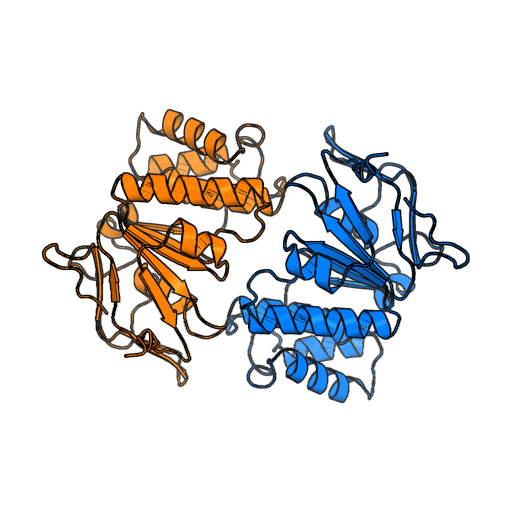. ASP B 1 78 ? -4.609 28.609 0.756 1 89.69 78 ASP B C 1
ATOM 2257 O O . ASP B 1 78 ? -4.035 27.656 1.269 1 89.69 78 ASP B O 1
ATOM 2261 N N . PRO B 1 79 ? -3.936 29.625 0.287 1 88.56 79 PRO B N 1
ATOM 2262 C CA . PRO B 1 79 ? -2.471 29.625 0.27 1 88.56 79 PRO B CA 1
ATOM 2263 C C . PRO B 1 79 ? -1.864 29.5 1.665 1 88.56 79 PRO B C 1
ATOM 2265 O O . PRO B 1 79 ? -0.803 28.891 1.823 1 88.56 79 PRO B O 1
ATOM 2268 N N . GLY B 1 80 ? -2.57 30.062 2.637 1 89.12 80 GLY B N 1
ATOM 2269 C CA . GLY B 1 80 ? -2.094 29.953 4.008 1 89.12 80 GLY B CA 1
ATOM 2270 C C . GLY B 1 80 ? -2.104 28.531 4.527 1 89.12 80 GLY B C 1
ATOM 2271 O O . GLY B 1 80 ? -1.214 28.141 5.285 1 89.12 80 GLY B O 1
ATOM 2272 N N . VAL B 1 81 ? -3.041 27.766 4.07 1 89.94 81 VAL B N 1
ATOM 2273 C CA . VAL B 1 81 ? -3.131 26.359 4.457 1 89.94 81 VAL B CA 1
ATOM 2274 C C . VAL B 1 81 ? -2.166 25.531 3.617 1 89.94 81 VAL B C 1
ATOM 2276 O O . VAL B 1 81 ? -1.396 24.719 4.156 1 89.94 81 VAL B O 1
ATOM 2279 N N . ARG B 1 82 ? -2.09 25.812 2.41 1 88.88 82 ARG B N 1
ATOM 2280 C CA . ARG B 1 82 ? -1.294 25.031 1.462 1 88.88 82 ARG B CA 1
ATOM 2281 C C . ARG B 1 82 ? 0.192 25.125 1.795 1 88.88 82 ARG B C 1
ATOM 2283 O O . ARG B 1 82 ? 0.926 24.141 1.643 1 88.88 82 ARG B O 1
ATOM 2290 N N . ARG B 1 83 ? 0.622 26.281 2.258 1 91.62 83 ARG B N 1
ATOM 2291 C CA . ARG B 1 83 ? 2.035 26.5 2.541 1 91.62 83 ARG B CA 1
ATOM 2292 C C . ARG B 1 83 ? 2.447 25.812 3.84 1 91.62 83 ARG B C 1
ATOM 2294 O O . ARG B 1 83 ? 3.627 25.531 4.047 1 91.62 83 ARG B O 1
ATOM 2301 N N . ARG B 1 84 ? 1.439 25.531 4.625 1 95.56 84 ARG B N 1
ATOM 2302 C CA . ARG B 1 84 ? 1.772 25.109 5.977 1 95.56 84 ARG B CA 1
ATOM 2303 C C . ARG B 1 84 ? 1.351 23.656 6.211 1 95.56 84 ARG B C 1
ATOM 2305 O O . ARG B 1 84 ? 1.632 23.094 7.27 1 95.56 84 ARG B O 1
ATOM 2312 N N . LEU B 1 85 ? 0.665 23.078 5.223 1 96.12 85 LEU B N 1
ATOM 2313 C CA . LEU B 1 85 ? 0.166 21.719 5.332 1 96.12 85 LEU B CA 1
ATOM 2314 C C . LEU B 1 85 ? 0.763 20.828 4.242 1 96.12 85 LEU B C 1
ATOM 2316 O O . LEU B 1 85 ? 0.686 21.172 3.057 1 96.12 85 LEU B O 1
ATOM 2320 N N . ALA B 1 86 ? 1.467 19.797 4.625 1 96.06 86 ALA B N 1
ATOM 2321 C CA . ALA B 1 86 ? 1.951 18.781 3.695 1 96.06 86 ALA B CA 1
ATOM 2322 C C . ALA B 1 86 ? 1.228 17.453 3.906 1 96.06 86 ALA B C 1
ATOM 2324 O O . ALA B 1 86 ? 0.966 17.047 5.047 1 96.06 86 ALA B O 1
ATOM 2325 N N . ALA B 1 87 ? 0.89 16.812 2.785 1 95.5 87 ALA B N 1
ATOM 2326 C CA . ALA B 1 87 ? 0.117 15.586 2.91 1 95.5 87 ALA B CA 1
ATOM 2327 C C . ALA B 1 87 ? 0.618 14.523 1.935 1 95.5 87 ALA B C 1
ATOM 2329 O O . ALA B 1 87 ? 1.041 14.844 0.822 1 95.5 87 ALA B O 1
ATOM 2330 N N . VAL B 1 88 ? 0.694 13.297 2.424 1 95.56 88 VAL B N 1
ATOM 2331 C CA . VAL B 1 88 ? 0.856 12.117 1.584 1 95.56 88 VAL B CA 1
ATOM 2332 C C . VAL B 1 88 ? -0.341 11.188 1.764 1 95.56 88 VAL B C 1
ATOM 2334 O O . VAL B 1 88 ? -0.452 10.492 2.779 1 95.56 88 VAL B O 1
ATOM 2337 N N . MET B 1 89 ? -1.176 11.156 0.748 1 91.56 89 MET B N 1
ATOM 2338 C CA . MET B 1 89 ? -2.398 10.359 0.783 1 91.56 89 MET B CA 1
ATOM 2339 C C . MET B 1 89 ? -2.549 9.531 -0.49 1 91.56 89 MET B C 1
ATOM 2341 O O . MET B 1 89 ? -1.688 9.578 -1.371 1 91.56 89 MET B O 1
ATOM 2345 N N . ASP B 1 90 ? -3.412 8.555 -0.561 1 72 90 ASP B N 1
ATOM 2346 C CA . ASP B 1 90 ? -3.6 7.547 -1.604 1 72 90 ASP B CA 1
ATOM 2347 C C . ASP B 1 90 ? -3.529 8.18 -2.992 1 72 90 ASP B C 1
ATOM 2349 O O . ASP B 1 90 ? -3.006 7.57 -3.93 1 72 90 ASP B O 1
ATOM 2353 N N . ALA B 1 91 ? -3.805 9.312 -3.141 1 60.81 91 ALA B N 1
ATOM 2354 C CA . ALA B 1 91 ? -3.857 9.898 -4.477 1 60.81 91 ALA B CA 1
ATOM 2355 C C . ALA B 1 91 ? -2.555 10.617 -4.812 1 60.81 91 ALA B C 1
ATOM 2357 O O . ALA B 1 91 ? -2.426 11.219 -5.883 1 60.81 91 ALA B O 1
ATOM 2358 N N . ALA B 1 92 ? -1.673 10.445 -4.039 1 68.88 92 ALA B N 1
ATOM 2359 C CA . ALA B 1 92 ? -0.436 11.172 -4.32 1 68.88 92 ALA B CA 1
ATOM 2360 C C . ALA B 1 92 ? 0.274 10.594 -5.539 1 68.88 92 ALA B C 1
ATOM 2362 O O . ALA B 1 92 ? 0.317 9.375 -5.723 1 68.88 92 ALA B O 1
ATOM 2363 N N . SER B 1 93 ? 0.565 11.539 -6.484 1 72.56 93 SER B N 1
ATOM 2364 C CA . SER B 1 93 ? 1.229 11.07 -7.695 1 72.56 93 SER B CA 1
ATOM 2365 C C . SER B 1 93 ? 2.361 12.008 -8.102 1 72.56 93 SER B C 1
ATOM 2367 O O . SER B 1 93 ? 2.379 13.18 -7.707 1 72.56 93 SER B O 1
ATOM 2369 N N . PHE B 1 94 ? 3.355 11.461 -8.664 1 78.12 94 PHE B N 1
ATOM 2370 C CA . PHE B 1 94 ? 4.457 12.188 -9.281 1 78.12 94 PHE B CA 1
ATOM 2371 C C . PHE B 1 94 ? 4.082 12.656 -10.68 1 78.12 94 PHE B C 1
ATOM 2373 O O . PHE B 1 94 ? 3.297 12.008 -11.367 1 78.12 94 PHE B O 1
ATOM 2380 N N . TYR B 1 95 ? 4.711 13.859 -10.914 1 81.88 95 TYR B N 1
ATOM 2381 C CA . TYR B 1 95 ? 4.707 14.219 -12.328 1 81.88 95 TYR B CA 1
ATOM 2382 C C . TYR B 1 95 ? 5.52 13.219 -13.148 1 81.88 95 TYR B C 1
ATOM 2384 O O . TYR B 1 95 ? 6.715 13.039 -12.906 1 81.88 95 TYR B O 1
ATOM 2392 N N . PRO B 1 96 ? 4.91 12.562 -14.078 1 84.38 96 PRO B N 1
ATOM 2393 C CA . PRO B 1 96 ? 5.566 11.438 -14.742 1 84.38 96 PRO B CA 1
ATOM 2394 C C . PRO B 1 96 ? 6.793 11.859 -15.547 1 84.38 96 PRO B C 1
ATOM 2396 O O . PRO B 1 96 ? 7.68 11.039 -15.805 1 84.38 96 PRO B O 1
ATOM 2399 N N . ASP B 1 97 ? 6.902 13.156 -15.844 1 91.5 97 ASP B N 1
ATOM 2400 C CA . ASP B 1 97 ? 7.957 13.609 -16.734 1 91.5 97 ASP B CA 1
ATOM 2401 C C . ASP B 1 97 ? 9.078 14.305 -15.961 1 91.5 97 ASP B C 1
ATOM 2403 O O . ASP B 1 97 ? 10.023 14.828 -16.562 1 91.5 97 ASP B O 1
ATOM 2407 N N . LEU B 1 98 ? 9.008 14.336 -14.664 1 94.62 98 LEU B N 1
ATOM 2408 C CA . LEU B 1 98 ? 10.062 14.906 -13.828 1 94.62 98 LEU B CA 1
ATOM 2409 C C . LEU B 1 98 ? 10.812 13.82 -13.07 1 94.62 98 LEU B C 1
ATOM 2411 O O . LEU B 1 98 ? 10.203 12.859 -12.594 1 94.62 98 LEU B O 1
ATOM 2415 N N . THR B 1 99 ? 12.117 14.031 -13.039 1 96.5 99 THR B N 1
ATOM 2416 C CA . THR B 1 99 ? 12.906 13.156 -12.18 1 96.5 99 THR B CA 1
ATOM 2417 C C . THR B 1 99 ? 12.562 13.398 -10.711 1 96.5 99 THR B C 1
ATOM 2419 O O . THR B 1 99 ? 11.891 14.375 -10.375 1 96.5 99 THR B O 1
ATOM 2422 N N . VAL B 1 100 ? 13.039 12.508 -9.875 1 97.06 100 VAL B N 1
ATOM 2423 C CA . VAL B 1 100 ? 12.82 12.656 -8.445 1 97.06 100 VAL B CA 1
ATOM 2424 C C . VAL B 1 100 ? 13.352 14 -7.965 1 97.06 100 VAL B C 1
ATOM 2426 O O . VAL B 1 100 ? 12.633 14.766 -7.312 1 97.06 100 VAL B O 1
ATOM 2429 N N . ARG B 1 101 ? 14.539 14.305 -8.359 1 97.75 101 ARG B N 1
ATOM 2430 C CA . ARG B 1 101 ? 15.172 15.562 -7.98 1 97.75 101 ARG B CA 1
ATOM 2431 C C . ARG B 1 101 ? 14.367 16.75 -8.484 1 97.75 101 ARG B C 1
ATOM 2433 O O . ARG B 1 101 ? 14.125 17.703 -7.738 1 97.75 101 ARG B O 1
ATOM 2440 N N . GLU B 1 102 ? 14.016 16.688 -9.742 1 97 102 GLU B N 1
ATOM 2441 C CA . GLU B 1 102 ? 13.266 17.797 -10.336 1 97 102 GLU B CA 1
ATOM 2442 C C . GLU B 1 102 ? 11.93 18 -9.625 1 97 102 GLU B C 1
ATOM 2444 O O . GLU B 1 102 ? 11.523 19.141 -9.375 1 97 102 GLU B O 1
ATOM 2449 N N . HIS B 1 103 ? 11.258 16.938 -9.336 1 96.44 103 HIS B N 1
ATOM 2450 C CA . HIS B 1 103 ? 9.984 17.031 -8.617 1 96.44 103 HIS B CA 1
ATOM 2451 C C . HIS B 1 103 ? 10.172 17.656 -7.246 1 96.44 103 HIS B C 1
ATOM 2453 O O . HIS B 1 103 ? 9.422 18.562 -6.871 1 96.44 103 HIS B O 1
ATOM 2459 N N . LEU B 1 104 ? 11.172 17.203 -6.555 1 97.06 104 LEU B N 1
ATOM 2460 C CA . LEU B 1 104 ? 11.43 17.734 -5.219 1 97.06 104 LEU B CA 1
ATOM 2461 C C . LEU B 1 104 ? 11.812 19.203 -5.277 1 97.06 104 LEU B C 1
ATOM 2463 O O . LEU B 1 104 ? 11.391 20 -4.422 1 97.06 104 LEU B O 1
ATOM 2467 N N . MET B 1 105 ? 12.562 19.547 -6.309 1 97.06 105 MET B N 1
ATOM 2468 C CA . MET B 1 105 ? 12.93 20.938 -6.496 1 97.06 105 MET B CA 1
ATOM 2469 C C . MET B 1 105 ? 11.703 21.797 -6.777 1 97.06 105 MET B C 1
ATOM 2471 O O . MET B 1 105 ? 11.539 22.875 -6.191 1 97.06 105 MET B O 1
ATOM 2475 N N . PHE B 1 106 ? 10.867 21.281 -7.617 1 95.81 106 PHE B N 1
ATOM 2476 C CA . PHE B 1 106 ? 9.633 21.984 -7.945 1 95.81 106 PHE B CA 1
ATOM 2477 C C . PHE B 1 106 ? 8.805 22.234 -6.691 1 95.81 106 PHE B C 1
ATOM 2479 O O . PHE B 1 106 ? 8.359 23.359 -6.449 1 95.81 106 PHE B O 1
ATOM 2486 N N . VAL B 1 107 ? 8.68 21.219 -5.879 1 94.75 107 VAL B N 1
ATOM 2487 C CA . VAL B 1 107 ? 7.887 21.312 -4.656 1 94.75 107 VAL B CA 1
ATOM 2488 C C . VAL B 1 107 ? 8.531 22.312 -3.697 1 94.75 107 VAL B C 1
ATOM 2490 O O . VAL B 1 107 ? 7.852 23.172 -3.143 1 94.75 107 VAL B O 1
ATOM 2493 N N . ALA B 1 108 ? 9.836 22.219 -3.506 1 95.94 108 ALA B N 1
ATOM 2494 C CA . ALA B 1 108 ? 10.562 23.094 -2.59 1 95.94 108 ALA B CA 1
ATOM 2495 C C . ALA B 1 108 ? 10.414 24.562 -3.002 1 95.94 108 ALA B C 1
ATOM 2497 O O . ALA B 1 108 ? 10.109 25.422 -2.172 1 95.94 108 ALA B O 1
ATOM 2498 N N . LEU B 1 109 ? 10.562 24.828 -4.297 1 95.06 109 LEU B N 1
ATOM 2499 C CA . LEU B 1 109 ? 10.5 26.203 -4.809 1 95.06 109 LEU B CA 1
ATOM 2500 C C . LEU B 1 109 ? 9.07 26.734 -4.754 1 95.06 109 LEU B C 1
ATOM 2502 O O . LEU B 1 109 ? 8.852 27.891 -4.379 1 95.06 109 LEU B O 1
ATOM 2506 N N . ALA B 1 110 ? 8.156 25.891 -5.082 1 92.5 110 ALA B N 1
ATOM 2507 C CA . ALA B 1 110 ? 6.75 26.281 -5.082 1 92.5 110 ALA B CA 1
ATOM 2508 C C . ALA B 1 110 ? 6.277 26.641 -3.678 1 92.5 110 ALA B C 1
ATOM 2510 O O . ALA B 1 110 ? 5.297 27.359 -3.51 1 92.5 110 ALA B O 1
ATOM 2511 N N . HIS B 1 111 ? 7.062 26.156 -2.691 1 93.81 111 HIS B N 1
ATOM 2512 C CA . HIS B 1 111 ? 6.641 26.406 -1.317 1 93.81 111 HIS B CA 1
ATOM 2513 C C . HIS B 1 111 ? 7.602 27.344 -0.607 1 93.81 111 HIS B C 1
ATOM 2515 O O . HIS B 1 111 ? 7.715 27.312 0.621 1 93.81 111 HIS B O 1
ATOM 2521 N N . GLY B 1 112 ? 8.484 28.047 -1.339 1 90.81 112 GLY B N 1
ATOM 2522 C CA . GLY B 1 112 ? 9.117 29.266 -0.837 1 90.81 112 GLY B CA 1
ATOM 2523 C C . GLY B 1 112 ? 10.547 29.047 -0.385 1 90.81 112 GLY B C 1
ATOM 2524 O O . GLY B 1 112 ? 11.156 29.922 0.216 1 90.81 112 GLY B O 1
ATOM 2525 N N . LEU B 1 113 ? 11.219 27.859 -0.476 1 92 113 LEU B N 1
ATOM 2526 C CA . LEU B 1 113 ? 12.578 27.625 0.004 1 92 113 LEU B CA 1
ATOM 2527 C C . LEU B 1 113 ? 13.594 28.359 -0.857 1 92 113 LEU B C 1
ATOM 2529 O O . LEU B 1 113 ? 14.727 28.609 -0.423 1 92 113 LEU B O 1
ATOM 2533 N N . GLY B 1 114 ? 13.273 29.094 -1.882 1 92.81 114 GLY B N 1
ATOM 2534 C CA . GLY B 1 114 ? 14.172 29.875 -2.719 1 92.81 114 GLY B CA 1
ATOM 2535 C C . GLY B 1 114 ? 15.555 29.25 -2.848 1 92.81 114 GLY B C 1
ATOM 2536 O O . GLY B 1 114 ? 15.68 28.094 -3.277 1 92.81 114 GLY B O 1
ATOM 2537 N N . ARG B 1 115 ? 16.672 29.922 -2.193 1 92.62 115 ARG B N 1
ATOM 2538 C CA . ARG B 1 115 ? 18.062 29.5 -2.312 1 92.62 115 ARG B CA 1
ATOM 2539 C C . ARG B 1 115 ? 18.344 28.25 -1.484 1 92.62 115 ARG B C 1
ATOM 2541 O O . ARG B 1 115 ? 19.281 27.516 -1.771 1 92.62 115 ARG B O 1
ATOM 2548 N N . ALA B 1 116 ? 17.484 27.953 -0.538 1 95.38 116 ALA B N 1
ATOM 2549 C CA . ALA B 1 116 ? 17.688 26.812 0.353 1 95.38 116 ALA B CA 1
ATOM 2550 C C . ALA B 1 116 ? 17.172 25.531 -0.283 1 95.38 116 ALA B C 1
ATOM 2552 O O . ALA B 1 116 ? 17.406 24.438 0.241 1 95.38 116 ALA B O 1
ATOM 2553 N N . ALA B 1 117 ? 16.547 25.672 -1.406 1 96.88 117 ALA B N 1
ATOM 2554 C CA . ALA B 1 117 ? 15.875 24.547 -2.037 1 96.88 117 ALA B CA 1
ATOM 2555 C C . ALA B 1 117 ? 16.875 23.438 -2.389 1 96.88 117 ALA B C 1
ATOM 2557 O O . ALA B 1 117 ? 16.625 22.266 -2.127 1 96.88 117 ALA B O 1
ATOM 2558 N N . GLU B 1 118 ? 18 23.828 -2.912 1 97.19 118 GLU B N 1
ATOM 2559 C CA . GLU B 1 118 ? 19 22.844 -3.34 1 97.19 118 GLU B CA 1
ATOM 2560 C C . GLU B 1 118 ? 19.5 22.016 -2.16 1 97.19 118 GLU B C 1
ATOM 2562 O O . GLU B 1 118 ? 19.547 20.781 -2.236 1 97.19 118 GLU B O 1
ATOM 2567 N N . ASP B 1 119 ? 19.797 22.625 -1.123 1 97.75 119 ASP B N 1
ATOM 2568 C CA . ASP B 1 119 ? 20.281 21.953 0.069 1 97.75 119 ASP B CA 1
ATOM 2569 C C . ASP B 1 119 ? 19.203 21.078 0.688 1 97.75 119 ASP B C 1
ATOM 2571 O O . ASP B 1 119 ? 19.469 19.953 1.125 1 97.75 119 ASP B O 1
ATOM 2575 N N . ALA B 1 120 ? 18.047 21.609 0.75 1 97.5 120 ALA B N 1
ATOM 2576 C CA . ALA B 1 120 ? 16.922 20.844 1.302 1 97.5 120 ALA B CA 1
ATOM 2577 C C . ALA B 1 120 ? 16.656 19.578 0.497 1 97.5 120 ALA B C 1
ATOM 2579 O O . ALA B 1 120 ? 16.453 18.5 1.067 1 97.5 120 ALA B O 1
ATOM 2580 N N . VAL B 1 121 ? 16.734 19.719 -0.8 1 98.19 121 VAL B N 1
ATOM 2581 C CA . VAL B 1 121 ? 16.484 18.594 -1.697 1 98.19 121 VAL B CA 1
ATOM 2582 C C . VAL B 1 121 ? 17.594 17.547 -1.537 1 98.19 121 VAL B C 1
ATOM 2584 O O . VAL B 1 121 ? 17.312 16.359 -1.451 1 98.19 121 VAL B O 1
ATOM 2587 N N . ALA B 1 122 ? 18.828 18 -1.438 1 98 122 ALA B N 1
ATOM 2588 C CA . ALA B 1 122 ? 19.938 17.078 -1.239 1 98 122 ALA B CA 1
ATOM 2589 C C . ALA B 1 122 ? 19.781 16.297 0.068 1 98 122 ALA B C 1
ATOM 2591 O O . ALA B 1 122 ? 19.984 15.086 0.108 1 98 122 ALA B O 1
ATOM 2592 N N . ARG B 1 123 ? 19.375 16.953 1.076 1 97.44 123 ARG B N 1
ATOM 2593 C CA . ARG B 1 123 ? 19.219 16.359 2.398 1 97.44 123 ARG B CA 1
ATOM 2594 C C . ARG B 1 123 ? 18.094 15.336 2.408 1 97.44 123 ARG B C 1
ATOM 2596 O O . ARG B 1 123 ? 18.266 14.219 2.912 1 97.44 123 ARG B O 1
ATOM 2603 N N . VAL B 1 124 ? 16.953 15.719 1.84 1 97.88 124 VAL B N 1
ATOM 2604 C CA . VAL B 1 124 ? 15.812 14.82 1.893 1 97.88 124 VAL B CA 1
ATOM 2605 C C . VAL B 1 124 ? 16.078 13.594 1.024 1 97.88 124 VAL B C 1
ATOM 2607 O O . VAL B 1 124 ? 15.633 12.484 1.352 1 97.88 124 VAL B O 1
ATOM 2610 N N . LEU B 1 125 ? 16.766 13.789 -0.078 1 98 125 LEU B N 1
ATOM 2611 C CA . LEU B 1 125 ? 17.141 12.656 -0.915 1 98 125 LEU B CA 1
ATOM 2612 C C . LEU B 1 125 ? 18.031 11.68 -0.142 1 98 125 LEU B C 1
ATOM 2614 O O . LEU B 1 125 ? 17.828 10.469 -0.213 1 98 125 LEU B O 1
ATOM 2618 N N . ALA B 1 126 ? 18.953 12.195 0.575 1 97.25 126 ALA B N 1
ATOM 2619 C CA . ALA B 1 126 ? 19.844 11.367 1.382 1 97.25 126 ALA B CA 1
ATOM 2620 C C . ALA B 1 126 ? 19.078 10.664 2.498 1 97.25 126 ALA B C 1
ATOM 2622 O O . ALA B 1 126 ? 19.234 9.453 2.695 1 97.25 126 ALA B O 1
ATOM 2623 N N . ASP B 1 127 ? 18.234 11.375 3.178 1 96.56 127 ASP B N 1
ATOM 2624 C CA . ASP B 1 127 ? 17.469 10.859 4.309 1 96.56 127 ASP B CA 1
ATOM 2625 C C . ASP B 1 127 ? 16.547 9.711 3.873 1 96.56 127 ASP B C 1
ATOM 2627 O O . ASP B 1 127 ? 16.266 8.805 4.66 1 96.56 127 ASP B O 1
ATOM 2631 N N . HIS B 1 128 ? 16.078 9.773 2.627 1 96.62 128 HIS B N 1
ATOM 2632 C CA . HIS B 1 128 ? 15.133 8.781 2.139 1 96.62 128 HIS B CA 1
ATOM 2633 C C . HIS B 1 128 ? 15.82 7.746 1.258 1 96.62 128 HIS B C 1
ATOM 2635 O O . HIS B 1 128 ? 15.156 6.973 0.566 1 96.62 128 HIS B O 1
ATOM 2641 N N . ARG B 1 129 ? 17.125 7.773 1.233 1 93.38 129 ARG B N 1
ATOM 2642 C CA . ARG B 1 129 ? 17.938 6.816 0.484 1 93.38 129 ARG B CA 1
ATOM 2643 C C . ARG B 1 129 ? 17.594 6.848 -1 1 93.38 129 ARG B C 1
ATOM 2645 O O . ARG B 1 129 ? 17.438 5.797 -1.628 1 93.38 129 ARG B O 1
ATOM 2652 N N . LEU B 1 130 ? 17.422 8.078 -1.489 1 95.94 130 LEU B N 1
ATOM 2653 C CA . LEU B 1 130 ? 17.047 8.258 -2.889 1 95.94 130 LEU B CA 1
ATOM 2654 C C . LEU B 1 130 ? 18.156 8.969 -3.66 1 95.94 130 LEU B C 1
ATOM 2656 O O . LEU B 1 130 ? 18 9.273 -4.844 1 95.94 130 LEU B O 1
ATOM 2660 N N . ALA B 1 131 ? 19.328 9.219 -3.002 1 96.5 131 ALA B N 1
ATOM 2661 C CA . ALA B 1 131 ? 20.406 9.992 -3.619 1 96.5 131 ALA B CA 1
ATOM 2662 C C . ALA B 1 131 ? 20.844 9.352 -4.934 1 96.5 131 ALA B C 1
ATOM 2664 O O . ALA B 1 131 ? 21.031 10.047 -5.938 1 96.5 131 ALA B O 1
ATOM 2665 N N . GLU B 1 132 ? 20.938 8.039 -4.961 1 93.19 132 GLU B N 1
ATOM 2666 C CA . GLU B 1 132 ? 21.422 7.332 -6.141 1 93.19 132 GLU B CA 1
ATOM 2667 C C . GLU B 1 132 ? 20.359 7.266 -7.227 1 93.19 132 GLU B C 1
ATOM 2669 O O . GLU B 1 132 ? 20.656 6.93 -8.375 1 93.19 132 GLU B O 1
ATOM 2674 N N . ARG B 1 133 ? 19.125 7.648 -6.867 1 93.56 133 ARG B N 1
ATOM 2675 C CA . ARG B 1 133 ? 18.031 7.598 -7.82 1 93.56 133 ARG B CA 1
ATOM 2676 C C . ARG B 1 133 ? 17.422 8.977 -8.047 1 93.56 133 ARG B C 1
ATOM 2678 O O . ARG B 1 133 ? 16.297 9.102 -8.531 1 93.56 133 ARG B O 1
ATOM 2685 N N . ALA B 1 134 ? 18.172 9.938 -7.699 1 97 134 ALA B N 1
ATOM 2686 C CA . ALA B 1 134 ? 17.672 11.312 -7.73 1 97 134 ALA B CA 1
ATOM 2687 C C . ALA B 1 134 ? 17.297 11.727 -9.148 1 97 134 ALA B C 1
ATOM 2689 O O . ALA B 1 134 ? 16.359 12.508 -9.344 1 97 134 ALA B O 1
ATOM 2690 N N . ASP B 1 135 ? 17.969 11.211 -10.156 1 96.62 135 ASP B N 1
ATOM 2691 C CA . ASP B 1 135 ? 17.766 11.648 -11.531 1 96.62 135 ASP B CA 1
ATOM 2692 C C . ASP B 1 135 ? 16.938 10.625 -12.312 1 96.62 135 ASP B C 1
ATOM 2694 O O . ASP B 1 135 ? 16.891 10.664 -13.547 1 96.62 135 ASP B O 1
ATOM 2698 N N . ALA B 1 136 ? 16.312 9.734 -11.625 1 93.44 136 ALA B N 1
ATOM 2699 C CA . ALA B 1 136 ? 15.438 8.75 -12.25 1 93.44 136 ALA B CA 1
ATOM 2700 C C . ALA B 1 136 ? 14.016 9.289 -12.391 1 93.44 136 ALA B C 1
ATOM 2702 O O . ALA B 1 136 ? 13.555 10.062 -11.555 1 93.44 136 ALA B O 1
ATOM 2703 N N . LEU B 1 137 ? 13.352 8.828 -13.477 1 92.75 137 LEU B N 1
ATOM 2704 C CA . LEU B 1 137 ? 11.922 9.055 -13.617 1 92.75 137 LEU B CA 1
ATOM 2705 C C . LEU B 1 137 ? 11.125 8.086 -12.75 1 92.75 137 LEU B C 1
ATOM 2707 O O . LEU B 1 137 ? 11.617 7.004 -12.414 1 92.75 137 LEU B O 1
ATOM 2711 N N . PRO B 1 138 ? 9.914 8.453 -12.352 1 90 138 PRO B N 1
ATOM 2712 C CA . PRO B 1 138 ? 9.117 7.625 -11.438 1 90 138 PRO B CA 1
ATOM 2713 C C . PRO B 1 138 ? 8.93 6.195 -11.945 1 90 138 PRO B C 1
ATOM 2715 O O . PRO B 1 138 ? 8.906 5.25 -11.156 1 90 138 PRO B O 1
ATOM 2718 N N . ASP B 1 139 ? 8.82 6.031 -13.195 1 85 139 ASP B N 1
ATOM 2719 C CA . ASP B 1 139 ? 8.555 4.719 -13.773 1 85 139 ASP B CA 1
ATOM 2720 C C . ASP B 1 139 ? 9.758 3.793 -13.617 1 85 139 ASP B C 1
ATOM 2722 O O . ASP B 1 139 ? 9.648 2.578 -13.797 1 85 139 ASP B O 1
ATOM 2726 N N . ALA B 1 140 ? 10.891 4.371 -13.289 1 86 140 ALA B N 1
ATOM 2727 C CA . ALA B 1 140 ? 12.109 3.59 -13.109 1 86 140 ALA B CA 1
ATOM 2728 C C . ALA B 1 140 ? 12.312 3.205 -11.648 1 86 140 ALA B C 1
ATOM 2730 O O . ALA B 1 140 ? 13.273 2.516 -11.305 1 86 140 ALA B O 1
ATOM 2731 N N . LEU B 1 141 ? 11.391 3.609 -10.781 1 89 141 LEU B N 1
ATOM 2732 C CA . LEU B 1 141 ? 11.508 3.375 -9.352 1 89 141 LEU B CA 1
ATOM 2733 C C . LEU B 1 141 ? 10.711 2.146 -8.93 1 89 141 LEU B C 1
ATOM 2735 O O . LEU B 1 141 ? 9.664 1.852 -9.516 1 89 141 LEU B O 1
ATOM 2739 N N . SER B 1 142 ? 11.273 1.437 -7.945 1 85.88 142 SER B N 1
ATOM 2740 C CA . SER B 1 142 ? 10.461 0.414 -7.293 1 85.88 142 SER B CA 1
ATOM 2741 C C . SER B 1 142 ? 9.305 1.037 -6.512 1 85.88 142 SER B C 1
ATOM 2743 O O . SER B 1 142 ? 9.305 2.242 -6.25 1 85.88 142 SER B O 1
ATOM 2745 N N . SER B 1 143 ? 8.336 0.281 -6.102 1 86.38 143 SER B N 1
ATOM 2746 C CA . SER B 1 143 ? 7.191 0.778 -5.344 1 86.38 143 SER B CA 1
ATOM 2747 C C . SER B 1 143 ? 7.629 1.408 -4.027 1 86.38 143 SER B C 1
ATOM 2749 O O . SER B 1 143 ? 7.086 2.432 -3.607 1 86.38 143 SER B O 1
ATOM 2751 N N . GLY B 1 144 ? 8.594 0.783 -3.375 1 90.88 144 GLY B N 1
ATOM 2752 C CA . GLY B 1 144 ? 9.125 1.351 -2.145 1 90.88 144 GLY B CA 1
ATOM 2753 C C . GLY B 1 144 ? 9.836 2.674 -2.355 1 90.88 144 GLY B C 1
ATOM 2754 O O . GLY B 1 144 ? 9.727 3.582 -1.53 1 90.88 144 GLY B O 1
ATOM 2755 N N . GLN B 1 145 ? 10.508 2.768 -3.469 1 91.56 145 GLN B N 1
ATOM 2756 C CA . GLN B 1 145 ? 11.203 4.008 -3.797 1 91.56 145 GLN B CA 1
ATOM 2757 C C . GLN B 1 145 ? 10.211 5.117 -4.145 1 91.56 145 GLN B C 1
ATOM 2759 O O . GLN B 1 145 ? 10.43 6.281 -3.797 1 91.56 145 GLN B O 1
ATOM 2764 N N . VAL B 1 146 ? 9.156 4.742 -4.785 1 91.56 146 VAL B N 1
ATOM 2765 C CA . VAL B 1 146 ? 8.102 5.703 -5.078 1 91.56 146 VAL B CA 1
ATOM 2766 C C . VAL B 1 146 ? 7.516 6.246 -3.775 1 91.56 146 VAL B C 1
ATOM 2768 O O . VAL B 1 146 ? 7.34 7.457 -3.619 1 91.56 146 VAL B O 1
ATOM 2771 N N . GLN B 1 147 ? 7.266 5.336 -2.879 1 92.62 147 GLN B N 1
ATOM 2772 C CA . GLN B 1 147 ? 6.738 5.758 -1.585 1 92.62 147 GLN B CA 1
ATOM 2773 C C . GLN B 1 147 ? 7.711 6.695 -0.873 1 92.62 147 GLN B C 1
ATOM 2775 O O . GLN B 1 147 ? 7.301 7.719 -0.32 1 92.62 147 GLN B O 1
ATOM 2780 N N . GLN B 1 148 ? 8.938 6.359 -0.918 1 95.19 148 GLN B N 1
ATOM 2781 C CA . GLN B 1 148 ? 9.969 7.207 -0.321 1 95.19 148 GLN B CA 1
ATOM 2782 C C . GLN B 1 148 ? 9.984 8.586 -0.967 1 95.19 148 GLN B C 1
ATOM 2784 O O . GLN B 1 148 ? 10.117 9.602 -0.277 1 95.19 148 GLN B O 1
ATOM 2789 N N . ALA B 1 149 ? 9.859 8.602 -2.213 1 95.25 149 ALA B N 1
ATOM 2790 C CA . ALA B 1 149 ? 9.875 9.867 -2.941 1 95.25 149 ALA B CA 1
ATOM 2791 C C . ALA B 1 149 ? 8.656 10.719 -2.578 1 95.25 149 ALA B C 1
ATOM 2793 O O . ALA B 1 149 ? 8.773 11.938 -2.438 1 95.25 149 ALA B O 1
ATOM 2794 N N . LEU B 1 150 ? 7.543 10.078 -2.441 1 95.12 150 LEU B N 1
ATOM 2795 C CA . LEU B 1 150 ? 6.336 10.789 -2.045 1 95.12 150 LEU B CA 1
ATOM 2796 C C . LEU B 1 150 ? 6.496 11.398 -0.655 1 95.12 150 LEU B C 1
ATOM 2798 O O . LEU B 1 150 ? 6.148 12.562 -0.439 1 95.12 150 LEU B O 1
ATOM 2802 N N . LEU B 1 151 ? 7.039 10.648 0.222 1 96.75 151 LEU B N 1
ATOM 2803 C CA . LEU B 1 151 ? 7.297 11.148 1.569 1 96.75 151 LEU B CA 1
ATOM 2804 C C . LEU B 1 151 ? 8.305 12.289 1.543 1 96.75 151 LEU B C 1
ATOM 2806 O O . LEU B 1 151 ? 8.117 13.305 2.217 1 96.75 151 LEU B O 1
ATOM 2810 N N . ALA B 1 152 ? 9.32 12.102 0.698 1 96.94 152 ALA B N 1
ATOM 2811 C CA . ALA B 1 152 ? 10.328 13.148 0.551 1 96.94 152 ALA B CA 1
ATOM 2812 C C . ALA B 1 152 ? 9.703 14.453 0.069 1 96.94 152 ALA B C 1
ATOM 2814 O O . ALA B 1 152 ? 10.094 15.539 0.501 1 96.94 152 ALA B O 1
ATOM 2815 N N . SER B 1 153 ? 8.742 14.367 -0.746 1 96.19 153 SER B N 1
ATOM 2816 C CA . SER B 1 153 ? 8.078 15.547 -1.29 1 96.19 153 SER B CA 1
ATOM 2817 C C . SER B 1 153 ? 7.309 16.297 -0.209 1 96.19 153 SER B C 1
ATOM 2819 O O . SER B 1 153 ? 7.215 17.531 -0.245 1 96.19 153 SER B O 1
ATOM 2821 N N . ALA B 1 154 ? 6.805 15.562 0.704 1 96.19 154 ALA B N 1
ATOM 2822 C CA . ALA B 1 154 ? 6.109 16.188 1.824 1 96.19 154 ALA B CA 1
ATOM 2823 C C . ALA B 1 154 ? 7.094 16.781 2.82 1 96.19 154 ALA B C 1
ATOM 2825 O O . ALA B 1 154 ? 6.82 17.828 3.428 1 96.19 154 ALA B O 1
ATOM 2826 N N . PHE B 1 155 ? 8.258 16.172 2.953 1 97.44 155 PHE B N 1
ATOM 2827 C CA . PHE B 1 155 ? 9.203 16.531 4.008 1 97.44 155 PHE B CA 1
ATOM 2828 C C . PHE B 1 155 ? 10.117 17.656 3.555 1 97.44 155 PHE B C 1
ATOM 2830 O O . PHE B 1 155 ? 10.711 18.359 4.383 1 97.44 155 PHE B O 1
ATOM 2837 N N . VAL B 1 156 ? 10.227 17.844 2.258 1 96.88 156 VAL B N 1
ATOM 2838 C CA . VAL B 1 156 ? 11.203 18.797 1.747 1 96.88 156 VAL B CA 1
ATOM 2839 C C . VAL B 1 156 ? 10.695 20.219 1.952 1 96.88 156 VAL B C 1
ATOM 2841 O O . VAL B 1 156 ? 11.477 21.172 1.984 1 96.88 156 VAL B O 1
ATOM 2844 N N . ARG B 1 157 ? 9.391 20.391 2.076 1 95.12 157 ARG B N 1
ATOM 2845 C CA . ARG B 1 157 ? 8.805 21.719 2.158 1 95.12 157 ARG B CA 1
ATOM 2846 C C . ARG B 1 157 ? 8.477 22.078 3.602 1 95.12 157 ARG B C 1
ATOM 2848 O O . ARG B 1 157 ? 8.312 21.203 4.449 1 95.12 157 ARG B O 1
ATOM 2855 N N . PRO B 1 158 ? 8.422 23.328 3.807 1 93.94 158 PRO B N 1
ATOM 2856 C CA . PRO B 1 158 ? 7.961 23.719 5.141 1 93.94 158 PRO B CA 1
ATOM 2857 C C . PRO B 1 158 ? 6.539 23.25 5.438 1 93.94 158 PRO B C 1
ATOM 2859 O O . PRO B 1 158 ? 5.703 23.203 4.531 1 93.94 158 PRO B O 1
ATOM 2862 N N . HIS B 1 159 ? 6.305 22.906 6.727 1 96.69 159 HIS B N 1
ATOM 2863 C CA . HIS B 1 159 ? 4.965 22.5 7.145 1 96.69 159 HIS B CA 1
ATOM 2864 C C . HIS B 1 159 ? 4.797 22.625 8.656 1 96.69 159 HIS B C 1
ATOM 2866 O O . HIS B 1 159 ? 5.738 22.359 9.414 1 96.69 159 HIS B O 1
ATOM 2872 N N . ASP B 1 160 ? 3.611 23.047 9.047 1 97.75 160 ASP B N 1
ATOM 2873 C CA . ASP B 1 160 ? 3.205 23 10.445 1 97.75 160 ASP B CA 1
ATOM 2874 C C . ASP B 1 160 ? 2.418 21.719 10.75 1 97.75 160 ASP B C 1
ATOM 2876 O O . ASP B 1 160 ? 2.404 21.25 11.891 1 97.75 160 ASP B O 1
ATOM 2880 N N . LEU B 1 161 ? 1.766 21.203 9.695 1 98.19 161 LEU B N 1
ATOM 2881 C CA . LEU B 1 161 ? 0.935 20.016 9.805 1 98.19 161 LEU B CA 1
ATOM 2882 C C . LEU B 1 161 ? 1.297 19 8.727 1 98.19 161 LEU B C 1
ATOM 2884 O O . LEU B 1 161 ? 1.335 19.328 7.543 1 98.19 161 LEU B O 1
ATOM 2888 N N . LEU B 1 162 ? 1.633 17.828 9.195 1 98.12 162 LEU B N 1
ATOM 2889 C CA . LEU B 1 162 ? 1.879 16.688 8.32 1 98.12 162 LEU B CA 1
ATOM 2890 C C . LEU B 1 162 ? 0.738 15.68 8.406 1 98.12 162 LEU B C 1
ATOM 2892 O O . LEU B 1 162 ? 0.396 15.219 9.492 1 98.12 162 LEU B O 1
ATOM 2896 N N . VAL B 1 163 ? 0.089 15.406 7.258 1 97.75 163 VAL B N 1
ATOM 2897 C CA . VAL B 1 163 ? -1.006 14.445 7.184 1 97.75 163 VAL B CA 1
ATOM 2898 C C . VAL B 1 163 ? -0.579 13.242 6.344 1 97.75 163 VAL B C 1
ATOM 2900 O O . VAL B 1 163 ? -0.249 13.391 5.164 1 97.75 163 VAL B O 1
ATOM 2903 N N . LEU B 1 164 ? -0.599 12.094 6.953 1 97.5 164 LEU B N 1
ATOM 2904 C CA . LEU B 1 164 ? -0.064 10.906 6.289 1 97.5 164 LEU B CA 1
ATOM 2905 C C . LEU B 1 164 ? -1.073 9.766 6.32 1 97.5 164 LEU B C 1
ATOM 2907 O O . LEU B 1 164 ? -1.585 9.414 7.387 1 97.5 164 LEU B O 1
ATOM 2911 N N . ASP B 1 165 ? -1.332 9.242 5.172 1 95.88 165 ASP B N 1
ATOM 2912 C CA . ASP B 1 165 ? -2.199 8.078 5.031 1 95.88 165 ASP B CA 1
ATOM 2913 C C . ASP B 1 165 ? -1.384 6.82 4.742 1 95.88 165 ASP B C 1
ATOM 2915 O O . ASP B 1 165 ? -0.979 6.582 3.604 1 95.88 165 ASP B O 1
ATOM 2919 N N . GLU B 1 166 ? -1.181 6.02 5.754 1 94.38 166 GLU B N 1
ATOM 2920 C CA . GLU B 1 166 ? -0.464 4.75 5.699 1 94.38 166 GLU B CA 1
ATOM 2921 C C . GLU B 1 166 ? 0.893 4.91 5.02 1 94.38 166 GLU B C 1
ATOM 2923 O O . GLU B 1 166 ? 1.217 4.168 4.09 1 94.38 166 GLU B O 1
ATOM 2928 N N . PRO B 1 167 ? 1.742 5.742 5.594 1 95.88 167 PRO B N 1
ATOM 2929 C CA . PRO B 1 167 ? 3.008 6.074 4.934 1 95.88 167 PRO B CA 1
ATOM 2930 C C . PRO B 1 167 ? 3.998 4.91 4.941 1 95.88 167 PRO B C 1
ATOM 2932 O O . PRO B 1 167 ? 4.98 4.926 4.195 1 95.88 167 PRO B O 1
ATOM 2935 N N . GLU B 1 168 ? 3.771 3.916 5.766 1 94.38 168 GLU B N 1
ATOM 2936 C CA . GLU B 1 168 ? 4.699 2.799 5.906 1 94.38 168 GLU B CA 1
ATOM 2937 C C . GLU B 1 168 ? 4.504 1.774 4.789 1 94.38 168 GLU B C 1
ATOM 2939 O O . GLU B 1 168 ? 5.336 0.881 4.609 1 94.38 168 GLU B O 1
ATOM 2944 N N . GLN B 1 169 ? 3.418 1.929 4.07 1 90.25 169 GLN B N 1
ATOM 2945 C CA . GLN B 1 169 ? 3.139 0.956 3.02 1 90.25 169 GLN B CA 1
ATOM 2946 C C . GLN B 1 169 ? 4.289 0.886 2.016 1 90.25 169 GLN B C 1
ATOM 2948 O O . GLN B 1 169 ? 4.895 1.908 1.688 1 90.25 169 GLN B O 1
ATOM 2953 N N . ARG B 1 170 ? 4.602 -0.345 1.544 1 89.81 170 ARG B N 1
ATOM 2954 C CA . ARG B 1 170 ? 5.566 -0.642 0.49 1 89.81 170 ARG B CA 1
ATOM 2955 C C . ARG B 1 170 ? 6.996 -0.449 0.987 1 89.81 170 ARG B C 1
ATOM 2957 O O . ARG B 1 170 ? 7.953 -0.71 0.255 1 89.81 170 ARG B O 1
ATOM 2964 N N . LEU B 1 171 ? 7.125 0.049 2.266 1 94 171 LEU B N 1
ATOM 2965 C CA . LEU B 1 171 ? 8.461 0.277 2.799 1 94 171 LEU B CA 1
ATOM 2966 C C . LEU B 1 171 ? 9.023 -0.994 3.432 1 94 171 LEU B C 1
ATOM 2968 O O . LEU B 1 171 ? 8.289 -1.731 4.098 1 94 171 LEU B O 1
ATOM 2972 N N . ASP B 1 172 ? 10.312 -1.217 3.188 1 93.56 172 ASP B N 1
ATOM 2973 C CA . ASP B 1 172 ? 10.969 -2.328 3.871 1 93.56 172 ASP B CA 1
ATOM 2974 C C . ASP B 1 172 ? 11.266 -1.976 5.328 1 93.56 172 ASP B C 1
ATOM 2976 O O . ASP B 1 172 ? 10.93 -0.884 5.789 1 93.56 172 ASP B O 1
ATOM 2980 N N . THR B 1 173 ? 11.852 -2.883 6.031 1 91.94 173 THR B N 1
ATOM 2981 C CA . THR B 1 173 ? 12.055 -2.754 7.469 1 91.94 173 THR B CA 1
ATOM 2982 C C . THR B 1 173 ? 12.938 -1.548 7.785 1 91.94 173 THR B C 1
ATOM 2984 O O . THR B 1 173 ? 12.609 -0.746 8.664 1 91.94 173 THR B O 1
ATOM 2987 N N . ALA B 1 174 ? 14.008 -1.418 7.043 1 93.44 174 ALA B N 1
ATOM 2988 C CA . ALA B 1 174 ? 14.93 -0.311 7.281 1 93.44 174 ALA B CA 1
ATOM 2989 C C . ALA B 1 174 ? 14.266 1.03 6.988 1 93.44 174 ALA B C 1
ATOM 2991 O O . ALA B 1 174 ? 14.414 1.986 7.754 1 93.44 174 ALA B O 1
ATOM 2992 N N . ALA B 1 175 ? 13.539 1.097 5.922 1 94.88 175 ALA B N 1
ATOM 2993 C CA . ALA B 1 175 ? 12.844 2.322 5.535 1 94.88 175 ALA B CA 1
ATOM 2994 C C . ALA B 1 175 ? 11.773 2.689 6.559 1 94.88 175 ALA B C 1
ATOM 2996 O O . ALA B 1 175 ? 11.555 3.869 6.844 1 94.88 175 ALA B O 1
ATOM 2997 N N . ARG B 1 176 ? 11.102 1.72 7.117 1 95.31 176 ARG B N 1
ATOM 2998 C CA . ARG B 1 176 ? 10.086 1.964 8.133 1 95.31 176 ARG B CA 1
ATOM 2999 C C . ARG B 1 176 ? 10.703 2.559 9.398 1 95.31 176 ARG B C 1
ATOM 3001 O O . ARG B 1 176 ? 10.156 3.492 9.984 1 95.31 176 ARG B O 1
ATOM 3008 N N . ALA B 1 177 ? 11.812 1.966 9.805 1 95.56 177 ALA B N 1
ATOM 3009 C CA . ALA B 1 177 ? 12.531 2.512 10.953 1 95.56 177 ALA B CA 1
ATOM 3010 C C . ALA B 1 177 ? 12.953 3.955 10.703 1 95.56 177 ALA B C 1
ATOM 3012 O O . ALA B 1 177 ? 12.852 4.805 11.594 1 95.56 177 ALA B O 1
ATOM 3013 N N . GLY B 1 178 ? 13.438 4.18 9.508 1 97.06 178 GLY B N 1
ATOM 3014 C CA . GLY B 1 178 ? 13.781 5.539 9.117 1 97.06 178 GLY B CA 1
ATOM 3015 C C . GLY B 1 178 ? 12.602 6.488 9.156 1 97.06 178 GLY B C 1
ATOM 3016 O O . GLY B 1 178 ? 12.734 7.641 9.57 1 97.06 178 GLY B O 1
ATOM 3017 N N . LEU B 1 179 ? 11.508 6.02 8.688 1 97.81 179 LEU B N 1
ATOM 3018 C CA . LEU B 1 179 ? 10.289 6.824 8.711 1 97.81 179 LEU B CA 1
ATOM 3019 C C . LEU B 1 179 ? 9.945 7.246 10.133 1 97.81 179 LEU B C 1
ATOM 3021 O O . LEU B 1 179 ? 9.68 8.422 10.391 1 97.81 179 LEU B O 1
ATOM 3025 N N . ALA B 1 180 ? 9.945 6.309 11.07 1 98.31 180 ALA B N 1
ATOM 3026 C CA . ALA B 1 180 ? 9.641 6.609 12.469 1 98.31 180 ALA B CA 1
ATOM 3027 C C . ALA B 1 180 ? 10.586 7.68 13.016 1 98.31 180 ALA B C 1
ATOM 3029 O O . ALA B 1 180 ? 10.148 8.633 13.664 1 98.31 180 ALA B O 1
ATOM 3030 N N . ARG B 1 181 ? 11.836 7.512 12.703 1 98.12 181 ARG B N 1
ATOM 3031 C CA . ARG B 1 181 ? 12.836 8.469 13.156 1 98.12 181 ARG B CA 1
ATOM 3032 C C . ARG B 1 181 ? 12.57 9.859 12.586 1 98.12 181 ARG B C 1
ATOM 3034 O O . ARG B 1 181 ? 12.633 10.859 13.305 1 98.12 181 ARG B O 1
ATOM 3041 N N . ARG B 1 182 ? 12.289 9.906 11.359 1 98.12 182 ARG B N 1
ATOM 3042 C CA . ARG B 1 182 ? 12.055 11.18 10.695 1 98.12 182 ARG B CA 1
ATOM 3043 C C . ARG B 1 182 ? 10.797 11.852 11.227 1 98.12 182 ARG B C 1
ATOM 3045 O O . ARG B 1 182 ? 10.773 13.07 11.438 1 98.12 182 ARG B O 1
ATOM 3052 N N . LEU B 1 183 ? 9.742 11.078 11.445 1 98.62 183 LEU B N 1
ATOM 3053 C CA . LEU B 1 183 ? 8.508 11.641 11.992 1 98.62 183 LEU B CA 1
ATOM 3054 C C . LEU B 1 183 ? 8.734 12.211 13.383 1 98.62 183 LEU B C 1
ATOM 3056 O O . LEU B 1 183 ? 8.25 13.297 13.703 1 98.62 183 LEU B O 1
ATOM 3060 N N . ARG B 1 184 ? 9.516 11.523 14.195 1 98.62 184 ARG B N 1
ATOM 3061 C CA . ARG B 1 184 ? 9.852 12.023 15.523 1 98.62 184 ARG B CA 1
ATOM 3062 C C . ARG B 1 184 ? 10.633 13.328 15.438 1 98.62 184 ARG B C 1
ATOM 3064 O O . ARG B 1 184 ? 10.398 14.25 16.234 1 98.62 184 ARG B O 1
ATOM 3071 N N . ALA B 1 185 ? 11.539 13.344 14.508 1 98 185 ALA B N 1
ATOM 3072 C CA . ALA B 1 185 ? 12.344 14.555 14.336 1 98 185 ALA B CA 1
ATOM 3073 C C . ALA B 1 185 ? 11.477 15.742 13.93 1 98 185 ALA B C 1
ATOM 3075 O O . ALA B 1 185 ? 11.641 16.844 14.453 1 98 185 ALA B O 1
ATOM 3076 N N . HIS B 1 186 ? 10.578 15.555 13.008 1 97.94 186 HIS B N 1
ATOM 3077 C CA . HIS B 1 186 ? 9.68 16.625 12.586 1 97.94 186 HIS B CA 1
ATOM 3078 C C . HIS B 1 186 ? 8.781 17.078 13.727 1 97.94 186 HIS B C 1
ATOM 3080 O O . HIS B 1 186 ? 8.523 18.266 13.891 1 97.94 186 HIS B O 1
ATOM 3086 N N . LYS B 1 187 ? 8.312 16.078 14.438 1 98.25 187 LYS B N 1
ATOM 3087 C CA . LYS B 1 187 ? 7.508 16.391 15.609 1 98.25 187 LYS B CA 1
ATOM 3088 C C . LYS B 1 187 ? 8.297 17.234 16.609 1 98.25 187 LYS B C 1
ATOM 3090 O O . LYS B 1 187 ? 7.809 18.266 17.094 1 98.25 187 LYS B O 1
ATOM 3095 N N . ALA B 1 188 ? 9.516 16.859 16.875 1 97.75 188 ALA B N 1
ATOM 3096 C CA . ALA B 1 188 ? 10.383 17.562 17.797 1 97.75 188 ALA B CA 1
ATOM 3097 C C . ALA B 1 188 ? 10.672 18.984 17.312 1 97.75 188 ALA B C 1
ATOM 3099 O O . ALA B 1 188 ? 10.875 19.891 18.125 1 97.75 188 ALA B O 1
ATOM 3100 N N . ALA B 1 189 ? 10.617 19.125 16.047 1 97.31 189 ALA B N 1
ATOM 3101 C CA . ALA B 1 189 ? 10.875 20.438 15.445 1 97.31 189 ALA B CA 1
ATOM 3102 C C . ALA B 1 189 ? 9.617 21.297 15.438 1 97.31 189 ALA B C 1
ATOM 3104 O O . ALA B 1 189 ? 9.641 22.438 14.977 1 97.31 189 ALA B O 1
ATOM 3105 N N . GLY B 1 190 ? 8.516 20.719 15.898 1 97.62 190 GLY B N 1
ATOM 3106 C CA . GLY B 1 190 ? 7.328 21.547 16.109 1 97.62 190 GLY B CA 1
ATOM 3107 C C . GLY B 1 190 ? 6.164 21.141 15.227 1 97.62 190 GLY B C 1
ATOM 3108 O O . GLY B 1 190 ? 5.066 21.688 15.352 1 97.62 190 GLY B O 1
ATOM 3109 N N . ALA B 1 191 ? 6.359 20.203 14.336 1 98.19 191 ALA B N 1
ATOM 3110 C CA . ALA B 1 191 ? 5.309 19.812 13.406 1 98.19 191 ALA B CA 1
ATOM 3111 C C . ALA B 1 191 ? 4.223 19 14.117 1 98.19 191 ALA B C 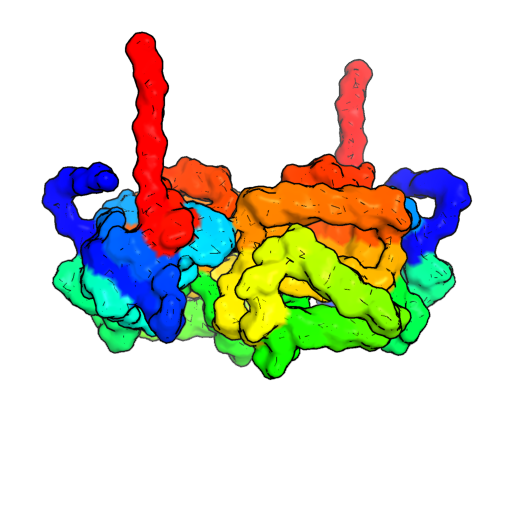1
ATOM 3113 O O . ALA B 1 191 ? 4.52 18.156 14.961 1 98.19 191 ALA B O 1
ATOM 3114 N N . ALA B 1 192 ? 2.973 19.328 13.82 1 98.56 192 ALA B N 1
ATOM 3115 C CA . ALA B 1 192 ? 1.871 18.422 14.141 1 98.56 192 ALA B CA 1
ATOM 3116 C C . ALA B 1 192 ? 1.739 17.312 13.094 1 98.56 192 ALA B C 1
ATOM 3118 O O . ALA B 1 192 ? 1.942 17.562 11.906 1 98.56 192 ALA B O 1
ATOM 3119 N N . ILE B 1 193 ? 1.411 16.094 13.57 1 98.69 193 ILE B N 1
ATOM 3120 C CA . ILE B 1 193 ? 1.33 14.977 12.641 1 98.69 193 ILE B CA 1
ATOM 3121 C C . ILE B 1 193 ? 0.001 14.25 12.828 1 98.69 193 ILE B C 1
ATOM 3123 O O . ILE B 1 193 ? -0.331 13.82 13.93 1 98.69 193 ILE B O 1
ATOM 3127 N N . LEU B 1 194 ? -0.812 14.211 11.789 1 98.56 194 LEU B N 1
ATOM 3128 C CA . LEU B 1 194 ? -1.987 13.352 11.703 1 98.56 194 LEU B CA 1
ATOM 3129 C C . LEU B 1 194 ? -1.688 12.102 10.875 1 98.56 194 LEU B C 1
ATOM 3131 O O . LEU B 1 194 ? -1.528 12.188 9.656 1 98.56 194 LEU B O 1
ATOM 3135 N N . LEU B 1 195 ? -1.661 10.969 11.562 1 98.06 195 LEU B N 1
ATOM 3136 C CA . LEU B 1 195 ? -1.145 9.742 10.969 1 98.06 195 LEU B CA 1
ATOM 3137 C C . LEU B 1 195 ? -2.213 8.648 10.953 1 98.06 195 LEU B C 1
ATOM 3139 O O . LEU B 1 195 ? -2.699 8.242 12.016 1 98.06 195 LEU B O 1
ATOM 3143 N N . VAL B 1 196 ? -2.627 8.258 9.781 1 96.5 196 VAL B N 1
ATOM 3144 C CA . VAL B 1 196 ? -3.43 7.047 9.656 1 96.5 196 VAL B CA 1
ATOM 3145 C C . VAL B 1 196 ? -2.521 5.852 9.398 1 96.5 196 VAL B C 1
ATOM 3147 O O . VAL B 1 196 ? -1.711 5.867 8.469 1 96.5 196 VAL B O 1
ATOM 3150 N N . THR B 1 197 ? -2.652 4.789 10.227 1 94.69 197 THR B N 1
ATOM 3151 C CA . THR B 1 197 ? -1.794 3.627 10.039 1 94.69 197 THR B CA 1
ATOM 3152 C C . THR B 1 197 ? -2.434 2.379 10.641 1 94.69 197 THR B C 1
ATOM 3154 O O . THR B 1 197 ? -3.193 2.469 11.602 1 94.69 197 THR B O 1
ATOM 3157 N N . HIS B 1 198 ? -2.127 1.304 10.055 1 90.5 198 HIS B N 1
ATOM 3158 C CA . HIS B 1 198 ? -2.453 0 10.625 1 90.5 198 HIS B CA 1
ATOM 3159 C C . HIS B 1 198 ? -1.226 -0.645 11.258 1 90.5 198 HIS B C 1
ATOM 3161 O O . HIS B 1 198 ? -1.288 -1.788 11.719 1 90.5 198 HIS B O 1
ATOM 3167 N N . ASP B 1 199 ? -0.172 0.071 11.289 1 91.62 199 ASP B N 1
ATOM 3168 C CA . ASP B 1 199 ? 1.08 -0.41 11.867 1 91.62 199 ASP B CA 1
ATOM 3169 C C . ASP B 1 199 ? 1.198 -0.005 13.328 1 91.62 199 ASP B C 1
ATOM 3171 O O . ASP B 1 199 ? 1.563 1.132 13.641 1 91.62 199 ASP B O 1
ATOM 3175 N N . ASP B 1 200 ? 1.063 -0.973 14.188 1 91.62 200 ASP B N 1
ATOM 3176 C CA . ASP B 1 200 ? 1.068 -0.7 15.617 1 91.62 200 ASP B CA 1
ATOM 3177 C C . ASP B 1 200 ? 2.445 -0.23 16.078 1 91.62 200 ASP B C 1
ATOM 3179 O O . ASP B 1 200 ? 2.551 0.597 16.984 1 91.62 200 ASP B O 1
ATOM 3183 N N . GLU B 1 201 ? 3.404 -0.77 15.461 1 93 201 GLU B N 1
ATOM 3184 C CA . GLU B 1 201 ? 4.758 -0.386 15.852 1 93 201 GLU B CA 1
ATOM 3185 C C . GLU B 1 201 ? 5.043 1.071 15.5 1 93 201 GLU B C 1
ATOM 3187 O O . GLU B 1 201 ? 5.637 1.802 16.297 1 93 201 GLU B O 1
ATOM 3192 N N . LEU B 1 202 ? 4.613 1.449 14.359 1 95.62 202 LEU B N 1
ATOM 3193 C CA . LEU B 1 202 ? 4.793 2.838 13.953 1 95.62 202 LEU B CA 1
ATOM 3194 C C . LEU B 1 202 ? 4.008 3.779 14.859 1 95.62 202 LEU B C 1
ATOM 3196 O O . LEU B 1 202 ? 4.543 4.789 15.328 1 95.62 202 LEU B O 1
ATOM 3200 N N . ALA B 1 203 ? 2.773 3.447 15.094 1 96.31 203 ALA B N 1
ATOM 3201 C CA . ALA B 1 203 ? 1.946 4.258 15.984 1 96.31 203 ALA B CA 1
ATOM 3202 C C . ALA B 1 203 ? 2.598 4.402 17.359 1 96.31 203 ALA B C 1
ATOM 3204 O O . ALA B 1 203 ? 2.699 5.512 17.891 1 96.31 203 ALA B O 1
ATOM 3205 N N . ALA B 1 204 ? 3.094 3.309 17.891 1 96.38 204 ALA B N 1
ATOM 3206 C CA . ALA B 1 204 ? 3.711 3.309 19.203 1 96.38 204 ALA B CA 1
ATOM 3207 C C . ALA B 1 204 ? 4.973 4.168 19.219 1 96.38 204 ALA B C 1
ATOM 3209 O O . ALA B 1 204 ? 5.281 4.805 20.234 1 96.38 204 ALA B O 1
ATOM 3210 N N . ALA B 1 205 ? 5.637 4.176 18.141 1 97.06 205 ALA B N 1
ATOM 3211 C CA . ALA B 1 205 ? 6.926 4.855 18.062 1 97.06 205 ALA B CA 1
ATOM 3212 C C . ALA B 1 205 ? 6.746 6.367 17.969 1 97.06 205 ALA B C 1
ATOM 3214 O O . ALA B 1 205 ? 7.605 7.129 18.422 1 97.06 205 ALA B O 1
ATOM 3215 N N . VAL B 1 206 ? 5.594 6.824 17.438 1 98.12 206 VAL B N 1
ATOM 3216 C CA . VAL B 1 206 ? 5.578 8.234 17.047 1 98.12 206 VAL B CA 1
ATOM 3217 C C . VAL B 1 206 ? 4.395 8.938 17.703 1 98.12 206 VAL B C 1
ATOM 3219 O O . VAL B 1 206 ? 4.449 10.141 17.953 1 98.12 206 VAL B O 1
ATOM 3222 N N . ALA B 1 207 ? 3.32 8.242 17.969 1 98.19 207 ALA B N 1
ATOM 3223 C CA . ALA B 1 207 ? 2.061 8.883 18.328 1 98.19 207 ALA B CA 1
ATOM 3224 C C . ALA B 1 207 ? 2.053 9.258 19.812 1 98.19 207 ALA B C 1
ATOM 3226 O O . ALA B 1 207 ? 2.549 8.508 20.656 1 98.19 207 ALA B O 1
ATOM 3227 N N . ASP B 1 208 ? 1.564 10.398 20.109 1 97.62 208 ASP B N 1
ATOM 3228 C CA . ASP B 1 208 ? 1.269 10.797 21.484 1 97.62 208 ASP B CA 1
ATOM 3229 C C . ASP B 1 208 ? -0.117 10.32 21.906 1 97.62 208 ASP B C 1
ATOM 3231 O O . ASP B 1 208 ? -0.34 10.016 23.078 1 97.62 208 ASP B O 1
ATOM 3235 N N . HIS B 1 209 ? -0.986 10.328 20.969 1 95.62 209 HIS B N 1
ATOM 3236 C CA . HIS B 1 209 ? -2.359 9.875 21.156 1 95.62 209 HIS B CA 1
ATOM 3237 C C . HIS B 1 209 ? -2.818 8.984 20.016 1 95.62 209 HIS B C 1
ATOM 3239 O O . HIS B 1 209 ? -2.314 9.102 18.891 1 95.62 209 HIS B O 1
ATOM 3245 N N . VAL B 1 210 ? -3.762 8.133 20.359 1 95.56 210 VAL B N 1
ATOM 3246 C CA . VAL B 1 210 ? -4.363 7.258 19.344 1 95.56 210 VAL B CA 1
ATOM 3247 C C . VAL B 1 210 ? -5.883 7.418 19.375 1 95.56 210 VAL B C 1
ATOM 3249 O O . VAL B 1 210 ? -6.5 7.406 20.438 1 95.56 210 VAL B O 1
ATOM 3252 N N . LEU B 1 211 ? -6.414 7.676 18.234 1 95.12 211 LEU B N 1
ATOM 3253 C CA . LEU B 1 211 ? -7.855 7.75 18.031 1 95.12 211 LEU B CA 1
ATOM 3254 C C . LEU B 1 211 ? -8.352 6.566 17.203 1 95.12 211 LEU B C 1
ATOM 3256 O O . LEU B 1 211 ? -7.855 6.328 16.094 1 95.12 211 LEU B O 1
ATOM 3260 N N . ASP B 1 212 ? -9.281 5.832 17.766 1 94.75 212 ASP B N 1
ATOM 3261 C CA . ASP B 1 212 ? -9.844 4.684 17.062 1 94.75 212 ASP B CA 1
ATOM 3262 C C . ASP B 1 212 ? -11.188 5.031 16.422 1 94.75 212 ASP B C 1
ATOM 3264 O O . ASP B 1 212 ? -12.125 5.441 17.125 1 94.75 212 ASP B O 1
ATOM 3268 N N . LEU B 1 213 ? -11.211 4.914 15.141 1 94.81 213 LEU B N 1
ATOM 3269 C CA . LEU B 1 213 ? -12.422 5.215 14.383 1 94.81 213 LEU B CA 1
ATOM 3270 C C . LEU B 1 213 ? -13.148 3.932 14 1 94.81 213 LEU B C 1
ATOM 3272 O O . LEU B 1 213 ? -12.539 3.004 13.461 1 94.81 213 LEU B O 1
ATOM 3276 N N . ALA B 1 214 ? -14.414 3.877 14.305 1 92.12 214 ALA B N 1
ATOM 3277 C CA . ALA B 1 214 ? -15.266 2.744 13.953 1 92.12 214 ALA B CA 1
ATOM 3278 C C . ALA B 1 214 ? -16.656 3.211 13.539 1 92.12 214 ALA B C 1
ATOM 3280 O O . ALA B 1 214 ? -17.328 3.92 14.297 1 92.12 214 ALA B O 1
ATOM 3281 N N . SER B 1 215 ? -17.016 2.766 12.391 1 90.5 215 SER B N 1
ATOM 3282 C CA . SER B 1 215 ? -18.328 3.086 11.859 1 90.5 215 SER B CA 1
ATOM 3283 C C . SER B 1 215 ? -18.594 4.586 11.906 1 90.5 215 SER B C 1
ATOM 3285 O O . SER B 1 215 ? -19.656 5.023 12.359 1 90.5 215 SER B O 1
ATOM 3287 N N . GLY B 1 216 ? -17.562 5.293 11.617 1 92.44 216 GLY B N 1
ATOM 3288 C CA . GLY B 1 216 ? -17.688 6.73 11.461 1 92.44 216 GLY B CA 1
ATOM 3289 C C . GLY B 1 216 ? -17.641 7.484 12.773 1 92.44 216 GLY B C 1
ATOM 3290 O O . GLY B 1 216 ? -17.797 8.703 12.805 1 92.44 216 GLY B O 1
ATOM 3291 N N . ARG B 1 217 ? -17.375 6.777 13.883 1 93.31 217 ARG B N 1
ATOM 3292 C CA . ARG B 1 217 ? -17.328 7.395 15.203 1 93.31 217 ARG B CA 1
ATOM 3293 C C . ARG B 1 217 ? -16.016 7.102 15.898 1 93.31 217 ARG B C 1
ATOM 3295 O O . ARG B 1 217 ? -15.375 6.082 15.625 1 93.31 217 ARG B O 1
ATOM 3302 N N . VAL B 1 218 ? -15.625 8.062 16.75 1 90.69 218 VAL B N 1
ATOM 3303 C CA . VAL B 1 218 ? -14.453 7.828 17.594 1 90.69 218 VAL B CA 1
ATOM 3304 C C . VAL B 1 218 ? -14.82 6.887 18.734 1 90.69 218 VAL B C 1
ATOM 3306 O O . VAL B 1 218 ? -15.789 7.137 19.469 1 90.69 218 VAL B O 1
ATOM 3309 N N . ARG B 1 219 ? -14.047 5.809 18.766 1 85.94 219 ARG B N 1
ATOM 3310 C CA . ARG B 1 219 ? -14.305 4.871 19.844 1 85.94 219 ARG B CA 1
ATOM 3311 C C . ARG B 1 219 ? -13.68 5.371 21.156 1 85.94 219 ARG B C 1
ATOM 3313 O O . ARG B 1 219 ? -12.586 5.926 21.156 1 85.94 219 ARG B O 1
ATOM 3320 N N . ALA B 1 220 ? -14.5 5.238 22.172 1 66.88 220 ALA B N 1
ATOM 3321 C CA . ALA B 1 220 ? -14.062 5.691 23.5 1 66.88 220 ALA B CA 1
ATOM 3322 C C . ALA B 1 220 ? -12.852 4.898 23.984 1 66.88 220 ALA B C 1
ATOM 3324 O O . ALA B 1 220 ? -12.695 3.721 23.641 1 66.88 220 ALA B O 1
ATOM 3325 N N . ALA B 1 221 ? -11.758 5.504 24.312 1 57.47 221 ALA B N 1
ATOM 3326 C CA . ALA B 1 221 ? -10.625 4.824 24.922 1 57.47 221 ALA B CA 1
ATOM 3327 C C . ALA B 1 221 ? -11.094 3.832 25.984 1 57.47 221 ALA B C 1
ATOM 3329 O O . ALA B 1 221 ? -12.023 4.121 26.75 1 57.47 221 ALA B O 1
ATOM 3330 N N . ALA B 1 222 ? -11.227 2.566 25.766 1 46.69 222 ALA B N 1
ATOM 3331 C CA . ALA B 1 222 ? -11.539 1.689 26.891 1 46.69 222 ALA B CA 1
ATOM 3332 C C . ALA B 1 222 ? -10.836 2.154 28.156 1 46.69 222 ALA B C 1
ATOM 3334 O O . ALA B 1 222 ? -9.641 2.469 28.141 1 46.69 222 ALA B O 1
ATOM 3335 N N . GLU B 1 223 ? -11.469 2.826 28.969 1 42.56 223 GLU B N 1
ATOM 3336 C CA . GLU B 1 223 ? -10.891 3.045 30.297 1 42.56 223 GLU B CA 1
ATOM 3337 C C . GLU B 1 223 ? -10.062 1.842 30.75 1 42.56 223 GLU B C 1
ATOM 3339 O O . GLU B 1 223 ? -10.492 0.696 30.594 1 42.56 223 GLU B O 1
ATOM 3344 N N . ALA B 1 224 ? -8.719 1.972 30.719 1 39.03 224 ALA B N 1
ATOM 3345 C CA . ALA B 1 224 ? -7.941 0.958 31.422 1 39.03 224 ALA B CA 1
ATOM 3346 C C . ALA B 1 224 ? -8.648 0.511 32.688 1 39.03 224 ALA B C 1
ATOM 3348 O O . ALA B 1 224 ? -8.945 1.33 33.562 1 39.03 224 ALA B O 1
ATOM 3349 N N . VAL B 1 225 ? -9.531 -0.537 32.719 1 35.47 225 VAL B N 1
ATOM 3350 C CA . VAL B 1 225 ? -10 -1.058 33.969 1 35.47 225 VAL B CA 1
ATOM 3351 C C . VAL B 1 225 ? -8.836 -1.18 34.969 1 35.47 225 VAL B C 1
ATOM 3353 O O . VAL B 1 225 ? -7.91 -1.969 34.75 1 35.47 225 VAL B O 1
ATOM 3356 N N . THR B 1 226 ? -8.297 -0.097 35.438 1 29.59 226 THR B N 1
ATOM 3357 C CA . THR B 1 226 ? -7.566 -0.205 36.688 1 29.59 226 THR B CA 1
ATOM 3358 C C . THR B 1 226 ? -8.32 -1.088 37.688 1 29.59 226 THR B C 1
ATOM 3360 O O . THR B 1 226 ? -9.492 -0.842 37.969 1 29.59 226 THR B O 1
ATOM 3363 N N . GLY B 1 227 ? -8.172 -2.385 37.656 1 28.52 227 GLY B N 1
ATOM 3364 C CA . GLY B 1 227 ? -8.492 -3.131 38.844 1 28.52 227 GLY B CA 1
ATOM 3365 C C . GLY B 1 227 ? -8.148 -2.379 40.125 1 28.52 227 GLY B C 1
ATOM 3366 O O . GLY B 1 227 ? -7 -1.98 40.344 1 28.52 227 GLY B O 1
ATOM 3367 N N . GLY B 1 228 ? -9.133 -1.737 40.656 1 22.77 228 GLY B N 1
ATOM 3368 C CA . GLY B 1 228 ? -9.094 -1.716 42.125 1 22.77 228 GLY B CA 1
ATOM 3369 C C . GLY B 1 228 ? -9.031 -3.102 42.75 1 22.77 228 GLY B C 1
ATOM 3370 O O . GLY B 1 228 ? -9.5 -4.074 42.156 1 22.77 228 GLY B O 1
#

Nearest PDB structures (foldseek):
  3puy-assembly1_B  TM=9.296E-01  e=4.119E-20  Escherichia coli K-12
  3pux-assembly1_B  TM=9.319E-01  e=1.479E-19  Escherichia coli K-12
  2r6g-assembly1_A  TM=9.279E-01  e=1.887E-19  Escherichia coli K-12
  6z67-assembly3_E  TM=8.597E-01  e=6.308E-20  Streptococcus pneumoniae
  2it1-assembly1_B  TM=8.330E-01  e=2.859E-20  Pyrococcus horikoshii

Secondary structure (DSSP, 8-state):
----SSS--SEEEEEEEEEETTEEEEEEEEEEE-TT-EEEEE--TTSSHHHHHHHHTTSS--SEEEEEETTEE--TT-HHHHTTEEEE-TT----TTS-HHHHHHHHHHHTT-GGGHHHHHHHHHHHTT-GGGTT--GGGS-HHHHHHHHHHHHHSS--SEEEEESTTTT--HHHHHHHHHHHHHHHHTT-EEEEE-S-HHHHHHH-SEEEEEETTEEEP--------/----SSS--SEEEEEEEEEETTEEEEEEEEEEE-TT-EEEEE--TTSSHHHHHHHHTTSS--SEEEEEETTEE--TT-HHHHTTEEEE-TT----TTS-HHHHHHHHHHHTT-GGGHHHHHHHHHHHTT-GGGTT--GGGS-HHHHHHHHHHHHHSS--SEEEEESTTTT--HHHHHHHHHHHHHHHHTT-EEEEE-S-HHHHHHH-SEEEEEETTEEEP--------

Sequence (456 aa):
MPESPSGTPLLRMTDVGRDYGDRAVLLSVTLTLARAECLAVTGPNGSGKSTLLRLATGRERPTSGEVLFDGVPVREDDPGVRRRLAAVMDAASFYPDLTVREHLMFVALAHGLGRAAEDAVARVLADHRLAERADALPDALSSGQVQQALLASAFVRPHDLLVLDEPEQRLDTAARAGLARRLRAHKAAGAAILLVTHDDELAAAVADHVLDLASGRVRAAAEAVTGGMPESPSGTPLLRMTDVGRDYGDRAVLLSVTLTLARAECLAVTGPNGSGKSTLLRLATGRERPTSGEVLFDGVPVREDDPGVRRRLAAVMDAASFYPDLTVREHLMFVALAHGLGRAAEDAVARVLADHRLAERADALPDALSSGQVQQALLASAFVRPHDLLVLDEPEQRLDTAARAGLARRLRAHKAAGAAILLVTHDDELAAAVADHVLDLASGRVRAAAEAVTGG

Organism: Streptomyces mobaraensis (NCBI:txid35621)

InterPro domains:
  IPR003439 ABC transporter-like, ATP-binding domain [PF00005] (28-167)
  IPR003439 ABC transporter-like, ATP-binding domain [PS50893] (11-227)
  IPR003593 AAA+ ATPase domain [SM00382] (35-217)
  IPR027417 P-loop containing nucleoside triphosphate hydrolase [G3DSA:3.40.50.300] (3-226)
  IPR027417 P-loop containing nucleoside triphosphate hydrolase [SSF52540] (6-220)
  IPR051782 ABC Transporter Superfamily, Various Functions [PTHR42939] (10-222)

Solvent-accessible surface area (backbone atoms only — not comparable to full-atom values): 24091 Å² total; per-residue (Å²): 123,82,72,68,74,94,68,80,45,37,35,38,32,45,46,25,19,34,59,60,88,92,41,78,40,33,52,55,34,65,51,73,40,37,64,46,32,24,42,26,39,35,56,54,66,77,15,32,66,70,58,50,51,32,39,70,56,14,76,40,78,63,72,36,60,45,46,28,45,65,83,36,73,51,39,49,85,38,64,76,46,48,52,29,44,27,65,43,47,91,79,64,74,76,65,74,90,34,24,48,47,54,47,37,43,50,48,16,46,76,54,67,40,61,87,51,23,63,61,38,42,53,49,36,27,51,76,53,72,32,58,94,48,28,81,36,40,59,88,76,45,44,70,26,51,47,44,37,50,50,51,33,50,36,64,47,31,64,50,49,34,39,39,32,49,44,75,58,54,66,41,27,72,68,55,39,54,49,47,45,52,50,52,43,50,42,24,73,72,41,18,17,33,45,34,34,46,81,45,64,68,56,42,68,70,49,35,77,42,77,45,38,28,49,84,13,25,70,52,74,75,72,71,76,76,68,79,123,122,83,71,69,75,95,70,81,46,36,36,36,32,46,46,26,19,35,60,62,87,92,41,76,38,32,53,53,34,65,50,73,40,37,65,46,32,23,41,25,40,34,55,53,65,76,16,30,65,69,58,50,50,33,37,72,56,14,76,40,77,63,71,35,59,44,47,27,45,66,82,35,75,50,38,48,85,38,65,77,46,48,51,29,44,27,65,43,46,90,78,65,76,75,63,73,86,33,24,49,46,55,46,37,43,50,48,14,46,77,52,66,40,62,88,50,23,63,59,38,42,54,48,37,27,52,74,53,73,32,58,92,48,28,82,35,41,59,87,78,44,43,70,27,51,47,44,36,49,50,50,36,49,37,65,48,30,64,50,48,34,39,39,34,48,43,76,58,54,67,41,27,72,70,55,40,55,48,47,45,52,50,52,42,51,43,23,73,74,41,19,16,35,44,35,35,47,82,47,64,66,55,41,69,70,48,36,78,42,78,44,38,30,49,84,14,25,72,51,74,75,73,70,76,76,68,78,123

Foldseek 3Di:
DPPPDDDDFQKWWAQFWADDVPRTQAGGETDTWHWLAEEEEEEDPSLCLQVVLCLQQQVDPTPDTAMDGNRHGHHNPDLVSVLAEFEDDPPDDDDQPAFLLRRLLVLAVVNPCVVCSNVLSCVLCVLLVNNVRRRPGPVPDDPQVNLSSSVSSRVSGHHQEYEYEASCPPHDPVNLVSVLVVLNVNSVVTHIYYHYHPDPVSCVSHHPYYWYGGNNYTDDDPPPPPDD/DPPPDDDDFQKWWAQFWADDVPRTQAGGETDGWHWLAEEEEEEDPSLCLQVVLCLQQQVDPTPDTAMDGNRHGHHNPDLVSVLAEFEDDPPDDDDQPAFLLRRLLVLAVVNPCVVCSNVLSCVLCVLLVNNVRRRPGPVPDDPQVNLSSSVSSRVSGHHQEYEYEASCPPHDPVNLVSVLVVLNVSSVVTHIYYHYHPDPVSCVSHHPYYWYGGNNYTDDPPPPPPDD